Protein 3UVU (pdb70)

Secondary structure (DSSP, 8-state):
--TT--HHHHHHHHTSS-HHHHHHHHHHHHHHHT-SS---HHHHHHTT-HHHHHHHTT-TT-HHHHHHHHHHHHHHHTS-HHHHHHHHHTTHHHHHHHGGG-S-HHHHHHHHHHHHHHHTT-HHHHHHHHHTT-HHHHHHTT-SS-GGGS-HHHHHHHHHHHHHHT---TTPPPHHHHHHHHHHHHHHTT-S-HHHHHHHHHHHHHHTSS-HHHHHHHHTTT-HHHHHHHHT-S-HHHHHHHHHHHHHHTTS-HHHHHHHHHTTGGGGHHHHTT-SSHHHHHHHHHHHHHHHTS-HHHHHHHHHTTHHHHHHHHHHSS-HHHHHHHHHHHHHHHHHS-HHHHHHHHHTT-HHHHHHHTT-S-HHHHHHHHHHHHHHHHHHHTTT-HHHHHHHHHHTTHHHHHHTTTT-S-HHHHHHHHHHHHHH-/-----------S-S-----

InterPro domains:
  IPR000225 Armadillo [PF00514] (109-149)
  IPR000225 Armadillo [PF00514] (151-190)
  IPR000225 Armadillo [PF00514] (248-280)
  IPR000225 Armadillo [PF00514] (283-321)
  IPR000225 Armadillo [PF00514] (324-364)
  IPR000225 Armadillo [PF00514] (367-405)
  IPR000225 Armadillo [PF00514] (410-447)
  IPR000225 Armadillo [PS50176] (119-162)
  IPR000225 Armadillo [PS50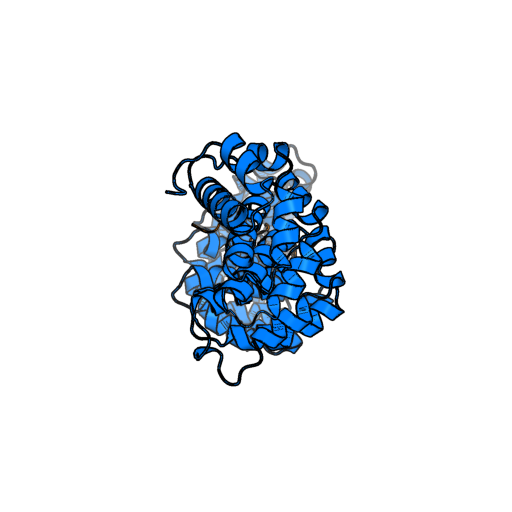176] (162-204)
  IPR000225 Armadillo [PS50176] (204-230)
  IPR000225 Armadillo [PS50176] (251-293)
  IPR000225 Armadillo [PS50176] (293-335)
  IPR000225 Armadillo [PS50176] (335-377)
  IPR000225 Armadillo [SM00185] (108-149)
  IPR000225 Armadillo [SM00185] (151-191)
  IPR000225 Armadillo [SM00185] (193-231)
  IPR000225 Armadillo [SM00185] (241-280)
  IPR000225 Armadillo [SM00185] (282-322)
  IPR000225 Armadillo [SM00185] (324-364)
  IPR000225 Armadillo [SM00185] (366-406)

Radius of gyration: 27.5 Å; Cα contacts (8 Å, |Δi|>4): 671; chains: 2; bounding box: 37×76×71 Å

Sequence (444 aa):
SAKRKEPEPKGSTKKKAKTGTVNWSVEDIVKGINSNNLESQLQATQAARKLLSREKQPPIDNIIRAGLIPKFVSFLGKTDCSPIQFESAWALTNIASGTSEQTKAVVDGGAIPAFISLLASPHAHISEQAVWALGNIAGDGSAFRDLVIKHGAIDPLLALLAVPDLSTLACGYLRNLTWTLSNLCRNKNPAPPLDAVEQILPTLVRLLHHNDPEVLADSCWAISYLTDGPNERIEMVVKKGVVPQLVKLLGATELPIVTPALRAIGNIVTGTDEQTQKVIDAGALAVFPSLLTNPKTNIQKEATWTMSNITAGRQDQIQQVVNHGLVPFLVGVLSKADFKTQKEAAWAITNYTSGGTVEQIVYLVHCGIIEPLMNLLSAKDTKIIQVILDAISNIFQAAEKLGETEKLSIMIEECGGLDKIEALQRHENESVYKASLNLIEKYF

Organism: Mus musculus (NCBI:txid10090)

GO terms:
  GO:0010494 cytoplasmic stress granule (C, IDA)
  GO:0005515 protein binding (F, IPI)
  GO:0061608 nuclear import signal receptor activity (F, IDA)
  GO:0006606 protein import into nucleus (P, IDA)
  GO:1903902 positive regulation of viral life cycle (P, IMP)
  GO:0075506 entry of viral genome into host nucleus through nuclear pore complex via importin (P, IMP)
  GO:0005654 nucleoplasm (C, TAS)
  GO:0005829 cytosol (C, TAS)
  GO:0140297 DNA-binding transcription factor binding (F, IPI)
  GO:0098978 glutamatergic synapse (C, IDA)
  GO:0098978 glutamatergic synapse (C, IMP)
  GO:0014069 postsynaptic density (C, IDA)
  GO:0099527 postsynapse to nucleus signaling pathway (P, IDA)
  GO:0099527 postsynapse to nucleus signaling pathway (P, IMP)
  GO:0014069 postsynaptic density (C, IEP)

CATH classification: 1.25.10.10

B-factor: mean 49.57, std 13.95, range [26.76, 94.65]

Nearest PDB structures (foldseek):
  6d7n-assembly1_B  TM=9.994E-01  e=1.444E-53  Panicum virgatum
  6p6e-assembly1_A  TM=1.001E+00  e=9.267E-53  Mus musculus
  5gxw-assembly1_A  TM=9.991E-01  e=7.232E-53  Mus musculus
  6d7m-assembly1_B  TM=9.993E-01  e=2.117E-52  Mus musculus
  3tpo-assembly1_A  TM=9.987E-01  e=1.416E-51  Mus musculus

Structure (mmCIF, N/CA/C/O backbone):
data_3UVU
#
_entry.id   3UVU
#
_cell.length_a   78.870
_cell.length_b   89.561
_cell.length_c   100.343
_cell.angle_alpha   90.00
_cell.angle_beta   90.00
_cell.angle_gamma   90.00
#
_symmetry.space_group_name_H-M   'P 21 21 21'
#
loop_
_entity.id
_entity.type
_entity.pdbx_description
1 polymer 'Flap endonuclease 1 (Fen1) peptide'
2 polymer 'Importin subunit alpha-2'
3 water water
#
loop_
_atom_site.group_PDB
_atom_site.id
_atom_site.type_symbol
_atom_site.label_atom_id
_atom_site.label_alt_id
_atom_site.label_comp_id
_atom_site.label_asym_id
_atom_site.label_entity_id
_atom_site.label_seq_id
_atom_site.pdbx_PDB_ins_code
_atom_site.Cartn_x
_atom_site.Cartn_y
_atom_site.Cartn_z
_atom_site.occupancy
_atom_site.B_iso_or_equiv
_atom_site.auth_seq_id
_atom_site.auth_comp_id
_atom_site.auth_asym_id
_atom_site.auth_atom_id
_atom_site.pdbx_PDB_model_num
ATOM 1 N N . SER A 1 1 ? 46.184 49.045 39.951 1.00 67.91 352 SER B N 1
ATOM 2 C CA . SER A 1 1 ? 45.273 49.814 40.790 1.00 67.02 352 SER B CA 1
ATOM 3 C C . SER A 1 1 ? 44.497 50.838 39.968 1.00 65.34 352 SER B C 1
ATOM 4 O O . SER A 1 1 ? 45.056 51.839 39.518 1.00 65.61 352 SER B O 1
ATOM 7 N N . ALA A 1 2 ? 43.208 50.581 39.776 1.00 62.04 353 ALA B N 1
ATOM 8 C CA . ALA A 1 2 ? 42.354 51.480 39.008 1.00 58.15 353 ALA B CA 1
ATOM 9 C C . ALA A 1 2 ? 41.896 52.662 39.855 1.00 56.89 353 ALA B C 1
ATOM 10 O O . ALA A 1 2 ? 41.155 53.525 39.385 1.00 55.88 353 ALA B O 1
ATOM 12 N N . LYS A 1 3 ? 42.344 52.696 41.106 1.00 54.32 354 LYS B N 1
ATOM 13 C CA . LYS A 1 3 ? 41.975 53.794 42.039 1.00 53.36 354 LYS B CA 1
ATOM 14 C C . LYS A 1 3 ? 42.454 55.133 41.516 1.00 51.83 354 LYS B C 1
ATOM 15 O O . LYS A 1 3 ? 43.587 55.250 41.075 1.00 52.58 354 LYS B O 1
ATOM 21 N N . ARG A 1 4 ? 41.582 56.127 41.511 1.00 49.60 355 ARG B N 1
ATOM 22 C CA . ARG A 1 4 ? 41.960 57.456 41.195 1.00 47.69 355 ARG B CA 1
ATOM 23 C C . ARG A 1 4 ? 41.878 58.381 42.457 1.00 48.85 355 ARG B C 1
ATOM 24 O O . ARG A 1 4 ? 40.819 58.558 43.101 1.00 47.33 355 ARG B O 1
ATOM 32 N N . LYS A 1 5 ? 43.045 58.942 42.774 1.00 49.35 356 LYS B N 1
ATOM 33 C CA . LYS A 1 5 ? 43.318 59.559 44.034 1.00 49.83 356 LYS B CA 1
ATOM 34 C C . LYS A 1 5 ? 43.420 61.044 43.945 1.00 51.40 356 LYS B C 1
ATOM 35 O O . LYS A 1 5 ? 43.941 61.638 44.895 1.00 53.52 356 LYS B O 1
ATOM 41 N N . GLU A 1 6 ? 43.057 61.765 42.910 1.00 51.37 357 GLU B N 1
ATOM 42 C CA . GLU A 1 6 ? 43.489 63.165 43.285 1.00 53.43 357 GLU B CA 1
ATOM 43 C C . GLU A 1 6 ? 42.413 64.203 43.237 1.00 51.58 357 GLU B C 1
ATOM 44 O O . GLU A 1 6 ? 42.373 64.962 42.288 1.00 51.13 357 GLU B O 1
ATOM 50 N N . PRO A 1 7 ? 41.499 64.209 44.214 1.00 50.30 358 PRO B N 1
ATOM 51 C CA . PRO A 1 7 ? 40.307 64.979 43.861 1.00 50.55 358 PRO B CA 1
ATOM 52 C C . PRO A 1 7 ? 40.557 66.511 43.828 1.00 51.48 358 PRO B C 1
ATOM 53 O O . PRO A 1 7 ? 41.530 66.992 44.425 1.00 51.20 358 PRO B O 1
ATOM 57 N N . GLU A 1 8 ? 39.705 67.233 43.107 1.00 53.74 359 GLU B N 1
ATOM 58 C CA . GLU A 1 8 ? 39.565 68.679 43.145 1.00 57.33 359 GLU B CA 1
ATOM 59 C C . GLU A 1 8 ? 39.606 69.148 44.595 1.00 56.12 359 GLU B C 1
ATOM 60 O O . GLU A 1 8 ? 38.803 68.680 45.427 1.00 55.21 359 GLU B O 1
ATOM 66 N N . PRO A 1 9 ? 40.614 69.995 44.934 1.00 55.53 360 PRO B N 1
ATOM 67 C CA . PRO A 1 9 ? 40.732 70.516 46.291 1.00 54.24 360 PRO B CA 1
ATOM 68 C C . PRO A 1 9 ? 39.443 71.236 46.769 1.00 52.73 360 PRO B C 1
ATOM 69 O O . PRO A 1 9 ? 38.786 71.948 45.996 1.00 51.77 360 PRO B O 1
ATOM 73 N N . LYS A 1 10 ? 39.096 70.993 48.037 1.00 50.50 361 LYS B N 1
ATOM 74 C CA . LYS A 1 10 ? 37.838 71.411 48.623 1.00 49.92 361 LYS B CA 1
ATOM 75 C C . LYS A 1 10 ? 38.037 71.465 50.129 1.00 48.86 361 LYS B C 1
ATOM 76 O O . LYS A 1 10 ? 38.676 70.576 50.698 1.00 48.67 361 LYS B O 1
ATOM 82 N N . GLY A 1 11 ? 37.496 72.485 50.779 1.00 46.95 362 GLY B N 1
ATOM 83 C CA . GLY A 1 11 ? 37.571 72.539 52.201 1.00 45.66 362 GLY B CA 1
ATOM 84 C C . GLY A 1 11 ? 36.608 73.487 52.850 1.00 44.58 362 GLY B C 1
ATOM 85 O O . GLY A 1 11 ? 35.762 74.079 52.219 1.00 45.67 362 GLY B O 1
ATOM 86 N N . SER A 1 12 ? 36.748 73.621 54.139 1.00 43.23 363 SER B N 1
ATOM 87 C CA . SER A 1 12 ? 36.169 74.713 54.848 1.00 44.00 363 SER B CA 1
ATOM 88 C C . SER A 1 12 ? 36.802 76.064 54.440 1.00 44.23 363 SER B C 1
ATOM 89 O O . SER A 1 12 ? 37.686 76.132 53.597 1.00 44.17 363 SER B O 1
ATOM 92 N N . THR A 1 13 ? 36.353 77.134 55.068 1.00 44.59 364 THR B N 1
ATOM 93 C CA . THR A 1 13 ? 36.971 78.446 54.988 1.00 45.46 364 THR B CA 1
ATOM 94 C C . THR A 1 13 ? 38.425 78.336 55.286 1.00 43.56 364 THR B C 1
ATOM 95 O O . THR A 1 13 ? 38.773 77.723 56.276 1.00 43.11 364 THR B O 1
ATOM 99 N N . LYS A 1 14 ? 39.272 78.889 54.434 1.00 42.55 365 LYS B N 1
ATOM 100 C CA . LYS A 1 14 ? 40.716 78.993 54.724 1.00 42.71 365 LYS B CA 1
ATOM 101 C C . LYS A 1 14 ? 41.021 80.056 55.817 1.00 41.28 365 LYS B C 1
ATOM 102 O O . LYS A 1 14 ? 41.707 79.768 56.780 1.00 39.85 365 LYS B O 1
ATOM 108 N N . LYS A 1 15 ? 40.467 81.259 55.651 1.00 39.46 366 LYS B N 1
ATOM 109 C CA . LYS A 1 15 ? 40.739 82.398 56.500 1.00 39.21 366 LYS B CA 1
ATOM 110 C C . LYS A 1 15 ? 39.443 83.120 56.752 1.00 38.95 366 LYS B C 1
ATOM 111 O O . LYS A 1 15 ? 38.502 83.066 55.974 1.00 38.02 366 LYS B O 1
ATOM 117 N N . LYS A 1 16 ? 39.380 83.859 57.837 1.00 40.58 367 LYS B N 1
ATOM 118 C CA . LYS A 1 16 ? 38.053 84.393 58.286 1.00 41.42 367 LYS B CA 1
ATOM 119 C C . LYS A 1 16 ? 38.302 85.665 59.057 1.00 40.81 367 LYS B C 1
ATOM 120 O O . LYS A 1 16 ? 39.074 85.661 60.032 1.00 39.95 367 LYS B O 1
ATOM 126 N N . ALA A 1 17 ? 37.687 86.760 58.632 1.00 41.55 368 ALA B N 1
ATOM 127 C CA . ALA A 1 17 ? 37.755 88.022 59.432 1.00 41.60 368 ALA B CA 1
ATOM 128 C C . 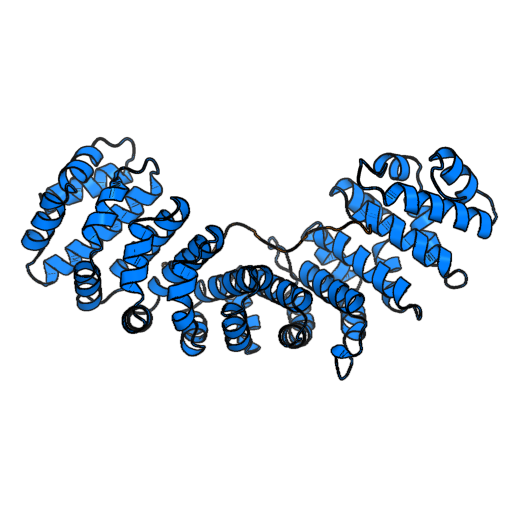ALA A 1 17 ? 36.682 87.975 60.546 1.00 41.48 368 ALA B C 1
ATOM 129 O O . ALA A 1 17 ? 35.651 87.335 60.380 1.00 40.35 368 ALA B O 1
ATOM 131 N N . LYS A 1 18 ? 36.954 88.630 61.672 1.00 42.69 369 LYS B N 1
ATOM 132 C CA . LYS A 1 18 ? 35.970 88.815 62.708 1.00 44.93 369 LYS B CA 1
ATOM 133 C C . LYS A 1 18 ? 35.196 90.135 62.501 1.00 48.28 369 LYS B C 1
ATOM 134 O O . LYS A 1 18 ? 35.758 91.245 62.456 1.00 48.40 369 LYS B O 1
ATOM 140 N N . THR A 1 19 ? 33.883 89.922 62.498 1.00 52.28 370 THR B N 1
ATOM 141 C CA . THR A 1 19 ? 32.765 90.701 61.899 1.00 56.23 370 THR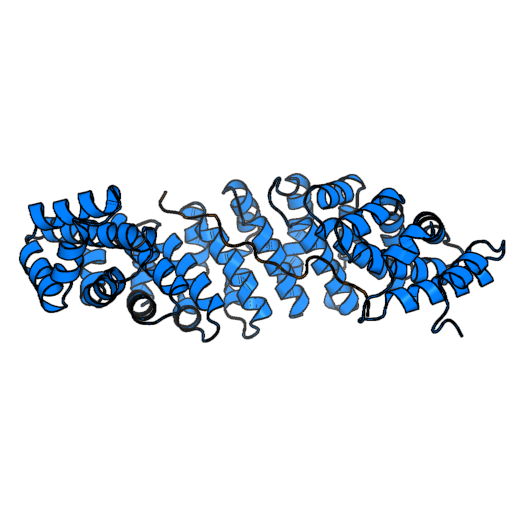 B CA 1
ATOM 142 C C . THR A 1 19 ? 33.108 91.599 60.769 1.00 55.70 370 THR B C 1
ATOM 143 O O . THR A 1 19 ? 32.755 91.209 59.680 1.00 56.33 370 THR B O 1
ATOM 147 N N . GLY B 2 53 ? 33.453 107.967 68.957 1.00 67.89 72 GLY A N 1
ATOM 148 C CA . GLY B 2 53 ? 34.279 107.469 70.127 1.00 68.22 72 GLY A CA 1
ATOM 149 C C . GLY B 2 53 ? 35.584 106.916 69.544 1.00 68.57 72 GLY A C 1
ATOM 150 O O . GLY B 2 53 ? 36.550 107.675 69.268 1.00 67.17 72 GLY A O 1
ATOM 151 N N . THR B 2 54 ? 35.595 105.588 69.328 1.00 68.64 73 THR A N 1
ATOM 152 C CA . THR B 2 54 ? 36.671 104.922 68.555 1.00 67.85 73 THR A CA 1
ATOM 153 C C . THR B 2 54 ? 36.206 104.547 67.115 1.00 68.45 73 THR A C 1
ATOM 154 O O . THR B 2 54 ? 36.925 103.864 66.363 1.00 68.24 73 THR A O 1
ATOM 158 N N . VAL B 2 55 ? 35.003 105.023 66.752 1.00 68.85 74 VAL A N 1
ATOM 159 C CA . VAL B 2 55 ? 34.409 104.815 65.407 1.00 68.55 74 VAL A CA 1
ATOM 160 C C . VAL B 2 55 ? 35.007 105.825 64.405 1.00 67.95 74 VAL A C 1
ATOM 161 O O . VAL B 2 55 ? 35.113 107.019 64.687 1.00 68.24 74 VAL A O 1
ATOM 165 N N . ASN B 2 56 ? 35.458 105.312 63.262 1.00 67.51 75 ASN A N 1
ATOM 166 C CA . ASN B 2 56 ? 35.877 106.138 62.118 1.00 65.68 75 ASN A CA 1
ATOM 167 C C . ASN B 2 56 ? 37.195 106.921 62.143 1.00 62.51 75 ASN A C 1
ATOM 168 O O . ASN B 2 56 ? 37.312 107.884 61.407 1.00 62.53 75 ASN A O 1
ATOM 173 N N . TRP B 2 57 ? 38.189 106.524 62.936 1.00 58.14 76 TRP A N 1
ATOM 174 C CA . TRP B 2 57 ? 39.444 107.286 62.973 1.00 54.03 76 TRP A CA 1
ATOM 175 C C . TRP B 2 57 ? 40.242 107.133 61.700 1.00 53.29 76 TRP A C 1
ATOM 176 O O . TRP B 2 57 ? 40.123 106.138 60.992 1.00 54.07 76 TRP A O 1
ATOM 187 N N . SER B 2 58 ? 41.100 108.105 61.438 1.00 52.69 77 SER A N 1
ATOM 188 C CA . SER B 2 58 ? 42.084 107.966 60.392 1.00 51.64 77 SER A CA 1
ATOM 189 C C . SER B 2 58 ? 43.234 107.089 60.929 1.00 51.25 77 SER A C 1
ATOM 190 O O . SER B 2 58 ? 43.359 106.873 62.147 1.00 50.47 77 SER A O 1
ATOM 193 N N . VAL B 2 59 ? 44.074 106.608 60.021 1.00 50.32 78 VAL A N 1
ATOM 194 C CA . VAL B 2 59 ? 45.203 105.818 60.411 1.00 50.70 78 VAL A CA 1
ATOM 195 C C . VAL B 2 59 ? 46.238 106.662 61.117 1.00 51.68 78 VAL A C 1
ATOM 196 O O . VAL B 2 59 ? 46.971 106.174 62.006 1.00 51.77 78 VAL A O 1
ATOM 200 N N . GLU B 2 60 ? 46.298 107.934 60.757 1.00 52.77 79 GLU A N 1
ATOM 201 C CA . GLU B 2 60 ? 47.311 108.771 61.396 1.00 54.69 79 GLU A CA 1
ATOM 202 C C . GLU B 2 60 ? 46.956 109.083 62.832 1.00 51.15 79 GLU A C 1
ATOM 203 O O . GLU B 2 60 ? 47.841 109.174 63.662 1.00 51.27 79 GLU A O 1
ATOM 209 N N . ASP B 2 61 ? 45.662 109.159 63.131 1.00 49.05 80 ASP A N 1
ATOM 210 C CA . ASP B 2 61 ? 45.209 109.278 64.516 1.00 48.00 80 ASP A CA 1
ATOM 211 C C . ASP B 2 61 ? 45.509 108.013 65.332 1.00 47.09 80 ASP A C 1
ATOM 212 O O . ASP B 2 61 ? 45.978 108.105 66.493 1.00 46.13 80 ASP A O 1
ATOM 217 N N . ILE B 2 62 ? 45.235 106.838 64.726 1.00 45.61 81 ILE A N 1
ATOM 218 C CA . ILE B 2 62 ? 45.537 105.560 65.331 1.00 43.08 81 ILE A CA 1
ATOM 219 C C . ILE B 2 62 ? 47.010 105.516 65.587 1.00 43.77 81 ILE A C 1
ATOM 220 O O . ILE B 2 62 ? 47.410 105.097 66.680 1.00 43.28 81 ILE A O 1
ATOM 225 N N . VAL B 2 63 ? 47.840 106.011 64.631 1.00 44.19 82 VAL A N 1
ATOM 226 C CA . VAL B 2 63 ? 49.307 106.045 64.853 1.00 43.90 82 VAL A CA 1
ATOM 227 C C . VAL B 2 63 ? 49.719 106.954 66.022 1.00 45.15 82 VAL A C 1
ATOM 228 O O . VAL B 2 63 ? 50.550 106.566 66.864 1.00 44.95 82 VAL A O 1
ATOM 232 N N . LYS B 2 64 ? 49.138 108.162 66.058 1.00 45.66 83 LYS A N 1
ATOM 233 C CA . LYS B 2 64 ? 49.367 109.157 67.124 1.00 46.13 83 LYS A CA 1
ATOM 234 C C . LYS B 2 64 ? 49.119 108.526 68.527 1.00 45.91 83 LYS A C 1
ATOM 235 O O . LYS B 2 64 ? 49.956 108.621 69.410 1.00 45.11 83 LYS A O 1
ATOM 241 N N . GLY B 2 65 ? 47.944 107.902 68.703 1.00 45.61 84 GLY A N 1
ATOM 242 C CA . GLY B 2 65 ? 47.566 107.216 69.913 1.00 46.27 84 GLY A CA 1
ATOM 243 C C . GLY B 2 65 ? 48.400 106.018 70.338 1.00 47.01 84 GLY A C 1
ATOM 244 O O . GLY B 2 65 ? 48.693 105.827 71.541 1.00 46.43 84 GLY A O 1
ATOM 245 N N . ILE B 2 66 ? 48.801 105.201 69.368 1.00 48.76 85 ILE A N 1
ATOM 246 C CA . ILE B 2 66 ? 49.642 104.042 69.685 1.00 49.39 85 ILE A CA 1
ATOM 247 C C . ILE B 2 66 ? 51.069 104.467 70.058 1.00 50.54 85 ILE A C 1
ATOM 248 O O . ILE B 2 66 ? 51.728 103.798 70.866 1.00 49.52 85 ILE A O 1
ATOM 253 N N . ASN B 2 67 ? 51.522 105.605 69.507 1.00 51.50 86 ASN A N 1
ATOM 254 C CA . ASN B 2 67 ? 52.798 106.175 69.933 1.00 53.15 86 ASN A CA 1
ATOM 255 C C . ASN B 2 67 ? 52.779 107.042 71.162 1.00 53.29 86 ASN A C 1
ATOM 256 O O . ASN B 2 67 ? 53.823 107.570 71.532 1.00 54.51 86 ASN A O 1
ATOM 261 N N . SER B 2 68 ? 51.625 107.277 71.760 1.00 53.35 87 SER A N 1
ATOM 262 C CA . SER B 2 68 ? 51.591 108.063 72.999 1.00 54.07 87 SER A CA 1
ATOM 263 C C . SER B 2 68 ? 52.268 107.239 74.077 1.00 54.98 87 SER A C 1
ATOM 264 O O . SER B 2 68 ? 52.404 106.006 73.998 1.00 55.55 87 SER A O 1
ATOM 267 N N . ASN B 2 69 ? 52.748 107.873 75.108 1.00 56.54 88 ASN A N 1
ATOM 268 C CA . ASN B 2 69 ? 53.355 106.990 76.092 1.00 57.82 88 ASN A CA 1
ATOM 269 C C . ASN B 2 69 ? 52.318 106.461 77.147 1.00 56.05 88 ASN A C 1
ATOM 270 O O . ASN B 2 69 ? 52.709 106.066 78.262 1.00 57.50 88 ASN A O 1
ATOM 275 N N . ASN B 2 70 ? 51.034 106.408 76.753 1.00 52.34 89 ASN A N 1
ATOM 276 C CA . ASN B 2 70 ? 49.887 106.240 77.626 1.00 48.83 89 ASN A CA 1
ATOM 277 C C . ASN B 2 70 ? 49.107 104.956 77.252 1.00 48.22 89 ASN A C 1
ATOM 278 O O . ASN B 2 70 ? 48.470 104.872 76.189 1.00 47.16 89 ASN A O 1
ATOM 283 N N . LEU B 2 71 ? 49.122 103.962 78.139 1.00 47.81 90 LEU A N 1
ATOM 284 C CA . LEU B 2 71 ? 48.440 102.707 77.866 1.00 47.63 90 LEU A CA 1
ATOM 285 C C . LEU B 2 71 ? 46.960 102.836 77.487 1.00 46.65 90 LEU A C 1
ATOM 286 O O . LEU B 2 71 ? 46.481 102.166 76.536 1.00 47.23 90 LEU A O 1
ATOM 291 N N . GLU B 2 72 ? 46.236 103.697 78.198 1.00 44.24 91 GLU A N 1
ATOM 292 C CA . GLU B 2 72 ? 44.846 103.986 77.857 1.00 42.19 91 GLU A CA 1
ATOM 293 C C . GLU B 2 72 ? 44.655 104.610 76.467 1.00 39.62 91 GLU A C 1
ATOM 294 O O . GLU B 2 72 ? 43.780 104.232 75.759 1.00 37.82 91 GLU A O 1
ATOM 300 N N . SER B 2 73 ? 45.482 105.587 76.090 1.00 39.08 92 SER A N 1
ATOM 301 C CA . SER B 2 73 ? 45.467 106.155 74.735 1.00 37.93 92 SER A CA 1
ATOM 302 C C . SER B 2 73 ? 45.750 105.072 73.681 1.00 37.66 92 SER A C 1
ATOM 303 O O . SER B 2 73 ? 45.149 105.042 72.619 1.00 36.67 92 SER A O 1
ATOM 306 N N . GLN B 2 74 ? 46.698 104.200 73.999 1.00 38.84 93 GLN A N 1
ATOM 307 C CA . GLN B 2 74 ? 47.074 103.063 73.146 1.00 39.38 93 GLN A CA 1
ATOM 308 C C . GLN B 2 74 ? 45.894 102.152 72.967 1.00 39.67 93 GLN A C 1
ATOM 309 O O . GLN B 2 74 ? 45.594 101.789 71.855 1.00 40.34 93 GLN A O 1
ATOM 315 N N . LEU B 2 75 ? 45.235 101.804 74.069 1.00 40.53 94 LEU A N 1
ATOM 316 C CA . LEU B 2 75 ? 44.010 101.022 74.056 1.00 40.78 94 LEU A CA 1
ATOM 317 C C . LEU B 2 75 ? 42.936 101.560 73.157 1.00 42.60 94 LEU A C 1
ATOM 318 O O . LEU B 2 75 ? 42.345 100.796 72.362 1.00 43.31 94 LEU A O 1
ATOM 323 N N . GLN B 2 76 ? 42.633 102.859 73.291 1.00 44.17 95 GLN A N 1
ATOM 324 C CA . GLN B 2 76 ? 41.625 103.511 72.444 1.00 44.47 95 GLN A CA 1
ATOM 325 C C . GLN B 2 76 ? 42.001 103.446 70.951 1.00 42.58 95 GLN A C 1
ATOM 326 O O . GLN B 2 76 ? 41.171 103.203 70.076 1.00 41.43 95 GLN A O 1
ATOM 332 N N . ALA B 2 77 ? 43.268 103.747 70.682 1.00 40.40 96 ALA A N 1
ATOM 333 C CA . ALA B 2 77 ? 43.776 103.727 69.344 1.00 40.18 96 ALA A CA 1
ATOM 334 C C . ALA B 2 77 ? 43.726 102.275 68.713 1.00 39.91 96 ALA A C 1
ATOM 335 O O . ALA B 2 77 ? 43.384 102.119 67.542 1.00 40.25 96 ALA A O 1
ATOM 337 N N . THR B 2 78 ? 44.062 101.251 69.494 1.00 39.23 97 THR A N 1
ATOM 338 C CA . THR B 2 78 ? 43.969 99.850 69.066 1.00 39.15 97 THR A CA 1
ATOM 339 C C . THR B 2 78 ? 42.509 99.445 68.775 1.00 40.19 97 THR A C 1
ATOM 340 O O . THR B 2 78 ? 42.203 98.792 67.779 1.00 39.22 97 THR A O 1
ATOM 344 N N . GLN B 2 79 ? 41.580 99.865 69.629 1.00 41.00 98 GLN A N 1
ATOM 345 C CA . GLN B 2 79 ? 40.222 99.568 69.342 1.00 41.38 98 GLN A CA 1
ATOM 346 C C . GLN B 2 79 ? 39.717 100.281 68.101 1.00 41.09 98 GLN A C 1
ATOM 347 O O . GLN B 2 79 ? 39.011 99.689 67.297 1.00 42.07 98 GLN A O 1
ATOM 353 N N . ALA B 2 80 ? 40.066 101.548 67.928 1.00 40.05 99 ALA A N 1
ATOM 354 C CA . ALA B 2 80 ? 39.814 102.230 66.699 1.00 39.21 99 ALA A CA 1
ATOM 355 C C . ALA B 2 80 ? 40.354 101.449 65.463 1.00 40.19 99 ALA A C 1
ATOM 356 O O . ALA B 2 80 ? 39.645 101.327 64.431 1.00 41.18 99 ALA A O 1
ATOM 358 N N . ALA B 2 81 ? 41.598 100.983 65.537 1.00 39.69 100 ALA A N 1
ATOM 359 C CA . ALA B 2 81 ? 42.201 100.139 64.478 1.00 40.59 100 ALA A CA 1
ATOM 360 C C . ALA B 2 81 ? 41.385 98.890 64.274 1.00 40.63 100 ALA A C 1
ATOM 361 O O . ALA B 2 81 ? 41.088 98.505 63.138 1.00 42.29 100 ALA A O 1
ATOM 363 N N . ARG B 2 82 ? 40.965 98.273 65.354 1.00 41.15 101 ARG A N 1
ATOM 364 C CA . ARG B 2 82 ? 40.112 97.103 65.228 1.00 41.77 101 ARG A CA 1
ATOM 365 C C . ARG B 2 82 ? 38.787 97.395 64.517 1.00 42.92 101 ARG A C 1
ATOM 366 O O . ARG B 2 82 ? 38.281 96.560 63.773 1.00 43.66 101 ARG A O 1
ATOM 374 N N . LYS B 2 83 ? 38.218 98.583 64.697 1.00 44.36 102 LYS A N 1
ATOM 375 C CA . LYS B 2 83 ? 36.902 98.812 64.120 1.00 44.08 102 LYS A CA 1
ATOM 376 C C . LYS B 2 83 ? 37.041 99.130 62.656 1.00 44.97 102 LYS A C 1
ATOM 377 O O . LYS B 2 83 ? 36.162 98.804 61.854 1.00 44.43 102 LYS A O 1
ATOM 383 N N . LEU B 2 84 ? 38.138 99.796 62.295 1.00 45.86 103 LEU A N 1
ATOM 384 C CA . LEU B 2 84 ? 38.482 99.928 60.880 1.00 46.68 103 LEU A CA 1
ATOM 385 C C . LEU B 2 84 ? 38.654 98.550 60.224 1.00 47.16 103 LEU A C 1
ATOM 386 O O . LEU B 2 84 ? 38.133 98.305 59.123 1.00 46.99 103 LEU A O 1
ATOM 391 N N . LEU B 2 85 ? 39.380 97.662 60.908 1.00 46.94 104 LEU A N 1
ATOM 392 C CA . LEU B 2 85 ? 39.729 96.381 60.316 1.00 47.71 104 LEU A CA 1
ATOM 393 C C . LEU B 2 85 ? 38.553 95.422 60.261 1.00 48.85 104 LEU A C 1
ATOM 394 O O . LEU B 2 85 ? 38.661 94.360 59.618 1.00 46.69 104 LEU A O 1
ATOM 399 N N . SER B 2 86 ? 37.452 95.796 60.940 1.00 51.25 105 SER A N 1
ATOM 400 C CA . SER B 2 86 ? 36.182 95.001 61.026 1.00 54.76 105 SER A CA 1
ATOM 401 C C . SER B 2 86 ? 35.097 95.326 60.049 1.00 57.76 105 SER A C 1
ATOM 402 O O . SER B 2 86 ? 34.021 94.769 60.111 1.00 58.45 105 SER A O 1
ATOM 405 N N . ARG B 2 87 ? 35.333 96.271 59.166 1.00 63.00 106 ARG A N 1
ATOM 406 C CA . ARG B 2 87 ? 34.312 96.551 58.168 1.00 67.42 106 ARG A CA 1
ATOM 407 C C . ARG B 2 87 ? 34.491 95.676 56.892 1.00 69.27 106 ARG A C 1
ATOM 408 O O . ARG B 2 87 ? 35.630 95.403 56.449 1.00 68.74 106 ARG A O 1
ATOM 416 N N . GLU B 2 88 ? 33.349 95.206 56.358 1.00 72.38 107 GLU A N 1
ATOM 417 C CA . GLU B 2 88 ? 33.288 94.393 55.110 1.00 74.58 107 GLU A CA 1
ATOM 418 C C . GLU B 2 88 ? 33.825 95.062 53.822 1.00 74.59 107 GLU A C 1
ATOM 419 O O . GLU B 2 88 ? 34.520 94.400 53.024 1.00 75.35 107 GLU A O 1
ATOM 425 N N . LYS B 2 89 ? 33.481 96.334 53.589 1.00 73.76 108 LYS A N 1
ATOM 426 C CA . LYS B 2 89 ? 33.956 96.999 52.379 1.00 73.02 108 LYS A CA 1
ATOM 427 C C . LYS B 2 89 ? 35.391 97.445 52.630 1.00 71.72 108 LYS A C 1
ATOM 428 O O . LYS B 2 89 ? 35.641 98.237 53.556 1.00 72.27 108 LYS A O 1
ATOM 430 N N . GLN B 2 90 ? 36.302 96.879 51.824 1.00 69.64 109 GLN A N 1
ATOM 431 C CA . GLN B 2 90 ? 37.750 97.132 51.844 1.00 67.20 109 GLN A CA 1
ATOM 432 C C . GLN B 2 90 ? 38.305 97.667 53.188 1.00 64.62 109 GLN A C 1
ATOM 433 O O . GLN B 2 90 ? 38.522 98.877 53.341 1.00 64.42 109 GLN A O 1
ATOM 435 N N . PRO B 2 91 ? 38.534 96.771 54.166 1.00 61.62 110 PRO A N 1
ATOM 436 C CA . PRO B 2 91 ? 39.215 97.284 55.367 1.00 58.86 110 PRO A CA 1
ATOM 437 C C . PRO B 2 91 ? 40.677 97.612 55.018 1.00 56.07 110 PRO A C 1
ATOM 438 O O . PRO B 2 91 ? 41.321 96.886 54.247 1.00 55.34 110 PRO A O 1
ATOM 442 N N . PRO B 2 92 ? 41.209 98.707 55.584 1.00 53.79 111 PRO A N 1
ATOM 443 C CA . PRO B 2 92 ? 42.516 99.186 55.148 1.00 50.93 111 PRO A CA 1
ATOM 444 C C . PRO B 2 92 ? 43.675 98.419 55.769 1.00 49.13 111 PRO A C 1
ATOM 445 O O . PRO B 2 92 ? 44.513 99.011 56.491 1.00 48.48 111 PRO A O 1
ATOM 449 N N . ILE B 2 93 ? 43.726 97.114 55.491 1.00 47.09 112 ILE A N 1
ATOM 450 C CA . ILE B 2 93 ? 44.789 96.256 55.982 1.00 44.91 112 ILE A CA 1
ATOM 451 C C . ILE B 2 93 ? 46.196 96.757 55.601 1.00 45.66 112 ILE A C 1
ATOM 452 O O . ILE B 2 93 ? 47.119 96.798 56.468 1.00 45.22 112 ILE A O 1
ATOM 457 N N . ASP B 2 94 ? 46.360 97.193 54.348 1.00 45.94 113 ASP A N 1
ATOM 458 C CA . ASP B 2 94 ? 47.686 97.583 53.859 1.00 47.59 113 ASP A CA 1
ATOM 459 C C . ASP B 2 94 ? 48.124 98.881 54.446 1.00 47.84 113 ASP A C 1
ATOM 460 O O . ASP B 2 94 ? 49.312 99.026 54.784 1.00 47.59 113 ASP A O 1
ATOM 465 N N . ASN B 2 95 ? 47.167 99.811 54.588 1.00 47.94 114 ASN A N 1
ATOM 466 C CA . ASN B 2 95 ? 47.392 101.060 55.336 1.00 49.37 114 ASN A CA 1
ATOM 467 C C . ASN B 2 95 ? 47.901 100.846 56.775 1.00 48.03 114 ASN A C 1
ATOM 468 O O . ASN B 2 95 ? 48.910 101.449 57.163 1.00 48.06 114 ASN A O 1
ATOM 473 N N . ILE B 2 96 ? 47.219 99.977 57.535 1.00 45.95 115 ILE A N 1
ATOM 474 C CA . ILE B 2 96 ? 47.679 99.566 58.845 1.00 45.21 115 ILE A CA 1
ATOM 475 C C . ILE B 2 96 ? 49.065 98.909 58.771 1.00 45.00 115 ILE A C 1
ATOM 476 O O . ILE B 2 96 ? 49.934 99.151 59.626 1.00 44.44 115 ILE A O 1
ATOM 481 N N . ILE B 2 97 ? 49.292 98.054 57.766 1.00 45.50 116 ILE A N 1
ATOM 482 C CA . ILE B 2 97 ? 50.611 97.385 57.710 1.00 44.46 116 ILE A CA 1
ATOM 483 C C . ILE B 2 97 ? 51.711 98.423 57.425 1.00 45.48 116 ILE A C 1
ATOM 484 O O . ILE B 2 97 ? 52.740 98.464 58.135 1.00 42.90 116 ILE A O 1
ATOM 489 N N . ARG B 2 98 ? 51.448 99.239 56.392 1.00 47.62 117 ARG A N 1
ATOM 490 C CA . ARG B 2 98 ? 52.336 100.335 55.972 1.00 52.05 117 ARG A CA 1
ATOM 491 C C . ARG B 2 98 ? 52.658 101.312 57.085 1.00 50.23 117 ARG A C 1
ATOM 492 O O . ARG B 2 98 ? 53.818 101.661 57.263 1.00 50.80 117 ARG A O 1
ATOM 500 N N . ALA B 2 99 ? 51.670 101.660 57.896 1.00 48.46 118 ALA A N 1
ATOM 501 C CA . ALA B 2 99 ? 51.927 102.467 59.094 1.00 46.71 118 ALA A CA 1
ATOM 502 C C . ALA B 2 99 ? 52.861 101.855 60.137 1.00 46.03 118 ALA A C 1
ATOM 503 O O . ALA B 2 99 ? 53.170 102.522 61.097 1.00 46.46 118 ALA A O 1
ATOM 505 N N . GLY B 2 100 ? 53.277 100.595 60.018 1.00 45.04 119 GLY A N 1
ATOM 506 C CA . GLY B 2 100 ? 54.165 99.998 61.074 1.00 44.11 119 GLY A CA 1
ATOM 507 C C . GLY B 2 100 ? 53.460 99.516 62.353 1.00 43.69 119 GLY A C 1
ATOM 508 O O . GLY B 2 100 ? 54.079 99.322 63.396 1.00 43.51 119 GLY A O 1
ATOM 509 N N . LEU B 2 101 ? 52.152 99.306 62.286 1.00 43.65 120 LEU A N 1
ATOM 510 C CA . LEU B 2 101 ? 51.397 98.978 63.498 1.00 42.81 120 LEU A CA 1
ATOM 511 C C . LEU B 2 101 ? 51.491 97.518 64.014 1.00 42.88 120 LEU A C 1
ATOM 512 O O . LEU B 2 101 ? 51.214 97.273 65.187 1.00 43.75 120 LEU A O 1
ATOM 517 N N . ILE B 2 102 ? 51.860 96.551 63.163 1.00 41.90 121 ILE A N 1
ATOM 518 C CA . ILE B 2 102 ? 51.847 95.143 63.570 1.00 41.49 121 ILE A CA 1
ATOM 519 C C . ILE B 2 102 ? 52.694 94.815 64.804 1.00 41.45 121 ILE A C 1
ATOM 520 O O . ILE B 2 102 ? 52.216 94.150 65.720 1.00 41.30 121 ILE A O 1
ATOM 525 N N . PRO B 2 103 ? 53.981 95.253 64.813 1.00 42.52 122 PRO A N 1
ATOM 526 C CA . PRO B 2 103 ? 54.884 94.950 65.963 1.00 42.35 122 PRO A CA 1
ATOM 527 C C . PRO B 2 103 ? 54.323 95.537 67.304 1.00 43.28 122 PRO A C 1
ATOM 528 O O . PRO B 2 103 ? 54.502 94.966 68.393 1.00 43.79 122 PRO A O 1
ATOM 532 N N . LYS B 2 104 ? 53.648 96.670 67.208 1.00 43.58 123 LYS A N 1
ATOM 533 C CA . LYS B 2 104 ? 53.031 97.315 68.369 1.00 43.63 123 LYS A CA 1
ATOM 534 C C . LYS B 2 104 ? 51.879 96.480 68.841 1.00 41.80 123 LYS A C 1
ATOM 535 O O . LYS B 2 104 ? 51.800 96.207 70.054 1.00 42.09 123 LYS A O 1
ATOM 541 N N . PHE B 2 105 ? 51.016 96.051 67.905 1.00 39.55 124 PHE A N 1
ATOM 542 C CA . PHE B 2 105 ? 49.918 95.145 68.245 1.00 39.38 124 PHE A CA 1
ATOM 543 C C . PHE B 2 105 ? 50.444 93.874 68.858 1.00 38.51 124 PHE A C 1
ATOM 544 O O . PHE B 2 105 ? 49.888 93.366 69.810 1.00 37.54 124 PHE A O 1
ATOM 552 N N . VAL B 2 106 ? 51.534 93.360 68.309 1.00 39.32 125 VAL A N 1
ATOM 553 C CA . VAL B 2 106 ? 52.031 92.052 68.782 1.00 38.81 125 VAL A CA 1
ATOM 554 C C . VAL B 2 106 ? 52.519 92.247 70.204 1.00 40.32 125 VAL A C 1
ATOM 555 O O . VAL B 2 106 ? 52.353 91.335 71.043 1.00 40.63 125 VAL A O 1
ATOM 559 N N . SER B 2 107 ? 53.120 93.410 70.506 1.00 40.82 126 SER A N 1
ATOM 560 C CA . SER B 2 107 ? 53.610 93.605 71.881 1.00 42.63 126 SER A CA 1
ATOM 561 C C . SER B 2 107 ? 52.443 93.808 72.874 1.00 41.95 126 SER A C 1
ATOM 562 O O . SER B 2 107 ? 52.554 93.480 74.065 1.00 43.87 126 SER A O 1
ATOM 565 N N . PHE B 2 108 ? 51.292 94.252 72.378 1.00 41.06 127 PHE A N 1
ATOM 566 C CA . PHE B 2 108 ? 50.087 94.453 73.201 1.00 38.48 127 PHE A CA 1
ATOM 567 C C . PHE B 2 108 ? 49.503 93.131 73.593 1.00 39.71 127 PHE A C 1
ATOM 568 O O . PHE B 2 108 ? 48.802 93.028 74.597 1.00 39.44 127 PHE A O 1
ATOM 576 N N . LEU B 2 109 ? 49.789 92.112 72.798 1.00 41.17 128 LEU A N 1
ATOM 577 C CA . LEU B 2 109 ? 49.367 90.703 73.092 1.00 42.79 128 LEU A CA 1
ATOM 578 C C . LEU B 2 109 ? 49.899 90.253 74.428 1.00 44.34 128 LEU A C 1
ATOM 579 O O . LEU B 2 109 ? 49.227 89.464 75.090 1.00 43.58 128 LEU A O 1
ATOM 584 N N . GLY B 2 110 ? 51.104 90.756 74.799 1.00 46.72 129 GLY A N 1
ATOM 585 C CA . GLY B 2 110 ? 51.782 90.389 76.037 1.00 48.74 129 GLY A CA 1
ATOM 586 C C . GLY B 2 110 ? 51.340 91.222 77.247 1.00 51.52 129 GLY A C 1
ATOM 587 O O . GLY B 2 110 ? 51.802 90.997 78.352 1.00 52.33 129 GLY A O 1
ATOM 588 N N . LYS B 2 111 ? 50.444 92.196 77.080 1.00 52.50 130 LYS A N 1
ATOM 589 C CA . LYS B 2 111 ? 50.059 93.002 78.242 1.00 52.74 130 LYS A CA 1
ATOM 590 C C . LYS B 2 111 ? 49.006 92.366 79.104 1.00 53.17 130 LYS A C 1
ATOM 591 O O . LYS B 2 111 ? 47.857 92.749 79.050 1.00 51.97 130 LYS A O 1
ATOM 597 N N . THR B 2 112 ? 49.437 91.377 79.896 1.00 55.44 131 THR A N 1
ATOM 598 C CA . THR B 2 112 ? 48.592 90.621 80.854 1.00 57.22 131 THR A CA 1
ATOM 599 C C . THR B 2 112 ? 47.830 91.529 81.802 1.00 57.29 131 THR A C 1
ATOM 600 O O . THR B 2 112 ? 46.698 91.264 82.152 1.00 57.15 131 THR A O 1
ATOM 604 N N . ASP B 2 113 ? 48.489 92.598 82.221 1.00 58.00 132 ASP A N 1
ATOM 605 C CA . ASP B 2 113 ? 47.895 93.654 83.057 1.00 58.53 132 ASP A CA 1
ATOM 606 C C . ASP B 2 113 ? 46.750 94.358 82.332 1.00 55.94 132 ASP A C 1
ATOM 607 O O . ASP B 2 113 ? 45.825 94.806 82.953 1.00 56.56 132 ASP A O 1
ATOM 612 N N . CYS B 2 114 ? 46.827 94.409 81.006 1.00 53.19 133 CYS A N 1
ATOM 613 C CA . CYS B 2 114 ? 45.763 94.999 80.200 1.00 51.23 133 CYS A CA 1
ATOM 614 C C . CYS B 2 114 ? 45.069 93.940 79.346 1.00 50.66 133 CYS A C 1
ATOM 615 O O . CYS B 2 114 ? 45.522 93.623 78.247 1.00 49.35 133 CYS A O 1
ATOM 618 N N . SER B 2 115 ? 43.968 93.396 79.858 1.00 49.65 134 SER A N 1
ATOM 619 C CA . SER B 2 115 ? 43.222 92.373 79.147 1.00 48.05 134 SER A CA 1
ATOM 620 C C . SER B 2 115 ? 42.508 92.978 77.912 1.00 46.94 134 SER A C 1
ATOM 621 O O . SER B 2 115 ? 42.588 92.399 76.797 1.00 46.88 134 SER A O 1
ATOM 624 N N . PRO B 2 116 ? 41.873 94.181 78.055 1.00 46.40 135 PRO A N 1
ATOM 625 C CA . PRO B 2 116 ? 41.206 94.775 76.870 1.00 44.24 135 PRO A CA 1
ATOM 626 C C . PRO B 2 116 ? 42.156 95.051 75.689 1.00 42.60 135 PRO A C 1
ATOM 627 O O . PRO B 2 116 ? 41.784 94.838 74.562 1.00 43.57 135 PRO A O 1
ATOM 631 N N . ILE B 2 117 ? 43.377 95.513 75.934 1.00 41.00 136 ILE A N 1
ATOM 632 C CA . ILE B 2 117 ? 44.313 95.743 74.833 1.00 38.77 136 ILE A CA 1
ATOM 633 C C . ILE B 2 117 ? 44.831 94.456 74.149 1.00 38.74 136 ILE A C 1
ATOM 634 O O . ILE B 2 117 ? 45.080 94.432 72.946 1.00 39.00 136 ILE A O 1
ATOM 639 N N . GLN B 2 118 ? 44.956 93.404 74.938 1.00 38.30 137 GLN A N 1
ATOM 640 C CA . GLN B 2 118 ? 45.245 92.053 74.476 1.00 38.55 137 GLN A CA 1
ATOM 641 C C . GLN B 2 118 ? 44.181 91.597 73.504 1.00 38.45 137 GLN A C 1
ATOM 642 O O . GLN B 2 118 ? 44.506 91.014 72.502 1.00 39.45 137 GLN A O 1
ATOM 648 N N . PHE B 2 119 ? 42.909 91.897 73.802 1.00 39.42 138 PHE A N 1
ATOM 649 C CA . PHE B 2 119 ? 41.795 91.487 73.001 1.00 38.42 138 PHE A CA 1
ATOM 650 C C . PHE B 2 119 ? 41.646 92.304 71.730 1.00 39.99 138 PHE A C 1
ATOM 651 O O . PHE B 2 119 ? 41.394 91.748 70.639 1.00 40.66 138 PHE A O 1
ATOM 659 N N . GLU B 2 120 ? 41.786 93.626 71.830 1.00 40.54 139 GLU A N 1
ATOM 660 C CA . GLU B 2 120 ? 41.646 94.460 70.623 1.00 39.75 139 GLU A CA 1
ATOM 661 C C . GLU B 2 120 ? 42.800 94.194 69.607 1.00 39.82 139 GLU A C 1
ATOM 662 O O . GLU B 2 120 ? 42.545 94.145 68.366 1.00 38.38 139 GLU A O 1
ATOM 668 N N . SER B 2 121 ? 44.039 94.037 70.126 1.00 39.40 140 SER A N 1
ATOM 669 C CA . SER B 2 121 ? 45.196 93.640 69.281 1.00 40.72 140 SER A CA 1
ATOM 670 C C . SER B 2 121 ? 44.990 92.313 68.625 1.00 39.47 140 SER A C 1
ATOM 671 O O . SER B 2 121 ? 45.329 92.184 67.451 1.00 39.85 140 SER A O 1
ATOM 674 N N . ALA B 2 122 ? 44.514 91.329 69.411 1.00 38.33 141 ALA A N 1
ATOM 675 C CA . ALA B 2 122 ? 44.204 89.966 68.922 1.00 37.24 141 ALA A CA 1
ATOM 676 C C . ALA B 2 122 ? 43.243 90.025 67.757 1.00 36.69 141 ALA A C 1
ATOM 677 O O . ALA B 2 122 ? 43.405 89.355 66.722 1.00 37.06 141 ALA A O 1
ATOM 679 N N . TRP B 2 123 ? 42.237 90.849 67.934 1.00 35.98 142 TRP A N 1
ATOM 680 C CA . TRP B 2 123 ? 41.203 90.954 66.984 1.00 36.68 142 TRP A CA 1
ATOM 681 C C . TRP B 2 123 ? 41.744 91.676 65.735 1.00 36.69 142 TRP A C 1
ATOM 682 O O . TRP B 2 123 ? 41.490 91.262 64.596 1.00 37.14 142 TRP A O 1
ATOM 693 N N . ALA B 2 124 ? 42.524 92.740 65.941 1.00 37.57 143 ALA A N 1
ATOM 694 C CA . ALA B 2 124 ? 43.086 93.506 64.801 1.00 37.20 143 ALA A CA 1
ATOM 695 C C . ALA B 2 124 ? 44.040 92.614 64.008 1.00 36.44 143 ALA A C 1
ATOM 696 O O . ALA B 2 124 ? 43.956 92.553 62.775 1.00 36.65 143 ALA A O 1
ATOM 698 N N . LEU B 2 125 ? 44.929 91.913 64.721 1.00 35.73 144 LEU A N 1
ATOM 699 C CA . LEU B 2 125 ? 45.872 90.982 64.075 1.00 36.18 144 LEU A CA 1
ATOM 700 C C . LEU B 2 125 ? 45.097 89.845 63.382 1.00 35.97 144 LEU A C 1
ATOM 701 O O . LEU B 2 125 ? 45.467 89.469 62.277 1.00 34.82 144 LEU A O 1
ATOM 706 N N . THR B 2 126 ? 43.996 89.366 64.008 1.00 34.92 145 THR A N 1
ATOM 707 C CA . THR B 2 126 ? 43.166 88.327 63.403 1.00 35.05 145 THR A CA 1
ATOM 708 C C . THR B 2 126 ? 42.730 88.716 62.016 1.00 36.23 145 THR A C 1
ATOM 709 O O . THR B 2 126 ? 42.778 87.908 61.086 1.00 36.83 145 THR A O 1
ATOM 713 N N . ASN B 2 127 ? 42.329 89.977 61.869 1.00 37.60 146 ASN A N 1
ATOM 714 C CA . ASN B 2 127 ? 41.699 90.456 60.649 1.00 36.75 146 ASN A CA 1
ATOM 715 C C . ASN B 2 127 ? 42.709 90.707 59.574 1.00 37.06 146 ASN A C 1
ATOM 716 O O . ASN B 2 127 ? 42.444 90.390 58.410 1.00 38.07 146 ASN A O 1
ATOM 721 N N . ILE B 2 128 ? 43.848 91.272 59.955 1.00 36.97 147 ILE A N 1
ATOM 722 C CA . ILE B 2 128 ? 45.021 91.321 59.081 1.00 37.55 147 ILE A CA 1
ATOM 723 C C . ILE B 2 128 ? 45.432 89.954 58.552 1.00 36.89 147 ILE A C 1
ATOM 724 O O . ILE B 2 128 ? 45.565 89.770 57.341 1.00 37.00 147 ILE A O 1
ATOM 729 N N . ALA B 2 129 ? 45.681 89.009 59.458 1.00 37.76 148 ALA A N 1
ATOM 730 C CA . ALA B 2 129 ? 46.054 87.607 59.078 1.00 38.47 148 ALA A CA 1
ATOM 731 C C . ALA B 2 129 ? 44.966 86.953 58.195 1.00 38.78 148 ALA A C 1
ATOM 732 O O . ALA B 2 129 ? 45.235 86.014 57.461 1.00 39.76 148 ALA A O 1
ATOM 734 N N . SER B 2 130 ? 43.745 87.462 58.249 1.00 38.53 149 SER A N 1
ATOM 735 C CA . SER B 2 130 ? 42.703 86.935 57.438 1.00 39.88 149 SER A CA 1
ATOM 736 C C . SER B 2 130 ? 42.826 87.339 55.962 1.00 41.73 149 SER A C 1
ATOM 737 O O . SER B 2 130 ? 41.993 86.928 55.155 1.00 43.43 149 SER A O 1
ATOM 740 N N . GLY B 2 131 ? 43.830 88.144 55.584 1.00 42.18 150 GLY A N 1
ATOM 741 C CA . GLY B 2 131 ? 43.874 88.686 54.234 1.00 41.72 150 GLY A CA 1
ATOM 742 C C . GLY B 2 131 ? 44.634 87.790 53.269 1.00 42.63 150 GLY A C 1
ATOM 743 O O . GLY B 2 131 ? 44.522 86.538 53.334 1.00 43.69 150 GLY A O 1
ATOM 744 N N . THR B 2 132 ? 45.421 88.427 52.384 1.00 41.15 151 THR A N 1
ATOM 745 C CA . THR B 2 132 ? 46.259 87.718 51.440 1.00 41.01 151 THR A CA 1
ATOM 746 C C . THR B 2 132 ? 47.436 87.039 52.154 1.00 40.53 151 THR A C 1
ATOM 747 O O . THR B 2 132 ? 47.735 87.346 53.318 1.00 40.73 151 THR A O 1
ATOM 751 N N . SER B 2 133 ? 48.101 86.109 51.474 1.00 39.84 152 SER A N 1
ATOM 752 C CA . SER B 2 133 ? 49.402 85.611 51.975 1.00 41.10 152 SER A CA 1
ATOM 753 C C . SER B 2 133 ? 50.353 86.681 52.464 1.00 40.56 152 SER A C 1
ATOM 754 O O . SER B 2 133 ? 50.992 86.504 53.498 1.00 41.88 152 SER A O 1
ATOM 757 N N . GLU B 2 134 ? 50.492 87.755 51.706 1.00 40.83 153 GLU A N 1
ATOM 758 C CA . GLU B 2 134 ? 51.375 88.841 52.083 1.00 42.97 153 GLU A CA 1
ATOM 759 C C . GLU B 2 134 ? 50.950 89.501 53.448 1.00 40.90 153 GLU A C 1
ATOM 760 O O . GLU B 2 134 ? 51.791 89.788 54.285 1.00 40.76 153 GLU A O 1
ATOM 766 N N . GLN B 2 135 ? 49.641 89.640 53.669 1.00 39.49 154 GLN A N 1
ATOM 767 C CA . GLN B 2 135 ? 49.079 90.234 54.876 1.00 37.77 154 GLN A CA 1
ATOM 768 C C . GLN B 2 135 ? 49.287 89.304 56.115 1.00 37.96 154 GLN A C 1
ATOM 769 O O . GLN B 2 135 ? 49.811 89.743 57.161 1.00 36.23 154 GLN A O 1
ATOM 775 N N . THR B 2 136 ? 48.961 88.010 55.944 1.00 37.29 155 THR A N 1
ATOM 776 C CA . THR B 2 136 ? 49.280 86.960 56.926 1.00 36.45 155 THR A CA 1
ATOM 777 C C . THR B 2 136 ? 50.756 86.880 57.188 1.00 37.22 155 THR A C 1
ATOM 778 O O . THR B 2 136 ? 51.152 86.695 58.320 1.00 38.86 155 THR A O 1
ATOM 782 N N . LYS B 2 137 ? 51.594 87.022 56.160 1.00 37.92 156 LYS A N 1
ATOM 783 C CA . LYS B 2 137 ? 53.023 86.910 56.364 1.00 37.78 156 LYS A CA 1
ATOM 784 C C . LYS B 2 1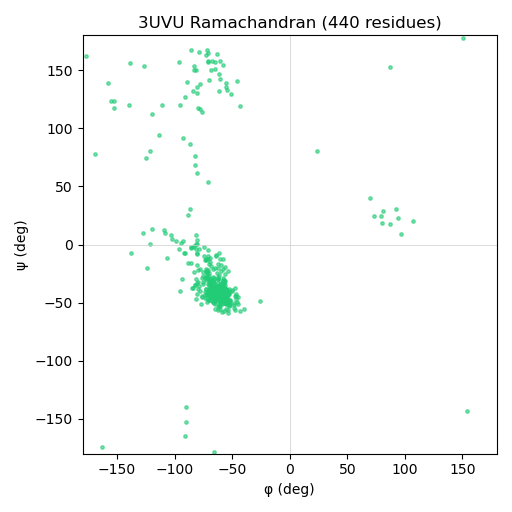37 ? 53.472 88.078 57.245 1.00 37.58 156 LYS A C 1
ATOM 785 O O . LYS B 2 137 ? 54.343 87.918 58.147 1.00 36.73 156 LYS A O 1
ATOM 791 N N . ALA B 2 138 ? 52.878 89.265 57.014 1.00 36.78 157 ALA A N 1
ATOM 792 C CA . ALA B 2 138 ? 53.267 90.421 57.865 1.00 37.62 157 ALA A CA 1
ATOM 793 C C . ALA B 2 138 ? 53.004 90.156 59.382 1.00 38.09 157 ALA A C 1
ATOM 794 O O . ALA B 2 138 ? 53.803 90.539 60.263 1.00 38.87 157 ALA A O 1
ATOM 796 N N . VAL B 2 139 ? 51.903 89.458 59.676 1.00 37.05 158 VAL A N 1
ATOM 797 C CA . VAL B 2 139 ? 51.562 89.135 61.044 1.00 37.21 158 VAL A CA 1
ATOM 798 C C . VAL B 2 139 ? 52.576 88.178 61.642 1.00 37.72 158 VAL A C 1
ATOM 799 O O . VAL B 2 139 ? 53.123 88.392 62.722 1.00 36.97 158 VAL A O 1
ATOM 803 N N . VAL B 2 140 ? 52.846 87.118 60.898 1.00 38.20 159 VAL A N 1
ATOM 804 C CA . VAL B 2 140 ? 53.864 86.175 61.290 1.00 38.65 159 VAL A CA 1
ATOM 805 C C . VAL B 2 140 ? 55.260 86.846 61.463 1.00 39.69 159 VAL A C 1
ATOM 806 O O . VAL B 2 140 ? 55.966 86.571 62.445 1.00 39.45 159 VAL A O 1
ATOM 810 N N . ASP B 2 141 ? 55.658 87.681 60.506 1.00 39.75 160 ASP A N 1
ATOM 811 C CA . ASP B 2 141 ? 56.935 88.403 60.639 1.00 41.72 160 ASP A CA 1
ATOM 812 C C . ASP B 2 141 ? 56.985 89.311 61.841 1.00 41.84 160 ASP A C 1
ATOM 813 O O . ASP B 2 141 ? 58.081 89.606 62.297 1.00 42.96 160 ASP A O 1
ATOM 818 N N . GLY B 2 142 ? 55.819 89.782 62.307 1.00 41.60 161 GLY A N 1
ATOM 819 C CA . GLY B 2 142 ? 55.717 90.561 63.552 1.00 40.87 161 GLY A CA 1
ATOM 820 C C . GLY B 2 142 ? 55.953 89.754 64.820 1.00 40.87 161 GLY A C 1
ATOM 821 O O . GLY B 2 142 ? 55.950 90.320 65.896 1.00 42.46 161 GLY A O 1
ATOM 822 N N . GLY B 2 143 ? 56.130 88.426 64.725 1.00 39.55 162 GLY A N 1
ATOM 823 C CA . GLY B 2 143 ? 56.368 87.600 65.900 1.00 36.53 162 GLY A CA 1
ATOM 824 C C . GLY B 2 143 ? 55.076 87.134 66.554 1.00 36.29 162 GLY A C 1
ATOM 825 O O . GLY B 2 143 ? 55.078 86.771 67.707 1.00 37.08 162 GLY A O 1
ATOM 826 N N . ALA B 2 144 ? 53.959 87.191 65.842 1.00 35.73 163 ALA A N 1
ATOM 827 C CA . ALA B 2 144 ? 52.655 86.969 66.432 1.00 35.67 163 ALA A CA 1
ATOM 828 C C . ALA B 2 144 ? 52.417 85.520 66.798 1.00 37.18 163 ALA A C 1
ATOM 829 O O . ALA B 2 144 ? 51.574 85.243 67.670 1.00 38.89 163 ALA A O 1
ATOM 831 N N . ILE B 2 145 ? 53.125 84.564 66.186 1.00 37.02 164 ILE A N 1
ATOM 832 C CA . ILE B 2 145 ? 52.797 83.152 66.513 1.00 36.68 164 ILE A CA 1
ATOM 833 C C . ILE B 2 145 ? 53.013 82.767 68.002 1.00 36.42 164 ILE A C 1
ATOM 834 O O . ILE B 2 145 ? 52.033 82.301 68.671 1.00 37.70 164 ILE A O 1
ATOM 839 N N . PRO B 2 146 ? 54.255 82.969 68.541 1.00 36.81 165 PRO A N 1
ATOM 840 C CA . PRO B 2 146 ? 54.422 82.596 69.944 1.00 36.58 165 PRO A CA 1
ATOM 841 C C . PRO B 2 146 ? 53.489 83.344 70.860 1.00 36.45 165 PRO A C 1
ATOM 842 O O . PRO B 2 146 ? 52.988 82.774 71.826 1.00 37.82 165 PRO A O 1
ATOM 846 N N . ALA B 2 147 ? 53.255 84.604 70.550 1.00 37.14 166 ALA A N 1
ATOM 847 C CA . ALA B 2 147 ? 52.439 85.528 71.364 1.00 36.52 166 ALA A CA 1
ATOM 848 C C . ALA B 2 147 ? 50.993 85.056 71.406 1.00 37.15 166 ALA A C 1
ATOM 849 O O . ALA B 2 147 ? 50.403 84.953 72.467 1.00 38.37 166 ALA A O 1
ATOM 851 N N . PHE B 2 148 ? 50.442 84.664 70.268 1.00 38.16 167 PHE A N 1
ATOM 852 C CA . PHE B 2 148 ? 49.118 84.024 70.236 1.00 38.33 167 PHE A CA 1
ATOM 853 C C . PHE B 2 148 ? 49.080 82.684 70.899 1.00 38.90 167 PHE A C 1
ATOM 854 O O . PHE B 2 148 ? 48.030 82.316 71.439 1.00 38.88 167 PHE A O 1
ATOM 862 N N . ILE B 2 149 ? 50.195 81.941 70.843 1.00 39.05 168 ILE A N 1
ATOM 863 C CA . ILE B 2 149 ? 50.238 80.650 71.538 1.00 40.02 168 ILE A CA 1
ATOM 864 C C . ILE B 2 149 ? 50.186 80.850 73.045 1.00 40.84 168 ILE A C 1
ATOM 865 O O . ILE B 2 149 ? 49.520 80.085 73.760 1.00 42.20 168 ILE A O 1
ATOM 870 N N . SER B 2 150 ? 50.824 81.911 73.520 1.00 41.90 169 SER A N 1
ATOM 871 C CA . SER B 2 150 ? 50.840 82.241 74.952 1.00 41.89 169 SER A CA 1
ATOM 872 C C . SER B 2 150 ? 49.447 82.642 75.416 1.00 42.05 169 SER A C 1
ATOM 873 O O . SER B 2 150 ? 49.067 82.370 76.548 1.00 43.17 169 SER A O 1
ATOM 876 N N . LEU B 2 151 ? 48.702 83.319 74.555 1.00 41.50 170 LEU A N 1
ATOM 877 C CA . LEU B 2 151 ? 47.356 83.759 74.895 1.00 41.77 170 LEU A CA 1
ATOM 878 C C . LEU B 2 151 ? 46.341 82.653 74.916 1.00 42.08 170 LEU A C 1
ATOM 879 O O . LEU B 2 151 ? 45.240 82.867 75.350 1.00 42.58 170 LEU A O 1
ATOM 884 N N . LEU B 2 152 ? 46.671 81.490 74.380 1.00 42.90 171 LEU A N 1
ATOM 885 C CA . LEU B 2 152 ? 45.783 80.357 74.496 1.00 45.30 171 LEU A CA 1
ATOM 886 C C . LEU B 2 152 ? 45.511 80.033 75.966 1.00 48.28 171 LEU A C 1
ATOM 887 O O . LEU B 2 152 ? 44.416 79.538 76.287 1.00 49.36 171 LEU A O 1
ATOM 892 N N . ALA B 2 153 ? 46.515 80.302 76.831 1.00 50.11 172 ALA A N 1
ATOM 893 C CA . ALA B 2 153 ? 46.421 80.086 78.276 1.00 51.93 172 ALA A CA 1
ATOM 894 C C . ALA B 2 153 ? 45.678 81.209 79.046 1.00 52.16 172 ALA A C 1
ATOM 895 O O . ALA B 2 153 ? 45.443 81.071 80.223 1.00 53.64 172 ALA A O 1
ATOM 897 N N . SER B 2 154 ? 45.334 82.313 78.399 1.00 51.80 173 SER A N 1
ATOM 898 C CA . SER B 2 154 ? 44.595 83.381 79.062 1.00 50.67 173 SER A CA 1
ATOM 899 C C . SER B 2 154 ? 43.408 82.865 79.905 1.00 50.92 173 SER A C 1
ATOM 900 O O . SER B 2 154 ? 42.697 81.918 79.504 1.00 50.07 173 SER A O 1
ATOM 903 N N . PRO B 2 155 ? 43.205 83.480 81.091 1.00 50.93 174 PRO A N 1
ATOM 904 C CA . PRO B 2 155 ? 42.017 83.169 81.899 1.00 49.88 174 PRO A CA 1
ATOM 905 C C . PRO B 2 155 ? 40.743 83.748 81.310 1.00 49.69 174 PRO A C 1
ATOM 906 O O . PRO B 2 155 ? 39.662 83.425 81.789 1.00 49.63 174 PRO A O 1
ATOM 910 N N . HIS B 2 156 ? 40.859 84.640 80.324 1.00 49.28 175 HIS A N 1
ATOM 911 C CA . HIS B 2 156 ? 39.722 85.255 79.675 1.00 48.85 175 HIS A CA 1
ATOM 912 C C . HIS B 2 156 ? 39.392 84.455 78.408 1.00 48.75 175 HIS A C 1
ATOM 913 O O . HIS B 2 156 ? 40.236 84.311 77.504 1.00 48.55 175 HIS A O 1
ATOM 920 N N . ALA B 2 157 ? 38.179 83.909 78.349 1.00 48.36 176 ALA A N 1
ATOM 921 C CA . ALA B 2 157 ? 37.830 82.939 77.306 1.00 47.19 176 ALA A CA 1
ATOM 922 C C . ALA B 2 157 ? 37.728 83.642 75.955 1.00 46.84 176 ALA A C 1
ATOM 923 O O . ALA B 2 157 ? 38.057 83.042 74.917 1.00 46.41 176 ALA A O 1
ATOM 925 N N . HIS B 2 158 ? 37.266 84.894 75.979 1.00 45.54 177 HIS A N 1
ATOM 926 C CA . HIS B 2 158 ? 37.140 85.681 74.783 1.00 44.85 177 HIS A CA 1
ATOM 927 C C . HIS B 2 158 ? 38.526 85.991 74.208 1.00 43.88 177 HIS A C 1
ATOM 928 O O . HIS B 2 158 ? 38.662 86.135 73.001 1.00 42.09 177 HIS A O 1
ATOM 935 N N . ILE B 2 159 ? 39.555 86.058 75.057 1.00 43.43 178 ILE A N 1
ATOM 936 C CA . ILE B 2 159 ? 40.910 86.372 74.571 1.00 43.58 178 ILE A CA 1
ATOM 937 C C . ILE B 2 159 ? 41.577 85.126 73.991 1.00 43.65 178 ILE A C 1
ATOM 938 O O . ILE B 2 159 ? 42.101 85.152 72.867 1.00 43.11 178 ILE A O 1
ATOM 943 N N . SER B 2 160 ? 41.478 84.040 74.755 1.00 42.87 179 SER A N 1
ATOM 944 C CA . SER B 2 160 ? 41.895 82.721 74.377 1.00 43.39 179 SER A CA 1
ATOM 945 C C . SER B 2 160 ? 41.258 82.289 73.036 1.00 43.01 179 SER A C 1
ATOM 946 O O . SER B 2 160 ? 41.931 81.725 72.181 1.00 42.91 179 SER A O 1
ATOM 949 N N . GLU B 2 161 ? 39.970 82.590 72.850 1.00 41.57 180 GLU A N 1
ATOM 950 C CA . GLU B 2 161 ? 39.299 82.256 71.619 1.00 40.60 180 GLU A CA 1
ATOM 951 C C . GLU B 2 161 ? 39.784 83.099 70.417 1.00 40.22 180 GLU A C 1
ATOM 952 O O . GLU B 2 161 ? 39.799 82.644 69.274 1.00 40.12 180 GLU A O 1
ATOM 958 N N . GLN B 2 162 ? 40.109 84.355 70.676 1.00 38.69 181 GLN A N 1
ATOM 959 C CA . GLN B 2 162 ? 40.619 85.217 69.657 1.00 37.68 181 GLN A CA 1
ATOM 960 C C . GLN B 2 162 ? 42.007 84.711 69.142 1.00 36.38 181 GLN A C 1
ATOM 961 O O . GLN B 2 162 ? 42.266 84.770 67.978 1.00 38.13 181 GLN A O 1
ATOM 967 N N . ALA B 2 163 ? 42.866 84.263 70.041 1.00 33.82 182 ALA A N 1
ATOM 968 C CA . ALA B 2 163 ? 44.155 83.617 69.789 1.00 33.11 182 ALA A CA 1
ATOM 969 C C . ALA B 2 163 ? 43.984 82.343 68.951 1.00 33.06 182 ALA A C 1
ATOM 970 O O . ALA B 2 163 ? 44.679 82.152 67.943 1.00 34.07 182 ALA A O 1
ATOM 972 N N . VAL B 2 164 ? 43.020 81.513 69.322 1.00 32.85 183 VAL A N 1
ATOM 973 C CA . VAL B 2 164 ? 42.634 80.359 68.508 1.00 34.00 183 VAL A CA 1
ATOM 974 C C . VAL B 2 164 ? 42.271 80.745 67.066 1.00 35.16 183 VAL A C 1
ATOM 975 O O . VAL B 2 164 ? 42.774 80.134 66.070 1.00 34.84 183 VAL A O 1
ATOM 979 N N . TRP B 2 165 ? 41.402 81.763 66.966 1.00 34.51 184 TRP A N 1
ATOM 980 C CA . TRP B 2 165 ? 40.933 82.292 65.668 1.00 34.45 184 TRP A CA 1
ATOM 981 C C . TRP B 2 165 ? 42.125 82.786 64.796 1.00 34.82 184 TRP A C 1
ATOM 982 O O . TRP B 2 165 ? 42.245 82.407 63.633 1.00 33.31 184 TRP A O 1
ATOM 993 N N . ALA B 2 166 ? 43.017 83.576 65.403 1.00 34.32 185 ALA A N 1
ATOM 994 C CA . ALA B 2 166 ? 44.191 84.097 64.694 1.00 34.74 185 ALA A CA 1
ATOM 995 C C . ALA B 2 166 ? 45.115 82.963 64.160 1.00 34.62 185 ALA A C 1
ATOM 996 O O . ALA B 2 166 ? 45.553 82.984 63.005 1.00 35.46 185 ALA A O 1
ATOM 998 N N . LEU B 2 167 ? 45.394 81.988 65.011 1.00 35.01 186 LEU A N 1
ATOM 999 C CA . LEU B 2 167 ? 46.193 80.826 64.645 1.00 34.69 186 LEU A CA 1
ATOM 1000 C C . LEU B 2 167 ? 45.571 79.999 63.475 1.00 36.38 186 LEU A C 1
ATOM 1001 O O . LEU B 2 167 ? 46.312 79.519 62.602 1.00 35.45 186 LEU A O 1
ATOM 1006 N N . GLY B 2 168 ? 44.218 79.857 63.476 1.00 36.92 187 GLY A N 1
ATOM 1007 C CA . GLY B 2 168 ? 43.439 79.317 62.377 1.00 35.50 187 GLY A CA 1
ATOM 1008 C C . GLY B 2 168 ? 43.737 80.024 61.083 1.00 36.75 187 GLY A C 1
ATOM 1009 O O . GLY B 2 168 ? 43.961 79.393 60.053 1.00 38.15 187 GLY A O 1
ATOM 1010 N N . ASN B 2 169 ? 43.735 81.345 61.100 1.00 36.43 188 ASN A N 1
ATOM 1011 C CA . ASN B 2 169 ? 43.992 82.140 59.896 1.00 35.00 188 ASN A CA 1
ATOM 1012 C C . ASN B 2 169 ? 45.420 82.002 59.388 1.00 35.12 188 ASN A C 1
ATOM 1013 O O . ASN B 2 169 ? 45.657 81.989 58.180 1.00 32.97 188 ASN A O 1
ATOM 1018 N N . ILE B 2 170 ? 46.372 81.941 60.331 1.00 36.11 189 ILE A N 1
ATOM 1019 C CA . ILE B 2 170 ? 47.780 81.715 60.007 1.00 36.19 189 ILE A CA 1
ATOM 1020 C C . ILE B 2 170 ? 48.029 80.304 59.417 1.00 37.81 189 ILE A C 1
ATOM 1021 O O . ILE B 2 170 ? 48.737 80.144 58.392 1.00 39.56 189 ILE A O 1
ATOM 1026 N N . ALA B 2 171 ? 47.444 79.283 60.025 1.00 37.44 190 ALA A N 1
ATOM 1027 C CA . ALA B 2 171 ? 47.630 77.934 59.521 1.00 37.37 190 ALA A CA 1
ATOM 1028 C C . ALA B 2 171 ? 46.872 77.795 58.173 1.00 38.57 190 ALA A C 1
ATOM 1029 O O . ALA B 2 171 ? 47.310 77.068 57.257 1.00 37.91 190 ALA A O 1
ATOM 1031 N N . GLY B 2 172 ? 45.740 78.501 58.050 1.00 37.80 191 GLY A N 1
ATOM 1032 C CA . GLY B 2 172 ? 44.961 78.466 56.826 1.00 38.43 191 GLY A CA 1
ATOM 1033 C C . GLY B 2 172 ? 45.674 79.041 55.608 1.00 39.77 191 GLY A C 1
ATOM 1034 O O . GLY B 2 172 ? 45.205 78.913 54.456 1.00 39.33 191 GLY A O 1
ATOM 1035 N N . ASP B 2 173 ? 46.826 79.668 55.834 1.00 40.58 192 ASP A N 1
ATOM 1036 C CA . ASP B 2 173 ? 47.547 80.217 54.719 1.00 40.66 192 ASP A CA 1
ATOM 1037 C C . ASP B 2 173 ? 48.208 79.079 53.906 1.00 40.86 192 ASP A C 1
ATOM 1038 O O . ASP B 2 173 ? 48.350 79.181 52.693 1.00 41.63 192 ASP A O 1
ATOM 1043 N N . GLY B 2 174 ? 48.554 77.962 54.517 1.00 39.86 193 GLY A N 1
ATOM 1044 C CA . GLY B 2 174 ? 49.207 76.957 53.720 1.00 38.91 193 GLY A CA 1
ATOM 1045 C C . GLY B 2 174 ? 50.124 76.162 54.619 1.00 40.03 193 GLY A C 1
ATOM 1046 O O . GLY B 2 174 ? 50.271 76.464 55.823 1.00 39.84 193 GLY A O 1
ATOM 1047 N N . SER B 2 175 ? 50.744 75.163 53.993 1.00 39.48 194 SER A N 1
ATOM 1048 C CA . SER B 2 175 ? 51.726 74.254 54.520 1.00 40.23 194 SER A CA 1
ATOM 1049 C C . SER B 2 175 ? 52.772 74.816 55.450 1.00 38.68 194 SER A C 1
ATOM 1050 O O . SER B 2 175 ? 52.956 74.291 56.520 1.00 39.34 194 SER A O 1
ATOM 1053 N N . ALA B 2 176 ? 53.503 75.834 54.993 1.00 38.13 195 ALA A N 1
ATOM 1054 C CA . ALA B 2 176 ? 54.647 76.390 55.714 1.00 37.68 195 ALA A CA 1
ATOM 1055 C C . ALA B 2 176 ? 54.205 77.025 57.028 1.00 36.81 195 ALA A C 1
ATOM 1056 O O . ALA B 2 176 ? 54.770 76.700 58.115 1.00 36.22 195 ALA A O 1
ATOM 1058 N N . PHE B 2 177 ? 53.190 77.900 56.953 1.00 36.66 196 PHE A N 1
ATOM 1059 C CA . PHE B 2 177 ? 52.650 78.470 58.222 1.00 37.15 196 PHE A CA 1
ATOM 1060 C C . PHE B 2 177 ? 51.961 77.448 59.117 1.00 36.93 196 PHE A C 1
ATOM 1061 O O . PHE B 2 177 ? 52.076 77.557 60.323 1.00 38.41 196 PHE A O 1
ATOM 1069 N N . ARG B 2 178 ? 51.214 76.481 58.543 1.00 36.01 197 ARG A N 1
ATOM 1070 C CA . ARG B 2 178 ? 50.642 75.424 59.339 1.00 34.15 197 ARG A CA 1
ATOM 1071 C C . ARG B 2 178 ? 51.777 74.815 60.125 1.00 33.92 197 ARG A C 1
ATOM 1072 O O . ARG B 2 178 ? 51.721 74.683 61.346 1.00 32.75 197 ARG A O 1
ATOM 1080 N N . ASP B 2 179 ? 52.835 74.434 59.409 1.00 35.17 198 ASP A N 1
ATOM 1081 C CA . ASP B 2 179 ? 53.967 73.715 60.034 1.00 36.34 198 ASP A CA 1
ATOM 1082 C C . ASP B 2 179 ? 54.705 74.600 61.018 1.00 34.61 198 ASP A C 1
ATOM 1083 O O . ASP B 2 179 ? 55.198 74.121 62.014 1.00 34.43 198 ASP A O 1
ATOM 1088 N N . LEU B 2 180 ? 54.728 75.904 60.744 1.00 34.47 199 LEU A N 1
ATOM 1089 C CA . LEU B 2 180 ? 55.375 76.871 61.635 1.00 33.52 199 LEU A CA 1
ATOM 1090 C C . LEU B 2 180 ? 54.616 77.037 62.950 1.00 34.02 199 LEU A C 1
ATOM 1091 O O . LEU B 2 180 ? 55.219 77.122 64.024 1.00 35.81 199 LEU A O 1
ATOM 1096 N N . VAL B 2 181 ? 53.288 77.080 62.863 1.00 34.35 200 VAL A N 1
ATOM 1097 C CA . VAL B 2 181 ? 52.422 77.049 64.032 1.00 34.66 200 VAL A CA 1
ATOM 1098 C C . VAL B 2 181 ? 52.659 75.808 64.886 1.00 34.69 200 VAL A C 1
ATOM 1099 O O . VAL B 2 181 ? 52.760 75.914 66.075 1.00 33.09 200 VAL A O 1
ATOM 1103 N N . ILE B 2 182 ? 52.707 74.627 64.255 1.00 35.14 201 ILE A N 1
ATOM 1104 C CA . ILE B 2 182 ? 52.948 73.384 64.959 1.00 34.11 201 ILE A CA 1
ATOM 1105 C C . ILE B 2 182 ? 54.354 73.386 65.647 1.00 35.90 201 ILE A C 1
ATOM 1106 O O . ILE B 2 182 ? 54.495 72.896 66.763 1.00 36.93 201 ILE A O 1
ATOM 1111 N N . LYS B 2 183 ? 55.385 73.940 65.015 1.00 36.83 202 LYS A N 1
ATOM 1112 C CA . LYS B 2 183 ? 56.733 73.942 65.638 1.00 38.14 202 LYS A CA 1
ATOM 1113 C C . LYS B 2 183 ? 56.777 74.848 66.864 1.00 40.18 202 LYS A C 1
ATOM 1114 O O . LYS B 2 183 ? 57.417 74.524 67.865 1.00 41.06 202 LYS A O 1
ATOM 1120 N N . HIS B 2 184 ? 56.037 75.948 66.798 1.00 40.94 203 HIS A N 1
ATOM 1121 C CA . HIS B 2 184 ? 55.899 76.843 67.935 1.00 40.28 203 HIS A CA 1
ATOM 1122 C C . HIS B 2 184 ? 55.240 76.143 69.123 1.00 40.44 203 HIS A C 1
ATOM 1123 O O . HIS B 2 184 ? 55.313 76.633 70.250 1.00 41.34 203 HIS A O 1
ATOM 1130 N N . GLY B 2 185 ? 54.596 75.002 68.880 1.00 41.09 204 GLY A N 1
ATOM 1131 C CA . GLY B 2 185 ? 53.940 74.282 69.969 1.00 39.63 204 GLY A CA 1
ATOM 1132 C C . GLY B 2 185 ? 52.471 74.641 70.166 1.00 40.64 204 GLY A C 1
ATOM 1133 O O . GLY B 2 185 ? 52.012 74.576 71.294 1.00 40.56 204 GLY A O 1
ATOM 1134 N N . ALA B 2 186 ? 51.729 75.016 69.114 1.00 39.09 205 ALA A N 1
ATOM 1135 C CA . ALA B 2 186 ? 50.264 75.294 69.269 1.00 39.86 205 ALA A CA 1
ATOM 1136 C C . ALA B 2 186 ? 49.400 74.117 69.692 1.00 40.57 205 ALA A C 1
ATOM 1137 O O . ALA B 2 186 ? 48.403 74.307 70.385 1.00 40.99 205 ALA A O 1
ATOM 1139 N N . ILE B 2 187 ? 49.735 72.920 69.227 1.00 41.64 206 ILE A N 1
ATOM 1140 C CA . ILE B 2 187 ? 48.811 71.790 69.309 1.00 42.02 206 ILE A CA 1
ATOM 1141 C C . ILE B 2 187 ? 48.429 71.442 70.755 1.00 42.51 206 ILE A C 1
ATOM 1142 O O . ILE B 2 187 ? 47.238 71.335 71.082 1.00 42.12 206 ILE A O 1
ATOM 1147 N N . ASP B 2 188 ? 49.421 71.319 71.625 1.00 42.57 207 ASP A N 1
ATOM 1148 C CA . ASP B 2 188 ? 49.181 70.934 73.023 1.00 44.17 207 ASP A CA 1
ATOM 1149 C C . ASP B 2 188 ? 48.209 71.822 73.722 1.00 42.00 207 ASP A C 1
ATOM 1150 O O . ASP B 2 188 ? 47.248 71.320 74.265 1.00 42.20 207 ASP A O 1
ATOM 1155 N N . PRO B 2 189 ? 48.472 73.159 73.749 1.00 41.22 208 PRO A N 1
ATOM 1156 C CA . PRO B 2 189 ? 47.463 74.076 74.354 1.00 39.76 208 PRO A CA 1
ATOM 1157 C C . PRO B 2 189 ? 46.133 74.178 73.610 1.00 39.80 208 PRO A C 1
ATOM 1158 O O . PRO B 2 189 ? 45.088 74.399 74.226 1.00 40.91 208 PRO A O 1
ATOM 1162 N N . LEU B 2 190 ? 46.135 74.004 72.302 1.00 39.27 209 LEU A N 1
ATOM 1163 C CA . LEU B 2 190 ? 44.861 73.881 71.633 1.00 39.67 209 LEU A CA 1
ATOM 1164 C C . LEU B 2 190 ? 44.087 72.693 72.188 1.00 40.06 209 LEU A C 1
ATOM 1165 O O . LEU B 2 190 ? 42.919 72.860 72.552 1.00 40.57 209 LEU A O 1
ATOM 1170 N N . LEU B 2 191 ? 44.727 71.528 72.286 1.00 40.11 210 LEU A N 1
ATOM 1171 C CA . LEU B 2 191 ? 44.023 70.312 72.716 1.00 41.24 210 LEU A CA 1
ATOM 1172 C C . LEU B 2 191 ? 43.651 70.368 74.181 1.00 40.82 210 LEU A C 1
ATOM 1173 O O . LEU B 2 191 ? 42.733 69.726 74.592 1.00 41.45 210 LEU A O 1
ATOM 1178 N N . ALA B 2 192 ? 44.369 71.155 74.965 1.00 41.59 211 ALA A N 1
ATOM 1179 C CA . ALA B 2 192 ? 44.169 71.163 76.395 1.00 41.24 211 ALA A CA 1
ATOM 1180 C C . ALA B 2 192 ? 42.882 71.932 76.579 1.00 42.26 211 ALA A C 1
ATOM 1181 O O . ALA B 2 192 ? 42.095 71.560 77.453 1.00 42.84 211 ALA A O 1
ATOM 1183 N N . LEU B 2 193 ? 42.604 72.917 75.706 1.00 42.60 212 LEU A N 1
ATOM 1184 C CA . LEU B 2 193 ? 41.282 73.610 75.720 1.00 43.43 212 LEU A CA 1
ATOM 1185 C C . LEU B 2 193 ? 40.062 72.706 75.497 1.00 44.26 212 LEU A C 1
ATOM 1186 O O . LEU B 2 193 ? 38.944 73.064 75.905 1.00 42.29 212 LEU A O 1
ATOM 1191 N N . LEU B 2 194 ? 40.278 71.544 74.867 1.00 44.82 213 LEU A N 1
ATOM 1192 C CA . LEU B 2 194 ? 39.170 70.634 74.611 1.00 46.98 213 LEU A CA 1
ATOM 1193 C C . LEU B 2 194 ? 39.143 69.461 75.598 1.00 48.52 213 LEU A C 1
ATOM 1194 O O . LEU B 2 194 ? 38.297 68.595 75.467 1.00 48.63 213 LEU A O 1
ATOM 1199 N N . ALA B 2 195 ? 40.038 69.465 76.593 1.00 50.03 214 ALA A N 1
ATOM 1200 C CA . ALA B 2 195 ? 40.174 68.378 77.567 1.00 51.22 214 ALA A CA 1
ATOM 1201 C C . ALA B 2 195 ? 39.133 68.563 78.660 1.00 51.87 214 ALA A C 1
ATOM 1202 O O . ALA B 2 195 ? 39.467 68.904 79.789 1.00 53.70 214 ALA A O 1
ATOM 1204 N N . VAL B 2 196 ? 37.864 68.384 78.312 1.00 51.25 215 VAL A N 1
ATOM 1205 C CA . VAL B 2 196 ? 36.788 68.552 79.272 1.00 49.25 215 VAL A CA 1
ATOM 1206 C C . VAL B 2 196 ? 35.976 67.275 79.225 1.00 47.44 215 VAL A C 1
ATOM 1207 O O . VAL B 2 196 ? 35.959 66.619 78.168 1.00 47.05 215 VAL A O 1
ATOM 1211 N N . PRO B 2 197 ? 35.288 66.927 80.345 1.00 45.30 216 PRO A N 1
ATOM 1212 C CA . PRO B 2 197 ? 34.468 65.689 80.345 1.00 44.34 216 PRO A CA 1
ATOM 1213 C C . PRO B 2 197 ? 33.369 65.729 79.288 1.00 43.43 216 PRO A C 1
ATOM 1214 O O . PRO B 2 197 ? 33.087 64.709 78.657 1.00 43.50 216 PRO A O 1
ATOM 1218 N N . ASP B 2 198 ? 32.781 66.906 79.070 1.00 43.27 217 ASP A N 1
ATOM 1219 C CA . ASP B 2 198 ? 31.670 67.037 78.130 1.00 44.04 217 ASP A CA 1
ATOM 1220 C C . ASP B 2 198 ? 31.813 68.331 77.318 1.00 44.31 217 ASP A C 1
ATOM 1221 O O . ASP B 2 198 ? 31.849 69.422 77.870 1.00 45.09 217 ASP A O 1
ATOM 1226 N N . LEU B 2 199 ? 31.914 68.168 76.000 1.00 44.70 218 LEU A N 1
ATOM 1227 C CA . LEU B 2 199 ? 32.157 69.265 75.072 1.00 44.61 218 LEU A CA 1
ATOM 1228 C C . LEU B 2 199 ? 31.025 70.243 75.142 1.00 44.95 218 LEU A C 1
ATOM 1229 O O . LEU B 2 199 ? 31.232 71.437 74.922 1.00 45.26 218 LEU A O 1
ATOM 1234 N N . SER B 2 200 ? 29.835 69.744 75.470 1.00 45.39 219 SER A N 1
ATOM 1235 C CA . SER B 2 200 ? 28.647 70.572 75.573 1.00 46.86 219 SER A CA 1
ATOM 1236 C C . SER B 2 200 ? 28.695 71.696 76.604 1.00 47.03 219 SER A C 1
ATOM 1237 O O . SER B 2 200 ? 27.844 72.559 76.542 1.00 47.56 219 SER A O 1
ATOM 1240 N N . THR B 2 201 ? 29.675 71.710 77.509 1.00 46.36 220 THR A N 1
ATOM 1241 C CA . THR B 2 201 ? 29.724 72.739 78.493 1.00 47.41 220 THR A CA 1
ATOM 1242 C C . THR B 2 201 ? 30.579 73.921 77.998 1.00 48.26 220 THR A C 1
ATOM 1243 O O . THR B 2 201 ? 30.653 74.963 78.666 1.00 48.51 220 THR A O 1
ATOM 1247 N N . LEU B 2 202 ? 31.242 73.768 76.846 1.00 48.27 221 LEU A N 1
ATOM 1248 C CA . LEU B 2 202 ? 32.015 74.871 76.252 1.00 47.20 221 LEU A CA 1
ATOM 1249 C C . LEU B 2 202 ? 31.047 75.765 75.506 1.00 46.68 221 LEU A C 1
ATOM 1250 O O . LEU B 2 202 ? 30.036 75.271 74.978 1.00 45.87 221 LEU A O 1
ATOM 1255 N N . ALA B 2 203 ? 31.357 77.063 75.431 1.00 45.48 222 ALA A N 1
ATOM 1256 C CA . ALA B 2 203 ? 30.531 77.956 74.622 1.00 45.45 222 ALA A CA 1
ATOM 1257 C C . ALA B 2 203 ? 30.595 77.460 73.203 1.00 46.83 222 ALA A C 1
ATOM 1258 O O . ALA B 2 203 ? 31.627 77.027 72.726 1.00 46.68 222 ALA A O 1
ATOM 1260 N N . CYS B 2 204 ? 29.486 77.552 72.510 1.00 48.82 223 CYS A N 1
ATOM 1261 C CA . CYS B 2 204 ? 29.408 76.930 71.243 1.00 48.41 223 CYS A CA 1
ATOM 1262 C C . CYS B 2 204 ? 30.311 77.617 70.161 1.00 46.46 223 CYS A C 1
ATOM 1263 O O . CYS B 2 204 ? 30.938 76.941 69.350 1.00 44.44 223 CYS A O 1
ATOM 1266 N N . GLY B 2 205 ? 30.411 78.946 70.184 1.00 44.89 224 GLY A N 1
ATOM 1267 C CA . GLY B 2 205 ? 31.176 79.669 69.170 1.00 42.58 224 GLY A CA 1
ATOM 1268 C C . GLY B 2 205 ? 32.641 79.373 69.351 1.00 42.19 224 GLY A C 1
ATOM 1269 O O . GLY B 2 205 ? 33.425 79.278 68.381 1.00 41.81 224 GLY A O 1
ATOM 1270 N N . TYR B 2 206 ? 32.996 79.220 70.616 1.00 42.24 225 TYR A N 1
ATOM 1271 C CA . TYR B 2 206 ? 34.328 78.867 71.067 1.00 42.50 225 TYR A CA 1
ATOM 1272 C C . TYR B 2 206 ? 34.727 77.465 70.594 1.00 41.07 225 TYR A C 1
ATOM 1273 O O . TYR B 2 206 ? 35.844 77.266 70.080 1.00 41.10 225 TYR A O 1
ATOM 1282 N N . LEU B 2 207 ? 33.837 76.489 70.806 1.00 39.02 226 LEU A N 1
ATOM 1283 C CA . LEU B 2 207 ? 34.058 75.132 70.333 1.00 38.31 226 LEU A CA 1
ATOM 1284 C C . LEU B 2 207 ? 34.208 75.071 68.813 1.00 37.27 226 LEU A C 1
ATOM 1285 O O . LEU B 2 207 ? 35.101 74.421 68.301 1.00 37.69 226 LEU A O 1
ATOM 1290 N N . ARG B 2 208 ? 33.367 75.792 68.114 1.00 36.72 227 ARG A N 1
ATOM 1291 C CA . ARG B 2 208 ? 33.471 75.929 66.672 1.00 36.72 227 ARG A CA 1
ATOM 1292 C C . ARG B 2 208 ? 34.804 76.513 66.144 1.00 36.73 227 ARG A C 1
ATOM 1293 O O . ARG B 2 208 ? 35.300 76.069 65.103 1.00 37.02 227 ARG A O 1
ATOM 1301 N N . ASN B 2 209 ? 35.342 77.514 66.836 1.00 36.74 228 ASN A N 1
ATOM 1302 C CA . ASN B 2 209 ? 36.582 78.090 66.468 1.00 38.01 228 ASN A CA 1
ATOM 1303 C C . ASN B 2 209 ? 37.736 77.114 66.711 1.00 37.84 228 ASN A C 1
ATOM 1304 O O . ASN B 2 209 ? 38.629 77.005 65.906 1.00 37.76 228 ASN A O 1
ATOM 1309 N N . LEU B 2 210 ? 37.722 76.425 67.834 1.00 39.30 229 LEU A N 1
ATOM 1310 C CA . LEU B 2 210 ? 38.705 75.357 68.132 1.00 38.97 229 LEU A CA 1
ATOM 1311 C C . LEU B 2 210 ? 38.712 74.311 67.070 1.00 38.04 229 LEU A C 1
ATOM 1312 O O . LEU B 2 210 ? 39.794 73.890 66.582 1.00 37.79 229 LEU A O 1
ATOM 1317 N N . THR B 2 211 ? 37.508 73.892 66.693 1.00 37.64 230 THR A N 1
ATOM 1318 C CA . THR B 2 211 ? 37.363 72.780 65.728 1.00 36.75 230 THR A CA 1
ATOM 1319 C C . THR B 2 211 ? 37.932 73.235 64.350 1.00 36.78 230 THR A C 1
ATOM 1320 O O . THR B 2 211 ? 38.718 72.535 63.739 1.00 37.14 230 THR A O 1
ATOM 1324 N N . TRP B 2 212 ? 37.518 74.415 63.899 1.00 35.79 231 TRP A N 1
ATOM 1325 C CA . TRP B 2 212 ? 37.941 74.966 62.643 1.00 35.09 231 TRP A CA 1
ATOM 1326 C C . TRP B 2 212 ? 39.469 75.157 62.613 1.00 35.13 231 TRP A C 1
ATOM 1327 O O . TRP B 2 212 ? 40.147 74.796 61.634 1.00 35.42 231 TRP A O 1
ATOM 1338 N N . THR B 2 213 ? 40.030 75.718 63.675 1.00 34.67 232 THR A N 1
ATOM 1339 C CA . THR B 2 213 ? 41.478 75.912 63.720 1.00 35.12 232 THR A CA 1
ATOM 1340 C C . THR B 2 213 ? 42.204 74.533 63.637 1.00 35.08 232 THR A C 1
ATOM 1341 O O . THR B 2 213 ? 43.145 74.379 62.909 1.00 34.51 232 THR A O 1
ATOM 1345 N N . LEU B 2 214 ? 41.715 73.532 64.363 1.00 36.42 233 LEU A N 1
ATOM 1346 C CA . LEU B 2 214 ? 42.389 72.235 64.396 1.00 38.04 233 LEU A CA 1
ATOM 1347 C C . LEU B 2 214 ? 42.302 71.648 63.065 1.00 37.07 233 LEU A C 1
ATOM 1348 O O . LEU B 2 214 ? 43.250 71.005 62.627 1.00 37.49 233 LEU A O 1
ATOM 1353 N N . SER B 2 215 ? 41.194 71.935 62.385 1.00 36.70 234 SER A N 1
ATOM 1354 C CA . SER B 2 215 ? 41.032 71.493 61.001 1.00 35.96 234 SER A CA 1
ATOM 1355 C C . SER B 2 215 ? 42.006 72.156 60.039 1.00 36.26 234 SER A C 1
ATOM 1356 O O . SER B 2 215 ? 42.412 71.538 59.054 1.00 36.93 234 SER A O 1
ATOM 1359 N N . ASN B 2 216 ? 42.366 73.420 60.269 1.00 35.59 235 ASN A N 1
ATOM 1360 C CA . ASN B 2 216 ? 43.366 74.005 59.394 1.00 35.66 235 ASN A CA 1
ATOM 1361 C C . ASN B 2 216 ? 44.780 73.447 59.662 1.00 36.13 235 ASN A C 1
ATOM 1362 O O . ASN B 2 216 ? 45.633 73.407 58.760 1.00 36.53 235 ASN A O 1
ATOM 1367 N N . LEU B 2 217 ? 45.019 73.025 60.893 1.00 35.92 236 LEU A N 1
ATOM 1368 C CA . LEU B 2 217 ? 46.249 72.336 61.229 1.00 36.06 236 LEU A CA 1
ATOM 1369 C C . LEU B 2 217 ? 46.300 70.954 60.598 1.00 36.66 236 LEU A C 1
ATOM 1370 O O . LEU B 2 217 ? 47.371 70.389 60.515 1.00 38.43 236 LEU A O 1
ATOM 1375 N N . CYS B 2 218 ? 45.181 70.428 60.113 1.00 35.92 237 CYS A N 1
ATOM 1376 C CA . CYS B 2 218 ? 45.181 69.118 59.365 1.00 36.44 237 CYS A CA 1
ATOM 1377 C C . CYS B 2 218 ? 45.227 69.201 57.844 1.00 36.14 237 CYS A C 1
ATOM 1378 O O . CYS B 2 218 ? 45.326 68.149 57.131 1.00 36.85 237 CYS A O 1
ATOM 1381 N N . ARG B 2 219 ? 45.180 70.429 57.362 1.00 35.64 238 ARG A N 1
ATOM 1382 C CA . ARG B 2 219 ? 44.897 70.725 55.992 1.00 35.77 238 ARG A CA 1
ATOM 1383 C C . ARG B 2 219 ? 46.187 70.911 55.216 1.00 37.31 238 ARG A C 1
ATOM 1384 O O . ARG B 2 219 ? 47.222 71.219 55.813 1.00 35.99 238 ARG A O 1
ATOM 1392 N N . ASN B 2 220 ? 46.078 70.709 53.917 1.00 39.70 239 ASN A N 1
ATOM 1393 C CA . ASN B 2 220 ? 47.086 70.964 52.933 1.00 40.41 239 ASN A CA 1
ATOM 1394 C C . ASN B 2 220 ? 48.017 69.795 52.757 1.00 42.18 239 ASN A C 1
ATOM 1395 O O . ASN B 2 220 ? 48.124 68.943 53.583 1.00 39.80 239 ASN A O 1
ATOM 1400 N N . LYS B 2 221 ? 48.582 69.700 51.565 1.00 46.63 240 LYS A N 1
ATOM 1401 C CA . LYS B 2 221 ? 49.118 68.432 51.127 1.00 49.64 240 LYS A CA 1
ATOM 1402 C C . LYS B 2 221 ? 50.569 68.423 50.713 1.00 50.70 240 LYS A C 1
ATOM 1403 O O . LYS B 2 221 ? 51.179 67.354 50.668 1.00 54.12 240 LYS A O 1
ATOM 1409 N N . ASN B 2 222 ? 51.147 69.572 50.384 1.00 49.30 241 ASN A N 1
ATOM 1410 C CA . ASN B 2 222 ? 52.566 69.439 49.863 1.00 48.97 241 ASN A CA 1
ATOM 1411 C C . ASN B 2 222 ? 53.610 70.227 50.701 1.00 46.28 241 ASN A C 1
ATOM 1412 O O . ASN B 2 222 ? 53.999 71.354 50.348 1.00 46.54 241 ASN A O 1
ATOM 1417 N N . PRO B 2 223 ? 54.051 69.667 51.829 1.00 43.01 242 PRO A N 1
ATOM 1418 C CA . PRO B 2 223 ? 53.809 68.328 52.386 1.00 41.43 242 PRO A CA 1
ATOM 1419 C C . PRO B 2 223 ? 52.509 68.282 53.226 1.00 40.60 242 PRO A C 1
ATOM 1420 O O . PRO B 2 223 ? 51.938 69.320 53.563 1.00 40.26 242 PRO A O 1
ATOM 1424 N N . ALA B 2 224 ? 52.076 67.077 53.554 1.00 39.45 243 ALA A N 1
ATOM 1425 C CA . ALA B 2 224 ? 50.974 66.831 54.455 1.00 38.99 243 ALA A CA 1
ATOM 1426 C C . ALA B 2 224 ? 51.466 67.170 55.899 1.00 39.56 243 ALA A C 1
ATOM 1427 O O . ALA B 2 224 ? 52.667 67.253 56.130 1.00 40.06 243 ALA A O 1
ATOM 1429 N N . PRO B 2 225 ? 50.554 67.359 56.887 1.00 40.13 244 PRO A N 1
ATOM 1430 C CA . PRO B 2 225 ? 51.149 67.739 58.196 1.00 39.52 244 PRO A CA 1
ATOM 1431 C C . PRO B 2 225 ? 52.025 66.671 58.757 1.00 40.82 244 PRO A C 1
ATOM 1432 O O . PRO B 2 225 ? 51.946 65.540 58.323 1.00 41.48 244 PRO A O 1
ATOM 1436 N N . PRO B 2 226 ? 52.873 67.012 59.743 1.00 42.79 245 PRO A N 1
ATOM 1437 C CA . PRO B 2 226 ? 53.748 65.980 60.345 1.00 42.58 245 PRO A CA 1
ATOM 1438 C C . PRO B 2 226 ? 52.967 64.806 60.874 1.00 42.91 245 PRO A C 1
ATOM 1439 O O . PRO B 2 226 ? 51.964 64.998 61.557 1.00 42.25 245 PRO A O 1
ATOM 1443 N N . LEU B 2 227 ? 53.441 63.594 60.587 1.00 44.47 246 LEU A N 1
ATOM 1444 C CA . LEU B 2 227 ? 52.817 62.373 61.110 1.00 46.05 246 LEU A CA 1
ATOM 1445 C C . LEU B 2 227 ? 52.524 62.427 62.587 1.00 46.27 246 LEU A C 1
ATOM 1446 O O . LEU B 2 227 ? 51.435 62.006 63.030 1.00 47.82 246 LEU A O 1
ATOM 1451 N N . ASP B 2 228 ? 53.463 62.918 63.377 1.00 46.41 247 ASP A N 1
ATOM 1452 C CA . ASP B 2 228 ? 53.248 62.906 64.812 1.00 48.25 247 ASP A CA 1
ATOM 1453 C C . ASP B 2 228 ? 52.278 63.972 65.290 1.00 46.66 247 ASP A C 1
ATOM 1454 O O . ASP B 2 228 ? 51.642 63.798 66.311 1.00 47.29 247 ASP A O 1
ATOM 1459 N N . ALA B 2 229 ? 52.163 65.084 64.566 1.00 45.50 248 ALA A N 1
ATOM 1460 C CA . ALA B 2 229 ? 51.104 66.055 64.855 1.00 44.20 248 ALA A CA 1
ATOM 1461 C C . ALA B 2 229 ? 49.714 65.453 64.570 1.00 44.00 248 ALA A C 1
ATOM 1462 O O . ALA B 2 229 ? 48.745 65.714 65.295 1.00 43.23 248 ALA A O 1
ATOM 1464 N N . VAL B 2 230 ? 49.611 64.689 63.478 1.00 44.34 249 VAL A N 1
ATOM 1465 C CA . VAL B 2 230 ? 48.353 64.058 63.081 1.00 44.87 249 VAL A CA 1
ATOM 1466 C C . VAL B 2 230 ? 47.943 63.046 64.186 1.00 45.76 249 VAL A C 1
ATOM 1467 O O . VAL B 2 230 ? 46.791 63.041 64.660 1.00 45.48 249 VAL A O 1
ATOM 1471 N N . GLU B 2 231 ? 48.909 62.268 64.663 1.00 46.74 250 GLU A N 1
ATOM 1472 C CA . GLU B 2 231 ? 48.645 61.315 65.727 1.00 48.12 250 GLU A CA 1
ATOM 1473 C C . GLU B 2 231 ? 48.177 61.940 67.027 1.00 46.88 250 GLU A C 1
ATOM 1474 O O . GLU B 2 231 ? 47.333 61.402 67.751 1.00 47.90 250 GLU A O 1
ATOM 1480 N N . GLN B 2 232 ? 48.721 63.094 67.323 1.00 45.50 251 GLN A N 1
ATOM 1481 C CA . GLN B 2 232 ? 48.367 63.815 68.516 1.00 44.70 251 GLN A CA 1
ATOM 1482 C C . GLN B 2 232 ? 46.932 64.394 68.450 1.00 43.69 251 GLN A C 1
ATOM 1483 O O . GLN B 2 232 ? 46.192 64.426 69.426 1.00 42.57 251 GLN A O 1
ATOM 1489 N N . ILE B 2 233 ? 46.575 64.906 67.285 1.00 42.36 252 ILE A N 1
ATOM 1490 C CA . ILE B 2 233 ? 45.293 65.570 67.100 1.00 41.26 252 ILE A CA 1
ATOM 1491 C C . ILE B 2 233 ? 44.124 64.565 66.930 1.00 40.96 252 ILE A C 1
ATOM 1492 O O . ILE B 2 233 ? 43.003 64.810 67.395 1.00 39.39 252 ILE A O 1
ATOM 1497 N N . LEU B 2 234 ? 44.396 63.441 66.266 1.00 41.67 253 LEU A N 1
ATOM 1498 C CA . LEU B 2 234 ? 43.310 62.478 65.904 1.00 43.15 253 LEU A CA 1
ATOM 1499 C C . LEU B 2 234 ? 42.317 62.059 67.027 1.00 42.26 253 LEU A C 1
ATOM 1500 O O . LEU B 2 234 ? 41.134 62.213 66.868 1.00 42.11 253 LEU A O 1
ATOM 1505 N N . PRO B 2 235 ? 42.805 61.599 68.183 1.00 42.95 254 PRO A N 1
ATOM 1506 C CA . PRO B 2 235 ? 41.876 61.293 69.301 1.00 42.99 254 PRO A CA 1
ATOM 1507 C C . PRO B 2 235 ? 40.817 62.360 69.606 1.00 44.22 254 PRO A C 1
ATOM 1508 O O . PRO B 2 235 ? 39.650 62.011 69.781 1.00 44.89 254 PRO A O 1
ATOM 1512 N N . THR B 2 236 ? 41.230 63.643 69.689 1.00 45.26 255 THR A N 1
ATOM 1513 C CA . THR B 2 236 ? 40.332 64.793 69.892 1.00 43.10 255 THR A CA 1
ATOM 1514 C C . THR B 2 236 ? 39.431 64.982 68.682 1.00 42.85 255 THR A C 1
ATOM 1515 O O . THR B 2 236 ? 38.267 65.288 68.807 1.00 42.47 255 THR A O 1
ATOM 1519 N N . LEU B 2 237 ? 39.951 64.761 67.496 1.00 42.47 256 LEU A N 1
ATOM 1520 C CA . LEU B 2 237 ? 39.128 64.912 66.323 1.00 42.62 256 LEU A CA 1
ATOM 1521 C C . LEU B 2 237 ? 38.022 63.836 66.299 1.00 43.56 256 LEU A C 1
ATOM 1522 O O . LEU B 2 237 ? 36.880 64.106 65.890 1.00 43.26 256 LEU A O 1
ATOM 1527 N N . VAL B 2 238 ? 38.352 62.609 66.730 1.00 42.92 257 VAL A N 1
ATOM 1528 C CA . VAL B 2 238 ? 37.360 61.544 66.824 1.00 42.97 257 VAL A CA 1
ATOM 1529 C C . VAL B 2 238 ? 36.199 61.935 67.797 1.00 42.73 257 VAL A C 1
ATOM 1530 O O . VAL B 2 238 ? 35.012 61.698 67.529 1.00 41.30 257 VAL A O 1
ATOM 1534 N N . ARG B 2 239 ? 36.568 62.567 68.908 1.00 42.91 258 ARG A N 1
ATOM 1535 C CA . ARG B 2 239 ? 35.605 63.063 69.849 1.00 42.91 258 ARG A CA 1
ATOM 1536 C C . ARG B 2 239 ? 34.697 64.132 69.252 1.00 43.19 258 ARG A C 1
ATOM 1537 O O . ARG B 2 239 ? 33.471 64.134 69.490 1.00 44.61 258 ARG A O 1
ATOM 1545 N N . LEU B 2 240 ? 35.260 65.044 68.464 1.00 42.21 259 LEU A N 1
ATOM 1546 C CA . LEU B 2 240 ? 34.476 66.172 67.957 1.00 41.24 259 LEU A CA 1
ATOM 1547 C C . LEU B 2 240 ? 33.467 65.674 66.916 1.00 40.40 259 LEU A C 1
ATOM 1548 O O . LEU B 2 240 ? 32.410 66.268 66.683 1.00 40.53 259 LEU A O 1
ATOM 1553 N N . LEU B 2 241 ? 33.835 64.574 66.280 1.00 39.62 260 LEU A N 1
ATOM 1554 C CA . LEU B 2 241 ? 33.035 63.939 65.269 1.00 39.77 260 LEU A CA 1
ATOM 1555 C C . LEU B 2 241 ? 31.774 63.297 65.881 1.00 39.50 260 LEU A C 1
ATOM 1556 O O . LEU B 2 241 ? 30.842 62.908 65.159 1.00 39.83 260 LEU A O 1
ATOM 1561 N N . HIS B 2 242 ? 31.721 63.200 67.208 1.00 39.42 261 HIS A N 1
ATOM 1562 C CA . HIS B 2 242 ? 30.528 62.706 67.850 1.00 40.00 261 HIS A CA 1
ATOM 1563 C C . HIS B 2 242 ? 29.789 63.815 68.552 1.00 40.83 261 HIS A C 1
ATOM 1564 O O . HIS B 2 242 ? 28.866 63.514 69.312 1.00 41.77 261 HIS A O 1
ATOM 1571 N N . HIS B 2 243 ? 30.192 65.062 68.328 1.00 41.33 262 HIS A N 1
ATOM 1572 C CA . HIS B 2 243 ? 29.556 66.150 69.000 1.00 44.24 262 HIS A CA 1
ATOM 1573 C C . HIS B 2 243 ? 28.301 66.524 68.238 1.00 46.59 262 HIS A C 1
ATOM 1574 O O . HIS B 2 243 ? 28.206 66.289 67.073 1.00 49.15 262 HIS A O 1
ATOM 1581 N N . ASN B 2 244 ? 27.308 67.095 68.873 1.00 48.11 263 ASN A N 1
ATOM 1582 C CA . ASN B 2 244 ? 26.018 67.242 68.186 1.00 50.78 263 ASN A CA 1
ATOM 1583 C C . ASN B 2 244 ? 25.858 68.609 67.453 1.00 49.69 263 ASN A C 1
ATOM 1584 O O . ASN B 2 244 ? 24.797 68.890 66.939 1.00 53.20 263 ASN A O 1
ATOM 1589 N N . ASP B 2 245 ? 26.842 69.484 67.426 1.00 47.98 264 ASP A N 1
ATOM 1590 C CA . ASP B 2 245 ? 26.670 70.745 66.689 1.00 45.96 264 ASP A CA 1
ATOM 1591 C C . ASP B 2 245 ? 26.982 70.613 65.199 1.00 44.18 264 ASP A C 1
ATOM 1592 O O . ASP B 2 245 ? 28.005 70.064 64.834 1.00 45.54 264 ASP A O 1
ATOM 1597 N N . PRO B 2 246 ? 26.109 71.111 64.326 1.00 42.79 265 PRO A N 1
ATOM 1598 C CA . PRO B 2 246 ? 26.391 70.958 62.868 1.00 41.75 265 PRO A CA 1
ATOM 1599 C C . PRO B 2 246 ? 27.711 71.570 62.334 1.00 41.13 265 PRO A C 1
ATOM 1600 O O . PRO B 2 246 ? 28.369 70.958 61.532 1.00 42.15 265 PRO A O 1
ATOM 1604 N N . GLU B 2 247 ? 28.093 72.772 62.743 1.00 40.22 266 GLU A N 1
ATOM 1605 C CA . GLU B 2 247 ? 29.358 73.295 62.342 1.00 40.31 266 GLU A CA 1
ATOM 1606 C C . GLU B 2 247 ? 30.588 72.516 62.863 1.00 38.87 266 GLU A C 1
ATOM 1607 O O . GLU B 2 247 ? 31.575 72.380 62.152 1.00 39.34 266 GLU A O 1
ATOM 1613 N N . VAL B 2 248 ? 30.536 72.057 64.102 1.00 37.15 267 VAL A N 1
ATOM 1614 C CA . VAL B 2 248 ? 31.592 71.250 64.677 1.00 36.24 267 VAL A CA 1
ATOM 1615 C C . VAL B 2 248 ? 31.669 69.961 63.865 1.00 36.60 267 VAL A C 1
ATOM 1616 O O . VAL B 2 248 ? 32.775 69.522 63.496 1.00 36.21 267 VAL A O 1
ATOM 1620 N N . LEU B 2 249 ? 30.513 69.379 63.541 1.00 34.98 268 LEU A N 1
ATOM 1621 C CA . LEU B 2 249 ? 30.548 68.164 62.740 1.00 35.61 268 LEU A CA 1
ATOM 1622 C C . LEU B 2 249 ? 31.084 68.399 61.317 1.00 35.59 268 LEU A C 1
ATOM 1623 O O . LEU B 2 249 ? 31.843 67.573 60.801 1.00 37.09 268 LEU A O 1
ATOM 1628 N N . ALA B 2 250 ? 30.602 69.446 60.648 1.00 34.92 269 ALA A N 1
ATOM 1629 C CA . ALA B 2 250 ? 31.078 69.800 59.336 1.00 34.97 269 ALA A CA 1
ATOM 1630 C C . ALA B 2 250 ? 32.614 69.947 59.353 1.00 35.88 269 ALA A C 1
ATOM 1631 O O . ALA B 2 250 ? 33.316 69.373 58.504 1.00 37.56 269 ALA A O 1
ATOM 1633 N N . ASP B 2 251 ? 33.152 70.718 60.291 1.00 36.15 270 ASP A N 1
ATOM 1634 C CA . ASP B 2 251 ? 34.599 71.009 60.267 1.00 35.47 270 ASP A CA 1
ATOM 1635 C C . ASP B 2 251 ? 35.420 69.851 60.743 1.00 34.60 270 ASP A C 1
ATOM 1636 O O . ASP B 2 251 ? 36.571 69.754 60.350 1.00 33.43 270 ASP A O 1
ATOM 1641 N N . SER B 2 252 ? 34.880 69.003 61.626 1.00 34.58 271 SER A N 1
ATOM 1642 C CA . SER B 2 252 ? 35.520 67.681 61.913 1.00 35.20 271 SER A CA 1
ATOM 1643 C C . SER B 2 252 ? 35.560 66.762 60.635 1.00 35.77 271 SER A C 1
ATOM 1644 O O . SER B 2 252 ? 36.571 66.058 60.383 1.00 35.92 271 SER A O 1
ATOM 1647 N N . CYS B 2 253 ? 34.451 66.709 59.870 1.00 34.44 272 CYS A N 1
ATOM 1648 C CA . CYS B 2 253 ? 34.498 65.938 58.626 1.00 35.41 272 CYS A CA 1
ATOM 1649 C C . CYS B 2 253 ? 35.527 66.518 57.664 1.00 34.52 272 CYS A C 1
ATOM 1650 O O . CYS B 2 253 ? 36.235 65.752 57.022 1.00 35.02 272 CYS A O 1
ATOM 1653 N N . TRP B 2 254 ? 35.591 67.850 57.549 1.00 34.27 273 TRP A N 1
ATOM 1654 C CA . TRP B 2 254 ? 36.615 68.480 56.720 1.00 34.03 273 TRP A CA 1
ATOM 1655 C C . TRP B 2 254 ? 38.027 68.032 57.138 1.00 33.91 273 TRP A C 1
ATOM 1656 O O . TRP B 2 254 ? 38.783 67.589 56.270 1.00 33.23 273 TRP A O 1
ATOM 1667 N N . ALA B 2 255 ? 38.336 68.111 58.444 1.00 32.51 274 ALA A N 1
ATOM 1668 C CA . ALA B 2 255 ? 39.636 67.702 58.965 1.00 34.56 274 ALA A CA 1
ATOM 1669 C C . ALA B 2 255 ? 39.940 66.232 58.525 1.00 35.69 274 ALA A C 1
ATOM 1670 O O . ALA B 2 255 ? 41.031 65.972 57.925 1.00 35.33 274 ALA A O 1
ATOM 1672 N N . ILE B 2 256 ? 38.982 65.309 58.769 1.00 36.64 275 ILE A N 1
ATOM 1673 C CA . ILE B 2 256 ? 39.145 63.862 58.352 1.00 36.46 275 ILE A CA 1
ATOM 1674 C C . ILE B 2 256 ? 39.333 63.783 56.834 1.00 36.48 275 ILE A C 1
ATOM 1675 O O . ILE B 2 256 ? 40.192 63.057 56.356 1.00 37.18 275 ILE A O 1
ATOM 1680 N N . SER B 2 257 ? 38.609 64.599 56.083 1.00 36.13 276 SER A N 1
ATOM 1681 C CA . SER B 2 257 ? 38.821 64.611 54.663 1.00 36.72 276 SER A CA 1
ATOM 1682 C C . SER B 2 257 ? 40.229 65.033 54.234 1.00 37.68 276 SER A C 1
ATOM 1683 O O . SER B 2 257 ? 40.765 64.511 53.240 1.00 39.99 276 SER A O 1
ATOM 1686 N N . TYR B 2 258 ? 40.814 66.001 54.927 1.00 37.38 277 TYR A N 1
ATOM 1687 C CA . TYR B 2 258 ? 42.182 66.415 54.664 1.00 36.39 277 TYR A CA 1
ATOM 1688 C C . TYR B 2 258 ? 43.148 65.262 54.965 1.00 36.80 277 TYR A C 1
ATOM 1689 O O . TYR B 2 258 ? 44.057 64.992 54.193 1.00 37.61 277 TYR A O 1
ATOM 1698 N N . LEU B 2 259 ? 42.943 64.599 56.092 1.00 37.71 278 LEU A N 1
ATOM 1699 C CA . LEU B 2 259 ? 43.820 63.577 56.584 1.00 39.49 278 LEU A CA 1
ATOM 1700 C C . LEU B 2 259 ? 43.712 62.277 55.745 1.00 41.98 278 LEU A C 1
ATOM 1701 O O . LEU B 2 259 ? 44.619 61.467 55.740 1.00 44.36 278 LEU A O 1
ATOM 1706 N N . THR B 2 260 ? 42.626 62.067 55.008 1.00 42.82 279 THR A N 1
ATOM 1707 C CA . THR B 2 260 ? 42.495 60.858 54.178 1.00 42.73 279 THR A CA 1
ATOM 1708 C C . THR B 2 260 ? 42.861 61.169 52.716 1.00 43.99 279 THR A C 1
ATOM 1709 O O . THR B 2 260 ? 42.767 60.313 51.849 1.00 44.48 279 THR A O 1
ATOM 1713 N N . ASP B 2 261 ? 43.277 62.397 52.437 1.00 45.15 280 ASP A N 1
ATOM 1714 C CA . ASP B 2 261 ? 43.641 62.755 51.094 1.00 46.50 280 ASP A CA 1
ATOM 1715 C C . ASP B 2 261 ? 45.155 62.565 50.837 1.00 48.20 280 ASP A C 1
ATOM 1716 O O . ASP B 2 261 ? 45.955 63.463 51.071 1.00 50.28 280 ASP A O 1
ATOM 1721 N N . GLY B 2 262 ? 45.551 61.399 50.348 1.00 48.68 281 GLY A N 1
ATOM 1722 C CA . GLY B 2 262 ? 46.947 61.150 49.968 1.00 49.17 281 GLY A CA 1
ATOM 1723 C C . GLY B 2 262 ? 47.274 59.664 50.053 1.00 50.48 281 GLY A C 1
ATOM 1724 O O . GLY B 2 262 ? 46.395 58.818 49.783 1.00 51.02 281 GLY A O 1
ATOM 1725 N N . PRO B 2 263 ? 48.511 59.326 50.496 1.00 50.86 282 PRO A N 1
ATOM 1726 C CA . PRO B 2 263 ? 48.999 57.938 50.514 1.00 50.20 282 PRO A CA 1
ATOM 1727 C C . PRO B 2 263 ? 48.211 57.047 51.469 1.00 49.24 282 PRO A C 1
ATOM 1728 O O . PRO B 2 263 ? 47.668 57.511 52.473 1.00 49.76 282 PRO A O 1
ATOM 1732 N N . ASN B 2 264 ? 48.145 55.761 51.158 1.00 48.41 283 ASN A N 1
ATOM 1733 C CA . ASN B 2 264 ? 47.325 54.876 51.948 1.00 46.95 283 ASN A CA 1
ATOM 1734 C C . ASN B 2 264 ? 47.753 54.752 53.384 1.00 46.84 283 ASN A C 1
ATOM 1735 O O . ASN B 2 264 ? 46.932 54.370 54.233 1.00 45.96 283 ASN A O 1
ATOM 1740 N N . GLU B 2 265 ? 49.017 55.094 53.680 1.00 46.95 284 GLU A N 1
ATOM 1741 C CA . GLU B 2 265 ? 49.468 55.130 55.094 1.00 48.46 284 GLU A CA 1
ATOM 1742 C C . GLU B 2 265 ? 48.722 56.163 55.899 1.00 46.55 284 GLU A C 1
ATOM 1743 O O . GLU B 2 265 ? 48.419 55.935 57.039 1.00 45.76 284 GLU A O 1
ATOM 1749 N N . ARG B 2 266 ? 48.401 57.295 55.268 1.00 46.35 285 ARG A N 1
ATOM 1750 C CA . ARG B 2 266 ? 47.623 58.343 55.920 1.00 45.95 285 ARG A CA 1
ATOM 1751 C C . ARG B 2 266 ? 46.152 57.941 56.093 1.00 44.83 285 ARG A C 1
ATOM 1752 O O . ARG B 2 266 ? 45.575 58.210 57.147 1.00 44.95 285 ARG A O 1
ATOM 1760 N N . ILE B 2 267 ? 45.541 57.318 55.069 1.00 43.37 286 ILE A N 1
ATOM 1761 C CA . ILE B 2 267 ? 44.198 56.728 55.226 1.00 42.02 286 ILE A CA 1
ATOM 1762 C C . ILE B 2 267 ? 44.177 55.779 56.458 1.00 42.39 286 ILE A C 1
ATOM 1763 O O . ILE B 2 267 ? 43.307 55.892 57.379 1.00 41.14 286 ILE A O 1
ATOM 1768 N N . GLU B 2 268 ? 45.192 54.893 56.501 1.00 43.03 287 GLU A N 1
ATOM 1769 C CA . GLU B 2 268 ? 45.293 53.878 57.556 1.00 44.17 287 GLU A CA 1
ATOM 1770 C C . GLU B 2 268 ? 45.195 54.449 58.967 1.00 44.17 287 GLU A C 1
ATOM 1771 O O . GLU B 2 268 ? 44.409 53.974 59.786 1.00 43.84 287 GLU A O 1
ATOM 1777 N N . MET B 2 269 ? 46.003 55.461 59.265 1.00 45.07 288 MET A N 1
ATOM 1778 C CA . MET B 2 269 ? 45.952 56.075 60.586 1.00 47.70 288 MET A CA 1
ATOM 1779 C C . MET B 2 269 ? 44.598 56.636 60.967 1.00 44.99 288 MET A C 1
ATOM 1780 O O . MET B 2 269 ? 44.243 56.662 62.136 1.00 44.39 288 MET A O 1
ATOM 1785 N N . VAL B 2 270 ? 43.817 57.066 59.985 1.00 44.48 289 VAL A N 1
ATOM 1786 C CA . VAL B 2 270 ? 42.438 57.510 60.263 1.00 42.12 289 VAL A CA 1
ATOM 1787 C C . VAL B 2 270 ? 41.477 56.325 60.488 1.00 42.83 289 VAL A C 1
ATOM 1788 O O . VAL B 2 270 ? 40.711 56.270 61.470 1.00 41.78 289 VAL A O 1
ATOM 1792 N N . VAL B 2 271 ? 41.496 55.398 59.553 1.00 43.59 290 VAL A N 1
ATOM 1793 C CA . VAL B 2 271 ? 40.601 54.239 59.563 1.00 45.34 290 VAL A CA 1
ATOM 1794 C C . VAL B 2 271 ? 40.814 53.437 60.851 1.00 46.32 290 VAL A C 1
ATOM 1795 O O . VAL B 2 271 ? 39.849 52.921 61.472 1.00 44.65 290 VAL A O 1
ATOM 1799 N N . LYS B 2 272 ? 42.080 53.367 61.269 1.00 48.78 291 LYS A N 1
ATOM 1800 C CA . LYS B 2 272 ? 42.456 52.726 62.552 1.00 50.86 291 LYS A CA 1
ATOM 1801 C C . LYS B 2 272 ? 41.790 53.272 63.778 1.00 50.43 291 LYS A C 1
ATOM 1802 O O . LYS B 2 272 ? 41.672 52.550 64.752 1.00 50.94 291 LYS A O 1
ATOM 1808 N N . LYS B 2 273 ? 41.354 54.533 63.744 1.00 50.15 292 LYS A N 1
ATOM 1809 C CA . LYS B 2 273 ? 40.656 55.130 64.868 1.00 49.61 292 LYS A CA 1
ATOM 1810 C C . LYS B 2 273 ? 39.183 54.721 64.898 1.00 49.45 292 LYS A C 1
ATOM 1811 O O . LYS B 2 273 ? 38.460 55.019 65.868 1.00 49.58 292 LYS A O 1
ATOM 1817 N N . GLY B 2 274 ? 38.733 54.050 63.832 1.00 48.49 293 GLY A N 1
ATOM 1818 C CA . GLY B 2 274 ? 37.416 53.386 63.821 1.00 47.49 293 GLY A CA 1
ATOM 1819 C C . GLY B 2 274 ? 36.308 54.377 63.535 1.00 46.20 293 GLY A C 1
ATOM 1820 O O . GLY B 2 274 ? 35.178 54.200 64.014 1.00 46.41 293 GLY A O 1
ATOM 1821 N N . VAL B 2 275 ? 36.646 55.436 62.781 1.00 44.88 294 VAL A N 1
ATOM 1822 C CA . VAL B 2 275 ? 35.710 56.563 62.464 1.00 43.16 294 VAL A CA 1
ATOM 1823 C C . VAL B 2 275 ? 34.723 56.292 61.328 1.00 41.52 294 VAL A C 1
ATOM 1824 O O . VAL B 2 27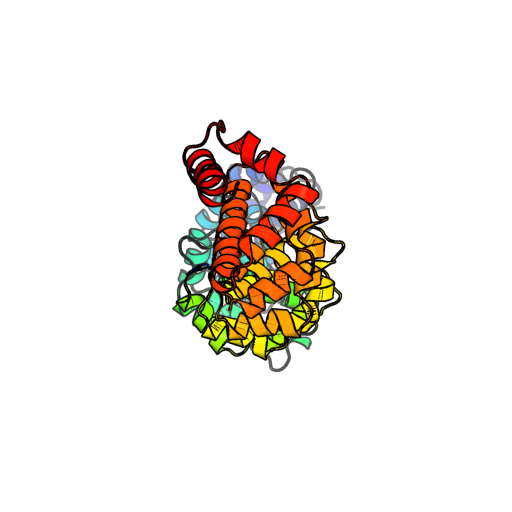5 ? 33.768 57.032 61.188 1.00 40.72 294 VAL A O 1
ATOM 1828 N N . VAL B 2 276 ? 35.002 55.272 60.511 1.00 40.91 295 VAL A N 1
ATOM 1829 C CA . VAL B 2 276 ? 34.245 55.005 59.290 1.00 40.59 295 VAL A CA 1
ATOM 1830 C C . VAL B 2 276 ? 32.701 54.895 59.540 1.00 40.65 295 VAL A C 1
ATOM 1831 O O . VAL B 2 276 ? 31.915 55.573 58.857 1.00 41.31 295 VAL A O 1
ATOM 1835 N N . PRO B 2 277 ? 32.267 54.102 60.554 1.00 41.07 296 PRO A N 1
ATOM 1836 C CA . PRO B 2 277 ? 30.829 54.114 60.859 1.00 40.18 296 PRO A CA 1
ATOM 1837 C C . PRO B 2 277 ? 30.243 55.497 61.167 1.00 40.36 296 PRO A C 1
ATOM 1838 O O . PRO B 2 277 ? 29.101 55.781 60.763 1.00 42.24 296 PRO A O 1
ATOM 1842 N N . GLN B 2 278 ? 30.974 56.349 61.870 1.00 40.34 297 GLN A N 1
ATOM 1843 C CA . GLN B 2 278 ? 30.474 57.673 62.238 1.00 39.13 297 GLN A CA 1
ATOM 1844 C C . GLN B 2 278 ? 30.458 58.536 61.002 1.00 39.26 297 GLN A C 1
ATOM 1845 O O . GLN B 2 278 ? 29.487 59.322 60.767 1.00 40.68 297 GLN A O 1
ATOM 1851 N N . LEU B 2 279 ? 31.480 58.380 60.163 1.00 38.65 298 LEU A N 1
ATOM 1852 C CA . LEU B 2 279 ? 31.441 59.002 58.828 1.00 37.61 298 LEU A CA 1
ATOM 1853 C C . LEU B 2 279 ? 30.216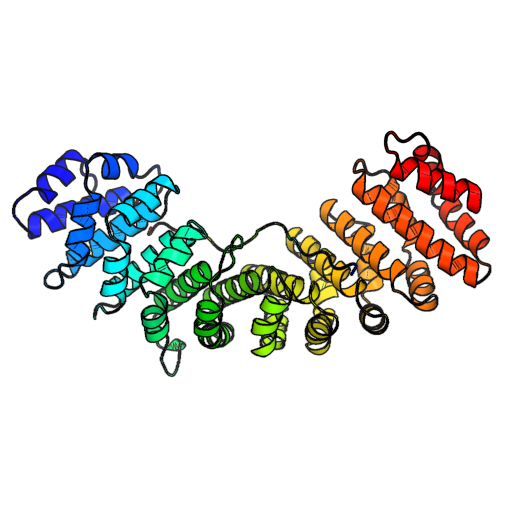 58.656 57.983 1.00 37.73 298 LEU A C 1
ATOM 1854 O O . LEU B 2 279 ? 29.595 59.522 57.306 1.00 34.78 298 LEU A O 1
ATOM 1859 N N . VAL B 2 280 ? 29.885 57.374 58.007 1.00 38.10 299 VAL A N 1
ATOM 1860 C CA . VAL B 2 280 ? 28.817 56.865 57.174 1.00 38.68 299 VAL A CA 1
ATOM 1861 C C . VAL B 2 280 ? 27.508 57.405 57.743 1.00 40.68 299 VAL A C 1
ATOM 1862 O O . VAL B 2 280 ? 26.585 57.804 57.004 1.00 41.70 299 VAL A O 1
ATOM 1866 N N . LYS B 2 281 ? 27.424 57.465 59.062 1.00 41.55 300 LYS A N 1
ATOM 1867 C CA . LYS B 2 281 ? 26.230 58.042 59.687 1.00 43.41 300 LYS A CA 1
ATOM 1868 C C . LYS B 2 281 ? 26.053 59.511 59.262 1.00 42.34 300 LYS A C 1
ATOM 1869 O O . LYS B 2 281 ? 24.939 59.934 58.921 1.00 42.26 300 LYS A O 1
ATOM 1875 N N . LEU B 2 282 ? 27.164 60.273 59.216 1.00 41.62 301 LEU A N 1
ATOM 1876 C CA . LEU B 2 282 ? 27.108 61.685 58.858 1.00 40.79 301 LEU A CA 1
ATOM 1877 C C . LEU B 2 282 ? 26.799 61.831 57.388 1.00 42.14 301 LEU A C 1
ATOM 1878 O O . LEU B 2 282 ? 26.333 62.879 56.958 1.00 43.79 301 LEU A O 1
ATOM 1883 N N . LEU B 2 283 ? 27.073 60.791 56.617 1.00 42.15 302 LEU A N 1
ATOM 1884 C CA . LEU B 2 283 ? 26.871 60.816 55.211 1.00 43.43 302 LEU A CA 1
ATOM 1885 C C . LEU B 2 283 ? 25.375 60.805 54.949 1.00 44.73 302 LEU A C 1
ATOM 1886 O O . LEU B 2 283 ? 24.901 61.369 53.959 1.00 43.72 302 LEU A O 1
ATOM 1891 N N . GLY B 2 284 ? 24.636 60.182 55.878 1.00 46.23 303 GLY A N 1
ATOM 1892 C CA . GLY B 2 284 ? 23.192 60.232 55.875 1.00 47.16 303 GLY A CA 1
ATOM 1893 C C . GLY B 2 284 ? 22.637 61.513 56.470 1.00 49.05 303 GLY A C 1
ATOM 1894 O O . GLY B 2 284 ? 21.454 61.632 56.601 1.00 50.70 303 GLY A O 1
ATOM 1895 N N . ALA B 2 285 ? 23.438 62.488 56.862 1.00 49.56 304 ALA A N 1
ATOM 1896 C CA . ALA B 2 285 ? 22.831 63.712 57.512 1.00 50.21 304 ALA A CA 1
ATOM 1897 C C . ALA B 2 285 ? 21.902 64.582 56.590 1.00 51.02 304 ALA A C 1
ATOM 1898 O O . ALA B 2 285 ? 22.010 64.578 55.336 1.00 51.02 304 ALA A O 1
ATOM 1900 N N . THR B 2 286 ? 21.011 65.360 57.189 1.00 51.93 305 THR A N 1
ATOM 1901 C CA . THR B 2 286 ? 20.149 66.153 56.336 1.00 53.68 305 THR A CA 1
ATOM 1902 C C . THR B 2 286 ? 20.884 67.443 55.930 1.00 53.70 305 THR A C 1
ATOM 1903 O O . THR B 2 286 ? 20.554 68.025 54.919 1.00 55.05 305 THR A O 1
ATOM 1907 N N . GLU B 2 287 ? 21.871 67.888 56.711 1.00 52.66 306 GLU A N 1
ATOM 1908 C CA . GLU B 2 287 ? 22.612 69.132 56.390 1.00 51.98 306 GLU A CA 1
ATOM 1909 C C . GLU B 2 287 ? 23.669 68.965 55.290 1.00 50.27 306 GLU A C 1
ATOM 1910 O O . GLU B 2 287 ? 24.666 68.220 55.428 1.00 49.90 306 GLU A O 1
ATOM 1916 N N . LEU B 2 288 ? 23.462 69.667 54.196 1.00 48.81 307 LEU A N 1
ATOM 1917 C CA . LEU B 2 288 ? 24.396 69.603 53.086 1.00 47.48 307 LEU A CA 1
ATOM 1918 C C . LEU B 2 288 ? 25.884 69.915 53.492 1.00 46.76 307 LEU A C 1
ATOM 1919 O O . LEU B 2 288 ? 26.812 69.277 52.954 1.00 46.96 307 LEU A O 1
ATOM 1924 N N . PRO B 2 289 ? 26.112 70.920 54.390 1.00 45.55 308 PRO A N 1
ATOM 1925 C CA . PRO B 2 289 ? 27.462 71.195 54.950 1.00 44.35 308 PRO A CA 1
ATOM 1926 C C . PRO B 2 289 ? 28.123 70.046 55.733 1.00 41.95 308 PRO A C 1
ATOM 1927 O O . PRO B 2 289 ? 29.304 70.092 55.976 1.00 40.45 308 PRO A O 1
ATOM 1931 N N . ILE B 2 290 ? 27.354 69.066 56.150 1.00 40.35 309 ILE A N 1
ATOM 1932 C CA . ILE B 2 290 ? 27.908 67.896 56.780 1.00 39.98 309 ILE A CA 1
ATOM 1933 C C . ILE B 2 290 ? 28.110 66.784 55.767 1.00 40.36 309 ILE A C 1
ATOM 1934 O O . ILE B 2 290 ? 29.152 66.166 55.795 1.00 41.57 309 ILE A O 1
ATOM 1939 N N . VAL B 2 291 ? 27.164 66.603 54.834 1.00 39.19 310 VAL A N 1
ATOM 1940 C CA . VAL B 2 291 ? 27.247 65.566 53.828 1.00 37.61 310 VAL A CA 1
ATOM 1941 C C . VAL B 2 291 ? 28.441 65.804 52.893 1.00 39.04 310 VAL A C 1
ATOM 1942 O O . VAL B 2 291 ? 29.133 64.844 52.501 1.00 39.26 310 VAL A O 1
ATOM 1946 N N . THR B 2 292 ? 28.692 67.060 52.514 1.00 39.26 311 THR A N 1
ATOM 1947 C CA . THR B 2 292 ? 29.752 67.351 51.570 1.00 39.55 311 THR A CA 1
ATOM 1948 C C . THR B 2 292 ? 31.121 66.858 52.098 1.00 40.30 311 THR A C 1
ATOM 1949 O O . THR B 2 292 ? 31.736 66.025 51.453 1.00 41.08 311 THR A O 1
ATOM 1953 N N . PRO B 2 293 ? 31.577 67.327 53.292 1.00 40.22 312 PRO A N 1
ATOM 1954 C CA . PRO B 2 293 ? 32.845 66.756 53.795 1.00 39.80 312 PRO A CA 1
ATOM 1955 C C . PRO B 2 293 ? 32.766 65.280 54.221 1.00 39.85 312 PRO A C 1
ATOM 1956 O O . PRO B 2 293 ? 33.792 64.571 54.123 1.00 41.67 312 PRO A O 1
ATOM 1960 N N . ALA B 2 294 ? 31.614 64.785 54.685 1.00 38.28 313 ALA A N 1
ATOM 1961 C CA . ALA B 2 294 ? 31.553 63.336 55.016 1.00 36.20 313 ALA A CA 1
ATOM 1962 C C . ALA B 2 294 ? 31.751 62.512 53.749 1.00 34.79 313 ALA A C 1
ATOM 1963 O O . ALA B 2 294 ? 32.453 61.500 53.749 1.00 35.16 313 ALA A O 1
ATOM 1965 N N . LEU B 2 295 ? 31.199 62.991 52.645 1.00 34.05 314 LEU A N 1
ATOM 1966 C CA . LEU B 2 295 ? 31.329 62.277 51.369 1.00 33.54 314 LEU A CA 1
ATOM 1967 C C . LEU B 2 295 ? 32.729 62.377 50.819 1.00 34.37 314 LEU A C 1
ATOM 1968 O O . LEU B 2 295 ? 33.247 61.371 50.343 1.00 34.58 314 LEU A O 1
ATOM 1973 N N . ARG B 2 296 ? 33.352 63.572 50.884 1.00 34.60 315 ARG A N 1
ATOM 1974 C CA . ARG B 2 296 ? 34.726 63.697 50.433 1.00 35.21 315 ARG A CA 1
ATOM 1975 C C . ARG B 2 296 ? 35.594 62.723 51.213 1.00 35.30 315 ARG A C 1
ATOM 1976 O O . ARG B 2 296 ? 36.428 62.084 50.614 1.00 36.90 315 ARG A O 1
ATOM 1984 N N . ALA B 2 297 ? 35.367 62.529 52.521 1.00 36.57 316 ALA A N 1
ATOM 1985 C CA . ALA B 2 297 ? 36.271 61.735 53.353 1.00 36.34 316 ALA A CA 1
ATOM 1986 C C . ALA B 2 297 ? 36.055 60.267 52.992 1.00 37.41 316 ALA A C 1
ATOM 1987 O O . ALA B 2 297 ? 37.034 59.488 52.852 1.00 37.47 316 ALA A O 1
ATOM 1989 N N . ILE B 2 298 ? 34.776 59.888 52.843 1.00 37.12 317 ILE A N 1
ATOM 1990 C CA . ILE B 2 298 ? 34.448 58.514 52.446 1.00 37.12 317 ILE A CA 1
ATOM 1991 C C . ILE B 2 298 ? 35.057 58.190 51.098 1.00 37.07 317 ILE A C 1
ATOM 1992 O O . ILE B 2 298 ? 35.623 57.100 50.923 1.00 37.21 317 ILE A O 1
ATOM 1997 N N . GLY B 2 299 ? 34.937 59.139 50.160 1.00 36.86 318 GLY A N 1
ATOM 1998 C CA . GLY B 2 299 ? 35.528 59.025 48.848 1.00 37.79 318 GLY A CA 1
ATOM 1999 C C . GLY B 2 299 ? 37.044 58.911 48.907 1.00 39.99 318 GLY A C 1
ATOM 2000 O O . GLY B 2 299 ? 37.638 58.140 48.114 1.00 40.57 318 GLY A O 1
ATOM 2001 N N . ASN B 2 300 ? 37.701 59.630 49.848 1.00 39.82 319 ASN A N 1
ATOM 2002 C CA . ASN B 2 300 ? 39.170 59.530 49.960 1.00 37.94 319 ASN A CA 1
ATOM 2003 C C . ASN B 2 300 ? 39.557 58.179 50.482 1.00 37.71 319 ASN A C 1
ATOM 2004 O O . ASN B 2 300 ? 40.569 57.575 50.083 1.00 37.46 319 ASN A O 1
ATOM 2009 N N . ILE B 2 301 ? 38.733 57.635 51.348 1.00 37.84 320 ILE A N 1
ATOM 2010 C CA . ILE B 2 301 ? 39.086 56.316 51.925 1.00 37.67 320 ILE A CA 1
ATOM 2011 C C . ILE B 2 301 ? 39.032 55.181 50.879 1.00 38.48 320 ILE A C 1
ATOM 2012 O O . ILE B 2 301 ? 39.864 54.251 50.896 1.00 38.33 320 ILE A O 1
ATOM 2017 N N . VAL B 2 302 ? 38.072 55.263 49.952 1.00 39.87 321 VAL A N 1
ATOM 2018 C CA . VAL B 2 302 ? 37.883 54.184 48.991 1.00 40.53 321 VAL A CA 1
ATOM 2019 C C . VAL B 2 302 ? 38.874 54.302 47.839 1.00 41.70 321 VAL A C 1
ATOM 2020 O O . VAL B 2 302 ? 38.872 53.445 46.965 1.00 42.56 321 VAL A O 1
ATOM 2024 N N . THR B 2 303 ? 39.697 55.355 47.799 1.00 41.74 322 THR A N 1
ATOM 2025 C CA . THR B 2 303 ? 40.857 55.386 46.898 1.00 41.19 322 THR A CA 1
ATOM 2026 C C . THR B 2 303 ? 42.005 54.530 47.514 1.00 42.93 322 THR A C 1
ATOM 2027 O O . THR B 2 303 ? 43.058 54.382 46.889 1.00 43.74 322 THR A O 1
ATOM 2031 N N . GLY B 2 304 ? 41.822 53.988 48.723 1.00 43.45 323 GLY A N 1
ATOM 2032 C CA . GLY B 2 304 ? 42.910 53.294 49.435 1.00 45.18 323 GLY A CA 1
ATOM 2033 C C . GLY B 2 304 ? 42.932 51.808 49.088 1.00 46.38 323 GLY A C 1
ATOM 2034 O O . GLY B 2 304 ? 42.473 51.414 48.027 1.00 47.02 323 GLY A O 1
ATOM 2035 N N . THR B 2 305 ? 43.422 50.975 49.997 1.00 45.48 324 THR A N 1
ATOM 2036 C CA . THR B 2 305 ? 43.552 49.572 49.693 1.00 45.44 324 THR A CA 1
ATOM 2037 C C . THR B 2 305 ? 42.151 48.933 49.652 1.00 47.69 324 THR A C 1
ATOM 2038 O O . THR B 2 305 ? 41.163 49.544 50.120 1.00 49.21 324 THR A O 1
ATOM 2042 N N . ASP B 2 306 ? 42.077 47.699 49.135 1.00 48.10 325 ASP A N 1
ATOM 2043 C CA . ASP B 2 306 ? 40.868 46.907 49.138 1.00 48.95 325 ASP A CA 1
ATOM 2044 C C . ASP B 2 306 ? 40.307 46.717 50.538 1.00 48.39 325 ASP A C 1
ATOM 2045 O O . ASP B 2 306 ? 39.098 46.650 50.728 1.00 49.56 325 ASP A O 1
ATOM 2050 N N . GLU B 2 307 ? 41.173 46.601 51.520 1.00 48.39 326 GLU A N 1
ATOM 2051 C CA . GLU B 2 307 ? 40.759 46.360 52.891 1.00 49.15 326 GLU A CA 1
ATOM 2052 C C . GLU B 2 307 ? 40.153 47.639 53.501 1.00 48.06 326 GLU A C 1
ATOM 2053 O O . GLU B 2 307 ? 39.161 47.567 54.248 1.00 48.46 326 GLU A O 1
ATOM 2059 N N . GLN B 2 308 ? 40.790 48.782 53.198 1.00 46.48 327 GLN A N 1
ATOM 2060 C CA . GLN B 2 308 ? 40.312 50.125 53.591 1.00 44.87 327 GLN A CA 1
ATOM 2061 C C . GLN B 2 308 ? 38.943 50.425 52.975 1.00 44.28 327 GLN A C 1
ATOM 2062 O O . GLN B 2 308 ? 38.027 50.779 53.720 1.00 42.48 327 GLN A O 1
ATOM 2068 N N . THR B 2 309 ? 38.843 50.270 51.635 1.00 44.09 328 THR A N 1
ATOM 2069 C CA . THR B 2 309 ? 37.563 50.258 50.908 1.00 44.53 328 THR A CA 1
ATOM 2070 C C . THR B 2 309 ? 36.464 49.379 51.556 1.00 45.36 328 THR A C 1
ATOM 2071 O O . THR B 2 309 ? 35.341 49.852 51.765 1.00 46.64 328 THR A O 1
ATOM 2075 N N . GLN B 2 310 ? 36.798 48.126 51.890 1.00 45.62 329 GLN A N 1
ATOM 2076 C CA . GLN B 2 310 ? 35.835 47.169 52.470 1.00 45.60 329 GLN A CA 1
ATOM 2077 C C . GLN B 2 310 ? 35.230 47.700 53.756 1.00 45.01 329 GLN A C 1
ATOM 2078 O O . GLN B 2 310 ? 34.085 47.445 54.061 1.00 44.52 329 GLN A O 1
ATOM 2084 N N . LYS B 2 311 ? 36.032 48.408 54.533 1.00 45.73 330 LYS A N 1
ATOM 2085 C CA . LYS B 2 311 ? 35.539 49.084 55.736 1.00 46.43 330 LYS A CA 1
ATOM 2086 C C . LYS B 2 311 ? 34.366 50.074 55.541 1.00 45.80 330 LYS A C 1
ATOM 2087 O O . LYS B 2 311 ? 33.468 50.144 56.413 1.00 44.48 330 LYS A O 1
ATOM 2093 N N . VAL B 2 312 ? 34.358 50.832 54.429 1.00 45.07 331 VAL A N 1
ATOM 2094 C CA . VAL B 2 312 ? 33.208 51.676 54.224 1.00 46.00 331 VAL A CA 1
ATOM 2095 C C . VAL B 2 312 ? 31.991 50.845 53.761 1.00 45.29 331 VAL A C 1
ATOM 2096 O O . VAL B 2 312 ? 30.870 51.150 54.157 1.00 44.67 331 VAL A O 1
ATOM 2100 N N . ILE B 2 313 ? 32.242 49.792 52.985 1.00 44.78 332 ILE A N 1
ATOM 2101 C CA . ILE B 2 313 ? 31.205 48.870 52.626 1.00 45.65 332 ILE A CA 1
ATOM 2102 C C . ILE B 2 313 ? 30.600 48.190 53.865 1.00 45.70 332 ILE A C 1
ATOM 2103 O O . ILE B 2 313 ? 29.377 48.223 54.042 1.00 44.96 332 ILE A O 1
ATOM 2108 N N . ASP B 2 314 ? 31.442 47.615 54.728 1.00 45.82 333 ASP A N 1
ATOM 2109 C CA . ASP B 2 314 ? 30.972 46.999 55.991 1.00 46.05 333 ASP A CA 1
ATOM 2110 C C . ASP B 2 314 ? 30.208 47.954 56.873 1.00 45.34 333 ASP A C 1
ATOM 2111 O O . ASP B 2 314 ? 29.306 47.504 57.604 1.00 43.79 333 ASP A O 1
ATOM 2116 N N . ALA B 2 315 ? 30.553 49.256 56.797 1.00 44.41 334 ALA A N 1
ATOM 2117 C CA . ALA B 2 315 ? 29.847 50.328 57.560 1.00 44.37 334 ALA A CA 1
ATOM 2118 C C . ALA B 2 315 ? 28.422 50.649 57.080 1.00 44.99 334 ALA A C 1
ATOM 2119 O O . ALA B 2 315 ? 27.703 51.367 57.774 1.00 47.08 334 ALA A O 1
ATOM 2121 N N . GLY B 2 316 ? 27.999 50.123 55.935 1.00 44.35 335 GLY A N 1
ATOM 2122 C CA . GLY B 2 316 ? 26.659 50.366 55.399 1.00 44.01 335 GLY A CA 1
ATOM 2123 C C . GLY B 2 316 ? 26.643 51.497 54.352 1.00 44.11 335 GLY A C 1
ATOM 2124 O O . GLY B 2 316 ? 25.569 51.948 53.964 1.00 44.69 335 GLY A O 1
ATOM 2125 N N . ALA B 2 317 ? 27.811 51.988 53.911 1.00 42.92 336 ALA A N 1
ATOM 2126 C CA . ALA B 2 317 ? 27.828 53.186 53.093 1.00 41.76 336 ALA A CA 1
ATOM 2127 C C . ALA B 2 317 ? 26.938 53.060 51.846 1.00 42.07 336 ALA A C 1
ATOM 2128 O O . ALA B 2 317 ? 26.302 54.051 51.428 1.00 42.98 336 ALA A O 1
ATOM 2130 N N . LEU B 2 318 ? 26.925 51.897 51.213 1.00 41.58 337 LEU A N 1
ATOM 2131 C CA . LEU B 2 318 ? 26.283 51.838 49.903 1.00 42.13 337 LEU A CA 1
ATOM 2132 C C . LEU B 2 318 ? 24.770 52.024 49.982 1.00 41.76 337 LEU A C 1
ATOM 2133 O O . LEU B 2 318 ? 24.165 52.370 48.992 1.00 41.40 337 LEU A O 1
ATOM 2138 N N . ALA B 2 319 ? 24.169 51.832 51.161 1.00 41.90 338 ALA A N 1
ATOM 2139 C CA . ALA B 2 319 ? 22.698 52.086 51.323 1.00 42.52 338 ALA A CA 1
ATOM 2140 C C . ALA B 2 319 ? 22.330 53.558 51.144 1.00 42.38 338 ALA A C 1
ATOM 2141 O O . ALA B 2 319 ? 21.195 53.857 50.886 1.00 43.45 338 ALA A O 1
ATOM 2143 N N . VAL B 2 320 ? 23.285 54.474 51.282 1.00 42.15 339 VAL A N 1
ATOM 2144 C CA . VAL B 2 320 ? 22.998 55.903 51.169 1.00 41.24 339 VAL A CA 1
ATOM 2145 C C . VAL B 2 320 ? 23.110 56.371 49.731 1.00 40.77 339 VAL A C 1
ATOM 2146 O O . VAL B 2 320 ? 22.631 57.453 49.366 1.00 42.28 339 VAL A O 1
ATOM 2150 N N . PHE B 2 321 ? 23.740 55.574 48.890 1.00 39.44 340 PHE A N 1
ATOM 2151 C CA . PHE B 2 321 ? 24.012 56.011 47.556 1.00 37.65 340 PHE A CA 1
ATOM 2152 C C . PHE B 2 321 ? 22.869 56.184 46.581 1.00 38.15 340 PHE A C 1
ATOM 2153 O O . PHE B 2 321 ? 23.013 56.952 45.656 1.00 37.97 340 PHE A O 1
ATOM 2161 N N . PRO B 2 322 ? 21.766 55.388 46.693 1.00 39.74 341 PRO A N 1
ATOM 2162 C CA . PRO B 2 322 ? 20.579 55.790 45.842 1.00 39.85 341 PRO A CA 1
ATOM 2163 C C . PRO B 2 322 ? 20.242 57.247 46.003 1.00 40.18 341 PRO A C 1
ATOM 2164 O O . PRO B 2 322 ? 19.976 57.934 45.015 1.00 41.18 341 PRO A O 1
ATOM 2168 N N . SER B 2 323 ? 20.311 57.784 47.205 1.00 40.08 342 SER A N 1
ATOM 2169 C CA . SER B 2 323 ? 19.973 59.190 47.230 1.00 41.12 342 SER A CA 1
ATOM 2170 C C . SER B 2 323 ? 21.113 60.141 46.896 1.00 39.26 342 SER A C 1
ATOM 2171 O O . SER B 2 323 ? 20.873 61.170 46.255 1.00 38.64 342 SER A O 1
ATOM 2174 N N . LEU B 2 324 ? 22.340 59.824 47.340 1.00 38.41 343 LEU A N 1
ATOM 2175 C CA . LEU B 2 324 ? 23.529 60.584 46.885 1.00 36.10 343 LEU A CA 1
ATOM 2176 C C . LEU B 2 324 ? 23.639 60.663 45.355 1.00 35.40 343 LEU A C 1
ATOM 2177 O O . LEU B 2 324 ? 23.910 61.711 44.783 1.00 34.01 343 LEU A O 1
ATOM 2182 N N . LEU B 2 325 ? 23.376 59.554 44.675 1.00 36.26 344 LEU A N 1
ATOM 2183 C CA . LEU B 2 325 ? 23.484 59.504 43.192 1.00 35.75 344 LEU A CA 1
ATOM 2184 C C . LEU B 2 325 ? 22.368 60.235 42.467 1.00 36.72 344 LEU A C 1
ATOM 2185 O O . LEU B 2 325 ? 22.489 60.472 41.234 1.00 38.86 344 LEU A O 1
ATOM 2190 N N . THR B 2 326 ? 21.306 60.596 43.180 1.00 36.47 345 THR A N 1
ATOM 2191 C CA . THR B 2 326 ? 20.234 61.381 42.613 1.00 37.71 345 THR A CA 1
ATOM 2192 C C . THR B 2 326 ? 20.061 62.729 43.351 1.00 40.66 345 THR A C 1
ATOM 2193 O O . THR B 2 326 ? 19.047 63.459 43.147 1.00 40.41 345 THR A O 1
ATOM 2197 N N . ASN B 2 327 ? 21.057 63.075 44.180 1.00 41.78 346 ASN A N 1
ATOM 2198 C CA . ASN B 2 327 ? 21.043 64.332 44.860 1.00 41.72 346 ASN A CA 1
ATOM 2199 C C . ASN B 2 327 ? 20.888 65.503 43.906 1.00 42.66 346 ASN A C 1
ATOM 2200 O O . ASN B 2 327 ? 21.567 65.588 42.914 1.00 41.12 346 ASN A O 1
ATOM 2205 N N . PRO B 2 328 ? 19.981 66.422 44.249 1.00 44.86 347 PRO A N 1
ATOM 2206 C CA . PRO B 2 328 ? 19.744 67.617 43.466 1.00 46.58 347 PRO A CA 1
ATOM 2207 C C . PRO B 2 328 ? 20.923 68.606 43.458 1.00 47.35 347 PRO A C 1
ATOM 2208 O O . PRO B 2 328 ? 20.984 69.452 42.549 1.00 48.11 347 PRO A O 1
ATOM 2212 N N . LYS B 2 329 ? 21.815 68.529 44.450 1.00 47.69 348 LYS A N 1
ATOM 2213 C CA . LYS B 2 329 ? 23.059 69.301 44.445 1.00 49.21 348 LYS A CA 1
ATOM 2214 C C . LYS B 2 329 ? 24.045 68.632 43.471 1.00 48.96 348 LYS A C 1
ATOM 2215 O O . LYS B 2 329 ? 24.469 67.477 43.655 1.00 49.21 348 LYS A O 1
ATOM 2221 N N . THR B 2 330 ? 24.366 69.323 42.387 1.00 48.68 349 THR A N 1
ATOM 2222 C CA . THR B 2 330 ? 25.160 68.683 41.358 1.00 49.41 349 THR A CA 1
ATOM 2223 C C . THR B 2 330 ? 26.566 68.246 41.852 1.00 48.47 349 THR A C 1
ATOM 2224 O O . THR B 2 330 ? 27.095 67.213 41.429 1.00 47.87 349 THR A O 1
ATOM 2228 N N . ASN B 2 331 ? 27.116 68.969 42.822 1.00 47.52 350 ASN A N 1
ATOM 2229 C CA . ASN B 2 331 ? 28.396 68.572 43.390 1.00 47.25 350 ASN A CA 1
ATOM 2230 C C . ASN B 2 331 ? 28.386 67.278 44.247 1.00 45.25 350 ASN A C 1
ATOM 2231 O O . ASN B 2 331 ? 29.383 66.530 44.239 1.00 45.78 350 ASN A O 1
ATOM 2236 N N . ILE B 2 332 ? 27.279 66.978 44.931 1.00 42.40 351 ILE A N 1
ATOM 2237 C CA . ILE B 2 332 ? 27.168 65.723 45.695 1.00 40.78 351 ILE A CA 1
ATOM 2238 C C . ILE B 2 332 ? 27.092 64.477 44.746 1.00 40.75 351 ILE A C 1
ATOM 2239 O O . ILE B 2 332 ? 27.584 63.350 45.069 1.00 40.05 351 ILE A O 1
ATOM 2244 N N . GLN B 2 333 ? 26.444 64.698 43.593 1.00 40.34 352 GLN A N 1
ATOM 2245 C CA . GLN B 2 333 ? 26.337 63.654 42.563 1.00 40.70 352 GLN A CA 1
ATOM 2246 C C . GLN B 2 333 ? 27.692 63.358 41.932 1.00 39.88 352 GLN A C 1
ATOM 2247 O O . GLN B 2 333 ? 28.042 62.200 41.717 1.00 40.61 352 GLN A O 1
ATOM 2253 N N . LYS B 2 334 ? 28.419 64.411 41.609 1.00 39.59 353 LYS A N 1
ATOM 2254 C CA . LYS B 2 334 ? 29.726 64.271 41.054 1.00 41.28 353 LYS A CA 1
ATOM 2255 C C . LYS B 2 334 ? 30.615 63.432 41.967 1.00 40.35 353 LYS A C 1
ATOM 2256 O O . LYS B 2 334 ? 31.198 62.404 41.524 1.00 40.50 353 LYS A O 1
ATOM 2262 N N . GLU B 2 335 ? 30.638 63.828 43.252 1.00 39.80 354 GLU A N 1
ATOM 2263 C CA . GLU B 2 335 ? 31.507 63.232 44.277 1.00 38.95 354 GLU A CA 1
ATOM 2264 C C . GLU B 2 335 ? 31.110 61.819 44.618 1.00 38.19 354 GLU A C 1
ATOM 2265 O O . GLU B 2 335 ? 31.968 60.988 44.969 1.00 37.41 354 GLU A O 1
ATOM 2271 N N . ALA B 2 336 ? 29.793 61.575 44.620 1.00 37.92 355 ALA A N 1
ATOM 2272 C CA . ALA B 2 336 ? 29.263 60.261 44.884 1.00 37.54 355 ALA A CA 1
ATOM 2273 C C . ALA B 2 336 ? 29.615 59.317 43.705 1.00 37.40 355 ALA A C 1
ATOM 2274 O O . ALA B 2 336 ? 29.994 58.173 43.894 1.00 36.07 355 ALA A O 1
ATOM 2276 N N . THR B 2 337 ? 29.530 59.818 42.484 1.00 37.84 356 THR A N 1
ATOM 2277 C CA . THR B 2 337 ? 29.877 59.009 41.324 1.00 39.10 356 THR A CA 1
ATOM 2278 C C . THR B 2 337 ? 31.384 58.676 41.266 1.00 40.28 356 THR A C 1
ATOM 2279 O O . THR B 2 337 ? 31.776 57.561 40.906 1.00 41.88 356 THR A O 1
ATOM 2283 N N . TRP B 2 338 ? 32.222 59.632 41.653 1.00 41.54 357 TRP A N 1
ATOM 2284 C CA . TRP B 2 338 ? 33.676 59.451 41.710 1.00 40.34 357 TRP A CA 1
ATOM 2285 C C . TRP B 2 338 ? 33.929 58.391 42.728 1.00 40.50 357 TRP A C 1
ATOM 2286 O O . TRP B 2 338 ? 34.709 57.447 42.508 1.00 42.77 357 TRP A O 1
ATOM 2297 N N . THR B 2 339 ? 33.268 58.510 43.862 1.00 39.69 358 THR A N 1
ATOM 2298 C CA . THR B 2 339 ? 33.334 57.477 44.909 1.00 39.24 358 THR A CA 1
ATOM 2299 C C . THR B 2 339 ? 32.973 56.058 44.439 1.00 38.60 358 THR A C 1
ATOM 2300 O O . THR B 2 339 ? 33.717 55.103 44.707 1.00 38.29 358 THR A O 1
ATOM 2304 N N . MET B 2 340 ? 31.821 55.945 43.754 1.00 38.35 359 MET A N 1
ATOM 2305 C CA . MET B 2 340 ? 31.388 54.705 43.112 1.00 39.18 359 MET A CA 1
ATOM 2306 C C . MET B 2 340 ? 32.453 54.151 42.176 1.00 38.77 359 MET A C 1
ATOM 2307 O O . MET B 2 340 ? 32.732 52.964 42.243 1.00 39.34 359 MET A O 1
ATOM 2312 N N . SER B 2 341 ? 33.023 55.002 41.322 1.00 39.21 360 SER A N 1
ATOM 2313 C CA . SER B 2 341 ? 34.184 54.624 40.474 1.00 41.47 360 SER A CA 1
ATOM 2314 C C . SER B 2 341 ? 35.371 53.962 41.203 1.00 42.06 360 SER A C 1
ATOM 2315 O O . SER B 2 341 ? 35.925 53.016 40.681 1.00 42.82 360 SER A O 1
ATOM 2318 N N . ASN B 2 342 ? 35.731 54.414 42.414 1.00 42.49 361 ASN A N 1
ATOM 2319 C CA . ASN B 2 342 ? 36.828 53.773 43.130 1.00 41.60 361 ASN A CA 1
ATOM 2320 C C . ASN B 2 342 ? 36.401 52.507 43.802 1.00 42.91 361 ASN A C 1
ATOM 2321 O O . ASN B 2 342 ? 37.257 51.705 44.140 1.00 44.60 361 ASN A O 1
ATOM 2326 N N . ILE B 2 343 ? 35.096 52.336 44.062 1.00 43.44 362 ILE A N 1
ATOM 2327 C CA . ILE B 2 343 ? 34.578 51.092 44.600 1.00 42.33 362 ILE A CA 1
ATOM 2328 C C . ILE B 2 343 ? 34.451 50.106 43.453 1.00 44.12 362 ILE A C 1
ATOM 2329 O O . ILE B 2 343 ? 34.740 48.920 43.599 1.00 45.06 362 ILE A O 1
ATOM 2334 N N . THR B 2 344 ? 34.052 50.568 42.286 1.00 44.37 363 THR A N 1
ATOM 2335 C CA . THR B 2 344 ? 34.019 49.610 41.192 1.00 44.36 363 THR A CA 1
ATOM 2336 C C . THR B 2 344 ? 35.438 49.204 40.751 1.00 45.26 363 THR A C 1
ATOM 2337 O O . THR B 2 344 ? 35.590 48.180 40.089 1.00 46.79 363 THR A O 1
ATOM 2341 N N . ALA B 2 345 ? 36.450 49.975 41.141 1.00 44.58 364 ALA A N 1
ATOM 2342 C CA . ALA B 2 345 ? 37.855 49.625 40.908 1.00 44.32 364 ALA A CA 1
ATOM 2343 C C . ALA B 2 345 ? 38.311 48.639 41.975 1.00 44.83 364 ALA A C 1
ATOM 2344 O O . ALA B 2 345 ? 39.464 48.360 42.045 1.00 45.70 364 ALA A O 1
ATOM 2346 N N . GLY B 2 346 ? 37.416 48.124 42.817 1.00 45.28 365 GLY A N 1
ATOM 2347 C CA . GLY B 2 346 ? 37.830 47.187 43.867 1.00 45.96 365 GLY A CA 1
ATOM 2348 C C . GLY B 2 346 ? 37.765 45.711 43.437 1.00 46.84 365 GLY A C 1
ATOM 2349 O O . GLY B 2 346 ? 37.699 45.379 42.243 1.00 47.27 365 GLY A O 1
ATOM 2350 N N . ARG B 2 347 ? 37.816 44.825 44.415 1.00 47.35 366 ARG A N 1
ATOM 2351 C CA . ARG B 2 347 ? 37.601 43.406 44.196 1.00 48.52 366 ARG A CA 1
ATOM 2352 C C . ARG B 2 347 ? 36.225 43.085 43.574 1.00 49.19 366 ARG A C 1
ATOM 2353 O O . ARG B 2 347 ? 35.196 43.841 43.718 1.00 48.45 366 ARG A O 1
ATOM 2361 N N . GLN B 2 348 ? 36.203 41.934 42.893 1.00 48.95 367 GLN A N 1
ATOM 2362 C CA . GLN B 2 348 ? 34.961 41.356 42.424 1.00 48.39 367 GLN A CA 1
ATOM 2363 C C . GLN B 2 348 ? 33.784 41.285 43.415 1.00 48.44 367 GLN A C 1
ATOM 2364 O O . GLN B 2 348 ? 32.623 41.573 43.029 1.00 47.97 367 GLN A O 1
ATOM 2370 N N . ASP B 2 349 ? 34.088 40.902 44.660 1.00 48.05 368 ASP A N 1
ATOM 2371 C CA . ASP B 2 349 ? 33.124 40.818 45.734 1.00 49.11 368 ASP A CA 1
ATOM 2372 C C . ASP B 2 349 ? 32.711 42.222 46.212 1.00 48.73 368 ASP A C 1
ATOM 2373 O O . ASP B 2 349 ? 31.635 42.388 46.796 1.00 49.56 368 ASP A O 1
ATOM 2378 N N . GLN B 2 350 ? 33.556 43.228 45.964 1.00 47.64 369 GLN A N 1
ATOM 2379 C CA . GLN B 2 350 ? 33.166 44.619 46.236 1.00 46.34 369 GLN A CA 1
ATOM 2380 C C . GLN B 2 350 ? 32.239 45.114 45.175 1.00 46.05 369 GLN A C 1
ATOM 2381 O O . GLN B 2 350 ? 31.219 45.725 45.498 1.00 46.26 369 GLN A O 1
ATOM 2387 N N . ILE B 2 351 ? 32.589 44.824 43.910 1.00 45.58 370 ILE A N 1
ATOM 2388 C CA . ILE B 2 351 ? 31.687 45.035 42.801 1.00 44.07 370 ILE A CA 1
ATOM 2389 C C . ILE B 2 351 ? 30.335 44.350 43.049 1.00 44.50 370 ILE A C 1
ATOM 2390 O O . ILE B 2 351 ? 29.303 44.901 42.725 1.00 44.78 370 ILE A O 1
ATOM 2395 N N . GLN B 2 352 ? 30.353 43.132 43.593 1.00 44.49 371 GLN A N 1
ATOM 2396 C CA . GLN B 2 352 ? 29.131 42.391 43.813 1.00 44.54 371 GLN A CA 1
ATOM 2397 C C . GLN B 2 352 ? 28.231 43.125 44.804 1.00 45.52 371 GLN A C 1
ATOM 2398 O O . GLN B 2 352 ? 27.006 42.961 44.829 1.00 45.49 371 GLN A O 1
ATOM 2404 N N . GLN B 2 353 ? 28.828 43.945 45.643 1.00 47.30 372 GLN A N 1
ATOM 2405 C CA . GLN B 2 353 ? 28.058 44.614 46.706 1.00 47.33 372 GLN A CA 1
ATOM 2406 C C . GLN B 2 353 ? 27.357 45.836 46.137 1.00 45.96 372 GLN A C 1
ATOM 2407 O O . GLN B 2 353 ? 26.281 46.230 46.621 1.00 45.15 372 GLN A O 1
ATOM 2413 N N . VAL B 2 354 ? 28.001 46.418 45.117 1.00 44.41 373 VAL A N 1
ATOM 2414 C CA . VAL B 2 354 ? 27.428 47.458 44.299 1.00 43.80 373 VAL A CA 1
ATOM 2415 C C . VAL B 2 354 ? 26.189 46.889 43.573 1.00 44.57 373 VAL A C 1
ATOM 2416 O O . VAL B 2 354 ? 25.112 47.522 43.563 1.00 44.37 373 VAL A O 1
ATOM 2420 N N . VAL B 2 355 ? 26.332 45.669 43.035 1.00 44.04 374 VAL A N 1
ATOM 2421 C CA . VAL B 2 355 ? 25.220 44.971 42.430 1.00 44.45 374 VAL A CA 1
ATOM 2422 C C . VAL B 2 355 ? 24.082 44.725 43.427 1.00 46.00 374 VAL A C 1
ATOM 2423 O O . VAL B 2 355 ? 22.906 45.124 43.163 1.00 47.04 374 VAL A O 1
ATOM 2427 N N . ASN B 2 356 ? 24.420 44.124 44.575 1.00 45.27 375 ASN A N 1
ATOM 2428 C CA . ASN B 2 356 ? 23.419 43.729 45.527 1.00 45.23 375 ASN A CA 1
ATOM 2429 C C . ASN B 2 356 ? 22.637 44.889 46.077 1.00 45.98 375 ASN A C 1
ATOM 2430 O O . ASN B 2 356 ? 21.482 44.709 46.462 1.00 47.02 375 ASN A O 1
ATOM 2435 N N . HIS B 2 357 ? 23.258 46.069 46.121 1.00 44.75 376 HIS A N 1
ATOM 2436 C CA . HIS B 2 357 ? 22.619 47.241 46.670 1.00 43.93 376 HIS A CA 1
ATOM 2437 C C . HIS B 2 357 ? 21.719 47.974 45.703 1.00 43.73 376 HIS A C 1
ATOM 2438 O O . HIS B 2 357 ? 21.159 48.992 46.072 1.00 44.32 376 HIS A O 1
ATOM 2445 N N . GLY B 2 358 ? 21.638 47.487 44.465 1.00 42.94 377 GLY A N 1
ATOM 2446 C CA . GLY B 2 358 ? 20.787 48.032 43.430 1.00 41.34 377 GLY A CA 1
ATOM 2447 C C . GLY B 2 358 ? 21.367 49.244 42.787 1.00 41.91 377 GLY A C 1
ATOM 2448 O O . GLY B 2 358 ? 20.621 50.026 42.171 1.00 42.71 377 GLY A O 1
ATOM 2449 N N . LEU B 2 359 ? 22.702 49.360 42.840 1.00 40.89 378 LEU A N 1
ATOM 2450 C CA . LEU B 2 359 ? 23.384 50.578 42.418 1.00 39.51 378 LEU A CA 1
ATOM 2451 C C . LEU B 2 359 ? 23.680 50.682 41.009 1.00 39.35 378 LEU A C 1
ATOM 2452 O O . LEU B 2 359 ? 23.965 51.783 40.552 1.00 38.24 378 LEU A O 1
ATOM 2457 N N . VAL B 2 360 ? 23.607 49.564 40.273 1.00 40.03 379 VAL A N 1
ATOM 2458 C CA . VAL B 2 360 ? 23.990 49.639 38.844 1.00 39.40 379 VAL A CA 1
ATOM 2459 C C . VAL B 2 360 ? 22.937 50.446 38.015 1.00 38.16 379 VAL A C 1
ATOM 2460 O O . VAL B 2 360 ? 23.315 51.266 37.140 1.00 39.01 379 VAL A O 1
ATOM 2464 N N . PRO B 2 361 ? 21.632 50.218 38.272 1.00 36.09 380 PRO A N 1
ATOM 2465 C CA . PRO B 2 361 ? 20.680 51.174 37.631 1.00 36.07 380 PRO A CA 1
ATOM 2466 C C . PRO B 2 361 ? 20.897 52.642 37.962 1.00 36.36 380 PRO A C 1
ATOM 2467 O O . PRO B 2 361 ? 20.627 53.487 37.110 1.00 36.53 380 PRO A O 1
ATOM 2471 N N . PHE B 2 362 ? 21.364 52.964 39.176 1.00 37.14 381 PHE A N 1
ATOM 2472 C CA . PHE B 2 362 ? 21.734 54.332 39.490 1.00 37.34 381 PHE A CA 1
ATOM 2473 C C . PHE B 2 362 ? 22.911 54.790 38.662 1.00 38.59 381 PHE A C 1
ATOM 2474 O O . PHE B 2 362 ? 22.952 55.923 38.219 1.00 40.85 381 PHE A O 1
ATOM 2482 N N . LEU B 2 363 ? 23.864 53.916 38.396 1.00 40.15 382 LEU A N 1
ATOM 2483 C CA . LEU B 2 363 ? 24.960 54.286 37.489 1.00 41.93 382 LEU A CA 1
ATOM 2484 C C . LEU B 2 363 ? 24.493 54.498 36.054 1.00 40.23 382 LEU A C 1
ATOM 2485 O O . LEU B 2 363 ? 24.935 55.433 35.381 1.00 40.01 382 LEU A O 1
ATOM 2490 N N . VAL B 2 364 ? 23.570 53.655 35.611 1.00 39.47 383 VAL A N 1
ATOM 2491 C CA . VAL B 2 364 ? 22.915 53.886 34.321 1.00 39.14 383 VAL A CA 1
ATOM 2492 C C . VAL B 2 364 ? 22.225 55.264 34.271 1.00 40.87 383 VAL A C 1
ATOM 2493 O O . VAL B 2 364 ? 22.417 56.028 33.301 1.00 42.08 383 VAL A O 1
ATOM 2497 N N . GLY B 2 365 ? 21.449 55.595 35.312 1.00 40.61 384 GLY A N 1
ATOM 2498 C CA . GLY B 2 365 ? 20.791 56.850 35.371 1.00 40.34 384 GLY A CA 1
ATOM 2499 C C . GLY B 2 365 ? 21.746 58.032 35.242 1.00 41.28 384 GLY A C 1
ATOM 2500 O O . GLY B 2 365 ? 21.501 58.914 34.459 1.00 41.87 384 GLY A O 1
ATOM 2501 N N . VAL B 2 366 ? 22.830 58.053 36.016 1.00 42.64 385 VAL A N 1
ATOM 2502 C CA . VAL B 2 366 ? 23.855 59.151 35.982 1.00 43.82 385 VAL A CA 1
ATOM 2503 C C . VAL B 2 366 ? 24.564 59.256 34.608 1.00 43.78 385 VAL A C 1
ATOM 2504 O O . VAL B 2 366 ? 24.772 60.363 34.057 1.00 44.40 385 VAL A O 1
ATOM 2508 N N . LEU B 2 367 ? 24.914 58.107 34.033 1.00 43.28 386 LEU A N 1
ATOM 2509 C CA . LEU B 2 367 ? 25.467 58.082 32.692 1.00 43.55 386 LEU A CA 1
ATOM 2510 C C . LEU B 2 367 ? 24.479 58.647 31.647 1.00 44.19 386 LEU A C 1
ATOM 2511 O O . LEU B 2 367 ? 24.903 59.361 30.711 1.00 44.48 386 LEU A O 1
ATOM 2516 N N . SER B 2 368 ? 23.176 58.332 31.803 1.00 43.27 387 SER A N 1
ATOM 2517 C CA . SER B 2 368 ? 22.122 58.896 30.960 1.00 43.23 387 SER A CA 1
ATOM 2518 C C . SER B 2 368 ? 21.886 60.409 31.056 1.00 43.48 387 SER A C 1
ATOM 2519 O O . SER B 2 368 ? 21.647 61.076 30.050 1.00 42.08 387 SER A O 1
ATOM 2522 N N . LYS B 2 369 ? 21.841 60.920 32.288 1.00 45.11 388 LYS A N 1
ATOM 2523 C CA . LYS B 2 369 ? 21.477 62.285 32.555 1.00 46.30 388 LYS A CA 1
ATOM 2524 C C . LYS B 2 369 ? 22.108 62.792 33.841 1.00 47.09 388 LYS A C 1
ATOM 2525 O O . LYS B 2 369 ? 21.808 62.301 34.935 1.00 47.56 388 LYS A O 1
ATOM 2531 N N . ALA B 2 370 ? 22.957 63.806 33.695 1.00 46.94 389 ALA A N 1
ATOM 2532 C CA . ALA B 2 370 ? 23.769 64.341 34.784 1.00 47.42 389 ALA A CA 1
ATOM 2533 C C . ALA B 2 370 ? 24.536 65.520 34.205 1.00 47.94 389 ALA A C 1
ATOM 2534 O O . ALA B 2 370 ? 24.701 65.631 32.989 1.00 47.84 389 ALA A O 1
ATOM 2536 N N . ASP B 2 371 ? 25.058 66.392 35.048 1.00 49.29 390 ASP A N 1
ATOM 2537 C CA . ASP B 2 371 ? 25.992 67.344 34.487 1.00 50.70 390 ASP A CA 1
ATOM 2538 C C . ASP B 2 371 ? 27.200 66.567 33.891 1.00 49.61 390 ASP A C 1
ATOM 2539 O O . ASP B 2 371 ? 27.543 65.488 34.368 1.00 48.82 390 ASP A O 1
ATOM 2544 N N . PHE B 2 372 ? 27.778 67.089 32.809 1.00 49.65 391 PHE A N 1
ATOM 2545 C CA . PHE B 2 372 ? 28.852 66.423 32.105 1.00 49.68 391 PHE A CA 1
ATOM 2546 C C . PHE B 2 372 ? 29.974 65.858 32.997 1.00 48.58 391 PHE A C 1
ATOM 2547 O O . PHE B 2 372 ? 30.439 64.743 32.788 1.00 48.17 391 PHE A O 1
ATOM 2555 N N . LYS B 2 373 ? 30.421 66.624 33.972 1.00 47.28 392 LYS A N 1
ATOM 2556 C CA . LYS B 2 373 ? 31.448 66.128 34.903 1.00 47.74 392 LYS A CA 1
ATOM 2557 C C . LYS B 2 373 ? 31.059 64.917 35.723 1.00 46.63 392 LYS A C 1
ATOM 2558 O O . LYS B 2 373 ? 31.899 64.070 36.004 1.00 46.84 392 LYS A O 1
ATOM 2564 N N . THR B 2 374 ? 29.793 64.844 36.148 1.00 46.08 393 THR A N 1
ATOM 2565 C CA . THR B 2 374 ? 29.254 63.639 36.758 1.00 45.07 393 THR A CA 1
ATOM 2566 C C . THR B 2 374 ? 29.234 62.457 35.752 1.00 44.49 393 THR A C 1
ATOM 2567 O O . THR B 2 374 ? 29.619 61.362 36.115 1.00 44.30 393 THR A O 1
ATOM 2571 N N . GLN B 2 375 ? 28.786 62.680 34.512 1.00 44.59 394 GLN A N 1
ATOM 2572 C CA . GLN B 2 375 ? 28.813 61.632 33.438 1.00 45.20 394 GLN A CA 1
ATOM 2573 C C . GLN B 2 375 ? 30.209 61.063 33.243 1.00 46.02 394 GLN A C 1
ATOM 2574 O O . GLN B 2 375 ? 30.399 59.839 33.139 1.00 46.09 394 GLN A O 1
ATOM 2580 N N . LYS B 2 376 ? 31.191 61.958 33.268 1.00 47.12 395 LYS A N 1
ATOM 2581 C CA . LYS B 2 376 ? 32.615 61.577 33.151 1.00 49.87 395 LYS A CA 1
ATOM 2582 C C . LYS B 2 376 ? 33.070 60.587 34.247 1.00 47.67 395 LYS A C 1
ATOM 2583 O O . LYS B 2 376 ? 33.757 59.576 33.975 1.00 47.96 395 LYS A O 1
ATOM 2589 N N . GLU B 2 377 ? 32.653 60.866 35.475 1.00 46.97 396 GLU A N 1
ATOM 2590 C CA . GLU B 2 377 ? 32.889 59.977 36.638 1.00 45.79 396 GLU A CA 1
ATOM 2591 C C . GLU B 2 377 ? 32.153 58.673 36.491 1.00 45.19 396 GLU A C 1
ATOM 2592 O O . GLU B 2 377 ? 32.634 57.623 36.884 1.00 44.86 396 GLU A O 1
ATOM 2598 N N . ALA B 2 378 ? 30.955 58.753 35.924 1.00 44.62 397 ALA A N 1
ATOM 2599 C CA . ALA B 2 378 ? 30.166 57.560 35.659 1.00 44.22 397 ALA A CA 1
ATOM 2600 C C . ALA B 2 378 ? 30.869 56.669 34.607 1.00 42.70 397 ALA A C 1
ATOM 2601 O O . ALA B 2 378 ? 30.969 55.444 34.732 1.00 42.48 397 ALA A O 1
ATOM 2603 N N . ALA B 2 379 ? 31.302 57.294 33.532 1.00 42.74 398 ALA A N 1
ATOM 2604 C CA . ALA B 2 379 ? 32.080 56.582 32.500 1.00 41.99 398 ALA A CA 1
ATOM 2605 C C . ALA B 2 379 ? 33.254 55.856 33.149 1.00 42.46 398 ALA A C 1
ATOM 2606 O O . ALA B 2 379 ? 33.450 54.646 32.939 1.00 44.82 398 ALA A O 1
ATOM 2608 N N . TRP B 2 380 ? 34.013 56.542 33.994 1.00 42.00 399 TRP A N 1
ATOM 2609 C CA . TRP B 2 380 ? 35.014 55.841 34.829 1.00 41.80 399 TRP A CA 1
ATOM 2610 C C . TRP B 2 380 ? 34.521 54.686 35.658 1.00 40.75 399 TRP A C 1
ATOM 2611 O O . TRP B 2 380 ? 35.174 53.650 35.705 1.00 41.23 399 TRP A O 1
ATOM 2622 N N . ALA B 2 381 ? 33.429 54.876 36.398 1.00 40.20 400 ALA A N 1
ATOM 2623 C CA . ALA B 2 381 ? 32.880 53.796 37.226 1.00 40.09 400 ALA A CA 1
ATOM 2624 C C . ALA B 2 381 ? 32.602 52.550 36.373 1.00 41.31 400 ALA A C 1
ATOM 2625 O O . ALA B 2 381 ? 32.851 51.425 36.843 1.00 40.76 400 ALA A O 1
ATOM 2627 N N . ILE B 2 382 ? 32.114 52.760 35.133 1.00 42.60 401 ILE A N 1
ATOM 2628 C CA . ILE B 2 382 ? 31.815 51.668 34.178 1.00 44.33 401 ILE A CA 1
ATOM 2629 C C . ILE B 2 382 ? 33.092 50.999 33.623 1.00 45.50 401 ILE A C 1
ATOM 2630 O O . ILE B 2 382 ? 33.218 49.747 33.616 1.00 44.42 401 ILE A O 1
ATOM 2635 N N . THR B 2 383 ? 34.036 51.833 33.182 1.00 45.52 402 THR A N 1
ATOM 2636 C CA . THR B 2 383 ? 35.340 51.323 32.775 1.00 46.45 402 THR A CA 1
ATOM 2637 C C . THR B 2 383 ? 35.985 50.544 33.868 1.00 45.42 402 THR A C 1
ATOM 2638 O O . THR B 2 383 ? 36.558 49.497 33.591 1.00 46.15 402 THR A O 1
ATOM 2642 N N . ASN B 2 384 ? 35.873 50.993 35.116 1.00 44.77 403 ASN A N 1
ATOM 2643 C CA . ASN B 2 384 ? 36.516 50.221 36.174 1.00 44.48 403 ASN A CA 1
ATOM 2644 C C . ASN B 2 384 ? 35.811 48.892 36.374 1.00 44.54 403 ASN A C 1
ATOM 2645 O O . ASN B 2 384 ? 36.459 47.848 36.528 1.00 45.51 403 ASN A O 1
ATOM 2650 N N . TYR B 2 385 ? 34.486 48.938 36.413 1.00 43.73 404 TYR A N 1
ATOM 2651 C CA . TYR B 2 385 ? 33.661 47.794 36.748 1.00 43.33 404 TYR A CA 1
ATOM 2652 C C . TYR B 2 385 ? 33.858 46.683 35.695 1.00 44.71 404 TYR A C 1
ATOM 2653 O O . TYR B 2 385 ? 33.926 45.478 36.019 1.00 43.33 404 TYR A O 1
ATOM 2662 N N . THR B 2 386 ? 33.907 47.107 34.419 1.00 47.53 405 THR A N 1
ATOM 2663 C CA . THR B 2 386 ? 34.071 46.185 33.302 1.00 49.69 405 THR A CA 1
ATOM 2664 C C . THR B 2 386 ? 35.461 45.588 33.215 1.00 51.94 405 THR A C 1
ATOM 2665 O O . THR B 2 386 ? 35.667 44.490 32.676 1.00 53.35 405 THR A O 1
ATOM 2669 N N . SER B 2 387 ? 36.428 46.317 33.736 1.00 54.45 406 SER A N 1
ATOM 2670 C CA . SER B 2 387 ? 37.805 45.821 33.801 1.00 54.54 406 SER A CA 1
ATOM 2671 C C . SER B 2 387 ? 38.036 44.842 34.983 1.00 53.40 406 SER A C 1
ATOM 2672 O O . SER B 2 387 ? 38.766 43.901 34.822 1.00 54.66 406 SER A O 1
ATOM 2675 N N . GLY B 2 388 ? 37.365 44.972 36.125 1.00 52.53 407 GLY A N 1
ATOM 2676 C CA . GLY B 2 388 ? 37.580 44.030 37.250 1.00 50.09 407 GLY A CA 1
ATOM 2677 C C . GLY B 2 388 ? 36.436 43.044 37.477 1.00 50.97 407 GLY A C 1
ATOM 2678 O O . GLY B 2 388 ? 36.594 42.048 38.253 1.00 50.03 407 GLY A O 1
ATOM 2679 N N . GLY B 2 389 ? 35.282 43.273 36.815 1.00 49.82 408 GLY A N 1
ATOM 2680 C CA . GLY B 2 389 ? 34.109 42.381 36.990 1.00 50.29 408 GLY A CA 1
ATOM 2681 C C . GLY B 2 389 ? 34.202 40.939 36.441 1.00 50.71 408 GLY A C 1
ATOM 2682 O O . GLY B 2 389 ? 34.917 40.659 35.461 1.00 50.89 408 GLY A O 1
ATOM 2683 N N . THR B 2 390 ? 33.491 40.003 37.075 1.00 50.85 409 THR A N 1
ATOM 2684 C CA . THR B 2 390 ? 33.193 38.711 36.444 1.00 50.86 409 THR A CA 1
ATOM 2685 C C . THR B 2 390 ? 32.388 38.949 35.181 1.00 51.84 409 THR A C 1
ATOM 2686 O O . THR B 2 390 ? 31.785 40.017 35.003 1.00 52.98 409 THR A O 1
ATOM 2690 N N . VAL B 2 391 ? 32.422 37.995 34.267 1.00 52.64 410 VAL A N 1
ATOM 2691 C CA . VAL B 2 391 ? 31.589 38.034 33.045 1.00 52.42 410 VAL A CA 1
ATOM 2692 C C . VAL B 2 391 ? 30.084 38.174 33.381 1.00 52.09 410 VAL A C 1
ATOM 2693 O O . VAL B 2 391 ? 29.354 38.905 32.745 1.00 52.11 410 VAL A O 1
ATOM 2697 N N . GLU B 2 392 ? 29.646 37.462 34.394 1.00 52.40 411 GLU A N 1
ATOM 2698 C CA . GLU B 2 392 ? 28.296 37.566 34.873 1.00 53.64 411 GLU A CA 1
ATOM 2699 C C . GLU B 2 392 ? 27.918 38.991 35.380 1.00 52.43 411 GLU A C 1
ATOM 2700 O O . GLU B 2 392 ? 26.854 39.521 35.066 1.00 52.92 411 GLU A O 1
ATOM 2706 N N . GLN B 2 393 ? 28.809 39.621 36.132 1.00 51.49 412 GLN A N 1
ATOM 2707 C CA . GLN B 2 393 ? 28.684 41.056 36.447 1.00 49.22 412 GLN A CA 1
ATOM 2708 C C . GLN B 2 393 ? 28.580 41.952 35.236 1.00 47.82 412 GLN A C 1
ATOM 2709 O O . GLN B 2 393 ? 27.751 42.836 35.182 1.00 48.22 412 GLN A O 1
ATOM 2715 N N . ILE B 2 394 ? 29.416 41.733 34.255 1.00 47.87 413 ILE A N 1
ATOM 2716 C CA . ILE B 2 394 ? 29.376 42.534 33.041 1.00 48.11 413 ILE A CA 1
ATOM 2717 C C . ILE B 2 394 ? 28.097 42.279 32.203 1.00 48.88 413 ILE A C 1
ATOM 2718 O O . ILE B 2 394 ? 27.557 43.218 31.643 1.00 49.28 413 ILE A O 1
ATOM 2723 N N . VAL B 2 395 ? 27.622 41.026 32.122 1.00 48.94 414 VAL A N 1
ATOM 2724 C CA . VAL B 2 395 ? 26.348 40.703 31.462 1.00 49.31 414 VAL A CA 1
ATOM 2725 C C . VAL B 2 395 ? 25.194 41.472 32.128 1.00 49.83 414 VAL A C 1
ATOM 2726 O O . VAL B 2 395 ? 24.407 42.132 31.441 1.00 51.09 414 VAL A O 1
ATOM 2730 N N . TYR B 2 396 ? 25.130 41.364 33.459 1.00 49.85 415 TYR A N 1
ATOM 2731 C CA . TYR B 2 396 ? 24.249 42.137 34.309 1.00 49.45 415 TYR A CA 1
ATOM 2732 C C . TYR B 2 396 ? 24.284 43.654 34.016 1.00 49.26 415 TYR A C 1
ATOM 2733 O O . TYR B 2 396 ? 23.236 44.305 33.779 1.00 47.87 415 TYR A O 1
ATOM 2742 N N . LEU B 2 397 ? 25.484 44.202 33.966 1.00 48.47 416 LEU A N 1
ATOM 2743 C CA . LEU B 2 397 ? 25.587 45.614 33.610 1.00 49.66 416 LEU A CA 1
ATOM 2744 C C . LEU B 2 397 ? 24.892 45.945 32.273 1.00 48.77 416 LEU A C 1
ATOM 2745 O O . LEU B 2 397 ? 24.193 46.979 32.143 1.00 47.63 416 LEU A O 1
ATOM 2750 N N . VAL B 2 398 ? 25.028 45.042 31.303 1.00 48.93 417 VAL A N 1
ATOM 2751 C CA . VAL B 2 398 ? 24.418 45.246 29.973 1.00 47.70 417 VAL A CA 1
ATOM 2752 C C . VAL B 2 398 ? 22.904 45.082 30.024 1.00 47.30 417 VAL A C 1
ATOM 2753 O O . VAL B 2 398 ? 22.191 45.862 29.410 1.00 47.59 417 VAL A O 1
ATOM 2757 N N . HIS B 2 399 ? 22.422 44.091 30.752 1.00 45.97 418 HIS A N 1
ATOM 2758 C CA . HIS B 2 399 ? 21.011 43.960 31.000 1.00 48.25 418 HIS A CA 1
ATOM 2759 C C . HIS B 2 399 ? 20.337 45.190 31.667 1.00 47.67 418 HIS A C 1
ATOM 2760 O O . HIS B 2 399 ? 19.174 45.457 31.404 1.00 48.58 418 HIS A O 1
ATOM 2767 N N . CYS B 2 400 ? 21.046 45.919 32.519 1.00 45.90 419 CYS A N 1
ATOM 2768 C CA . CYS B 2 400 ? 20.522 47.149 33.087 1.00 45.01 419 CYS A CA 1
ATOM 2769 C C . CYS B 2 400 ? 20.422 48.318 32.109 1.00 43.79 419 CYS A C 1
ATOM 2770 O O . CYS B 2 400 ? 19.776 49.317 32.448 1.00 43.55 419 CYS A O 1
ATOM 2773 N N . GLY B 2 401 ? 21.031 48.230 30.929 1.00 42.85 420 GLY A N 1
ATOM 2774 C CA . GLY B 2 401 ? 20.907 49.319 29.982 1.00 42.17 420 GLY A CA 1
ATOM 2775 C C . GLY B 2 401 ? 22.131 50.193 29.766 1.00 43.72 420 GLY A C 1
ATOM 2776 O O . GLY B 2 401 ? 22.013 51.313 29.222 1.00 43.09 420 GLY A O 1
ATOM 2777 N N . ILE B 2 402 ? 23.322 49.696 30.117 1.00 44.89 421 ILE A N 1
ATOM 2778 C CA . ILE B 2 402 ? 24.529 50.526 29.969 1.00 46.89 421 ILE A CA 1
ATOM 2779 C C . ILE B 2 402 ? 24.904 50.978 28.530 1.00 48.12 421 ILE A C 1
ATOM 2780 O O . ILE B 2 402 ? 25.436 52.092 28.341 1.00 48.41 421 ILE A O 1
ATOM 2785 N N . ILE B 2 403 ? 24.614 50.141 27.535 1.00 49.64 422 ILE A N 1
ATOM 2786 C CA . ILE B 2 403 ? 25.142 50.333 26.164 1.00 49.78 422 ILE A CA 1
ATOM 2787 C C . ILE B 2 403 ? 24.690 51.647 25.564 1.00 50.90 422 ILE A C 1
ATOM 2788 O O . ILE B 2 403 ? 25.508 52.486 25.116 1.00 52.24 422 ILE A O 1
ATOM 2793 N N . GLU B 2 404 ? 23.389 51.854 25.532 1.00 51.06 423 GLU A N 1
ATOM 2794 C CA . GLU B 2 404 ? 22.924 53.026 24.834 1.00 52.06 423 GLU A CA 1
ATOM 2795 C C . GLU B 2 404 ? 23.445 54.357 25.475 1.00 50.77 423 GLU A C 1
ATOM 2796 O O . GLU B 2 404 ? 24.013 55.166 24.766 1.00 52.32 423 GLU A O 1
ATOM 2802 N N . PRO B 2 405 ? 23.251 54.595 26.798 1.00 49.50 424 PRO A N 1
ATOM 2803 C CA . PRO B 2 405 ? 23.891 55.811 27.316 1.00 49.93 424 PRO A CA 1
ATOM 2804 C C . PRO B 2 405 ? 25.445 55.892 27.142 1.00 49.89 424 PRO A C 1
ATOM 2805 O O . PRO B 2 405 ? 25.961 56.975 27.006 1.00 49.87 424 PRO A O 1
ATOM 2809 N N . LEU B 2 406 ? 26.172 54.779 27.141 1.00 50.95 425 LEU A N 1
ATOM 2810 C CA . LEU B 2 406 ? 27.625 54.785 26.845 1.00 51.92 425 LEU A CA 1
ATOM 2811 C C . LEU B 2 406 ? 27.915 55.303 25.436 1.00 53.86 425 LEU A C 1
ATOM 2812 O O . LEU B 2 406 ? 28.812 56.105 25.258 1.00 54.83 425 LEU A O 1
ATOM 2817 N N . MET B 2 407 ? 27.124 54.884 24.449 1.00 55.54 426 MET A N 1
ATOM 2818 C CA . MET B 2 407 ? 27.258 55.358 23.075 1.00 56.87 426 MET A CA 1
ATOM 2819 C C . MET B 2 407 ? 26.924 56.827 22.909 1.00 57.65 426 MET A C 1
ATOM 2820 O O . MET B 2 407 ? 27.652 57.532 22.187 1.00 57.79 426 MET A O 1
ATOM 2825 N N . ASN B 2 408 ? 25.853 57.298 23.559 1.00 58.14 427 ASN A N 1
ATOM 2826 C CA . ASN B 2 408 ? 25.470 58.702 23.437 1.00 59.71 427 ASN A CA 1
ATOM 2827 C C . ASN B 2 408 ? 26.611 59.628 23.825 1.00 60.33 427 ASN A C 1
ATOM 2828 O O . ASN B 2 408 ? 26.777 60.723 23.255 1.00 60.42 427 ASN A O 1
ATOM 2833 N N . LEU B 2 409 ? 27.430 59.146 24.755 1.00 61.23 428 LEU A N 1
ATOM 2834 C CA . LEU B 2 409 ? 28.542 59.912 25.263 1.00 61.89 428 LEU A CA 1
ATOM 2835 C C . LEU B 2 409 ? 29.740 60.008 24.309 1.00 63.43 428 LEU A C 1
ATOM 2836 O O . LEU B 2 409 ? 30.530 60.977 24.381 1.00 64.16 428 LEU A O 1
ATOM 2841 N N . LEU B 2 410 ? 29.862 59.053 23.388 1.00 64.48 429 LEU A N 1
ATOM 2842 C CA . LEU B 2 410 ? 30.895 59.132 22.363 1.00 64.89 429 LEU A CA 1
ATOM 2843 C C . LEU B 2 410 ? 30.821 60.415 21.500 1.00 66.40 429 LEU A C 1
ATOM 2844 O O . LEU B 2 410 ? 31.758 60.719 20.795 1.00 67.11 429 LEU A O 1
ATOM 2849 N N . SER B 2 411 ? 29.729 61.171 21.585 1.00 68.44 430 SER A N 1
ATOM 2850 C CA . SER B 2 411 ? 29.616 62.488 20.963 1.00 70.58 430 SER A CA 1
ATOM 2851 C C . SER B 2 411 ? 30.262 63.620 21.765 1.00 71.90 430 SER A C 1
ATOM 2852 O O . SER B 2 411 ? 30.194 64.789 21.369 1.00 72.18 430 SER A O 1
ATOM 2855 N N . ALA B 2 412 ? 30.851 63.307 22.915 1.00 73.21 431 ALA A N 1
ATOM 2856 C CA . ALA B 2 412 ? 31.413 64.363 23.752 1.00 74.19 431 ALA A CA 1
ATOM 2857 C C . ALA B 2 412 ? 32.769 64.859 23.214 1.00 74.78 431 ALA A C 1
ATOM 2858 O O . ALA B 2 412 ? 33.601 64.061 22.744 1.00 74.60 431 ALA A O 1
ATOM 2860 N N . LYS B 2 413 ? 32.963 66.183 23.244 1.00 75.92 432 LYS A N 1
ATOM 2861 C CA . LYS B 2 413 ? 34.266 66.785 22.875 1.00 76.58 432 LYS A CA 1
ATOM 2862 C C . LYS B 2 413 ? 35.086 66.773 24.168 1.00 76.96 432 LYS A C 1
ATOM 2863 O O . LYS B 2 413 ? 35.093 67.756 24.949 1.00 77.74 432 LYS A O 1
ATOM 2865 N N . ASP B 2 414 ? 35.759 65.652 24.408 1.00 75.86 433 ASP A N 1
ATOM 2866 C CA . ASP B 2 414 ? 36.561 65.465 25.612 1.00 75.07 433 ASP A CA 1
ATOM 2867 C C . ASP B 2 414 ? 37.419 64.211 25.482 1.00 74.48 433 ASP A C 1
ATOM 2868 O O . ASP B 2 414 ? 37.100 63.163 26.044 1.00 74.63 433 ASP A O 1
ATOM 2873 N N . THR B 2 415 ? 38.508 64.331 24.731 1.00 73.45 434 THR A N 1
ATOM 2874 C CA . THR B 2 415 ? 39.401 63.209 24.458 1.00 72.19 434 THR A CA 1
ATOM 2875 C C . THR B 2 415 ? 39.376 62.117 25.528 1.00 70.86 434 THR A C 1
ATOM 2876 O O . THR B 2 415 ? 39.271 60.933 25.208 1.00 71.11 434 THR A O 1
ATOM 2880 N N . LYS B 2 416 ? 39.485 62.513 26.792 1.00 69.66 435 LYS A N 1
ATOM 2881 C CA . LYS B 2 416 ? 39.609 61.532 27.893 1.00 67.45 435 LYS A CA 1
ATOM 2882 C C . LYS B 2 416 ? 38.363 60.650 28.094 1.00 64.99 435 LYS A C 1
ATOM 2883 O O . LYS B 2 416 ? 38.507 59.447 28.278 1.00 64.26 435 LYS A O 1
ATOM 2889 N N . ILE B 2 417 ? 37.157 61.231 28.037 1.00 62.72 436 ILE A N 1
ATOM 2890 C CA . ILE B 2 417 ? 35.949 60.415 28.235 1.00 61.37 436 ILE A CA 1
ATOM 2891 C C . ILE B 2 417 ? 35.835 59.311 27.159 1.00 61.07 436 ILE A C 1
ATOM 2892 O O . ILE B 2 417 ? 35.536 58.126 27.474 1.00 60.12 436 ILE A O 1
ATOM 2897 N N . ILE B 2 418 ? 36.133 59.704 25.911 1.00 61.10 437 ILE A N 1
ATOM 2898 C CA . ILE B 2 418 ? 36.164 58.801 24.731 1.00 60.78 437 ILE A CA 1
ATOM 2899 C C . ILE B 2 418 ? 37.088 57.574 24.938 1.00 59.92 437 ILE A C 1
ATOM 2900 O O . ILE B 2 418 ? 36.683 56.414 24.744 1.00 58.36 437 ILE A O 1
ATOM 2905 N N . GLN B 2 419 ? 38.309 57.840 25.387 1.00 59.94 438 GLN A N 1
ATOM 2906 C CA . GLN B 2 419 ? 39.228 56.769 25.749 1.00 61.35 438 GLN A CA 1
ATOM 2907 C C . GLN B 2 419 ? 38.639 55.849 26.800 1.00 60.38 438 GLN A C 1
ATOM 2908 O O . GLN B 2 419 ? 38.698 54.608 26.674 1.00 61.43 438 GLN A O 1
ATOM 2914 N N . VAL B 2 420 ? 38.132 56.456 27.878 1.00 58.72 439 VAL A N 1
ATOM 2915 C CA . VAL B 2 420 ? 37.491 55.711 28.955 1.00 56.16 439 VAL A CA 1
ATOM 2916 C C . VAL B 2 420 ? 36.311 54.851 28.399 1.00 54.70 439 VAL A C 1
ATOM 2917 O O . VAL B 2 420 ? 36.173 53.677 28.727 1.00 52.51 439 VAL A O 1
ATOM 2921 N N . ILE B 2 421 ? 35.493 55.425 27.525 1.00 54.30 440 ILE A N 1
ATOM 2922 C CA . ILE B 2 421 ? 34.354 54.659 26.997 1.00 54.64 440 ILE A CA 1
ATOM 2923 C C . ILE B 2 421 ? 34.759 53.503 26.049 1.00 55.78 440 ILE A C 1
ATOM 2924 O O . ILE B 2 421 ? 34.221 52.383 26.163 1.00 56.02 440 ILE A O 1
ATOM 2929 N N . LEU B 2 422 ? 35.698 53.771 25.125 1.00 56.82 441 LEU A N 1
ATOM 2930 C CA . LEU B 2 422 ? 36.198 52.748 24.170 1.00 57.06 441 LEU A CA 1
ATOM 2931 C C . LEU B 2 422 ? 36.832 51.579 24.898 1.00 57.51 441 LEU A C 1
ATOM 2932 O O . LEU B 2 422 ? 36.699 50.415 24.523 1.00 57.87 441 LEU A O 1
ATOM 2937 N N . ASP B 2 423 ? 37.517 51.912 25.975 1.00 58.28 442 ASP A N 1
ATOM 2938 C CA . ASP B 2 423 ? 38.001 50.935 26.896 1.00 59.72 442 ASP A CA 1
ATOM 2939 C C . ASP B 2 423 ? 36.911 50.042 27.496 1.00 59.15 442 ASP A C 1
ATOM 2940 O O . ASP B 2 423 ? 37.153 48.832 27.735 1.00 59.23 442 ASP A O 1
ATOM 2945 N N . ALA B 2 424 ? 35.750 50.644 27.811 1.00 57.58 443 ALA A N 1
ATOM 2946 C CA . ALA B 2 424 ? 34.673 49.912 28.418 1.00 56.86 443 ALA A CA 1
ATOM 2947 C C . ALA B 2 424 ? 34.031 49.026 27.361 1.00 57.06 443 ALA A C 1
ATOM 2948 O O . ALA B 2 424 ? 33.781 47.824 27.618 1.00 56.37 443 ALA A O 1
ATOM 2950 N N . ILE B 2 425 ? 33.774 49.593 26.173 1.00 57.39 444 ILE A N 1
ATOM 2951 C CA . ILE B 2 425 ? 33.341 48.769 25.007 1.00 58.59 444 ILE A CA 1
ATOM 2952 C C . ILE B 2 425 ? 34.234 47.529 24.840 1.00 58.02 444 ILE A C 1
ATOM 2953 O O . ILE B 2 425 ? 33.766 46.392 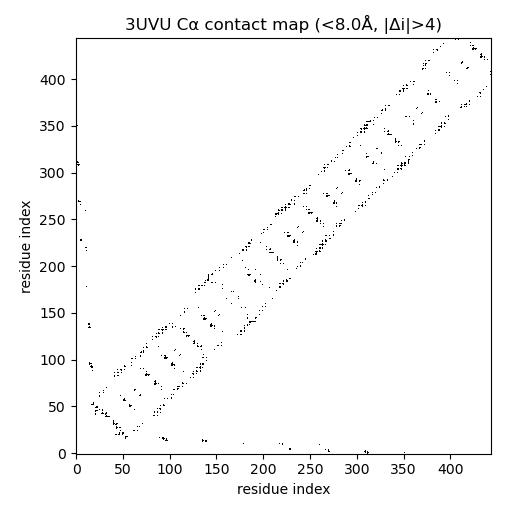24.907 1.00 57.92 444 ILE A O 1
ATOM 2958 N N . SER B 2 426 ? 35.536 47.758 24.704 1.00 58.52 445 SER A N 1
ATOM 2959 C CA . SER B 2 426 ? 36.482 46.678 24.536 1.00 58.41 445 SER A CA 1
ATOM 2960 C C . SER B 2 426 ? 36.336 45.676 25.660 1.00 58.66 445 SER A C 1
ATOM 2961 O O . SER B 2 426 ? 36.211 44.468 25.388 1.00 59.47 445 SER A O 1
ATOM 2964 N N . ASN B 2 427 ? 36.297 46.141 26.917 1.00 59.04 446 ASN A N 1
ATOM 2965 C CA . ASN B 2 427 ? 36.125 45.216 28.059 1.00 58.34 446 ASN A CA 1
ATOM 2966 C C . ASN B 2 427 ? 34.860 44.377 27.978 1.00 58.26 446 ASN A C 1
ATOM 2967 O O . ASN B 2 427 ? 34.810 43.263 28.502 1.00 57.52 446 ASN A O 1
ATOM 2972 N N . ILE B 2 428 ? 33.808 44.954 27.392 1.00 58.54 447 ILE A N 1
ATOM 2973 C CA . ILE B 2 428 ? 32.490 44.300 27.366 1.00 58.88 447 ILE A CA 1
ATOM 2974 C C . ILE B 2 428 ? 32.477 43.266 26.255 1.00 59.12 447 ILE A C 1
ATOM 2975 O O . ILE B 2 428 ? 31.952 42.160 26.457 1.00 58.42 447 ILE A O 1
ATOM 2980 N N . PHE B 2 429 ? 33.050 43.645 25.101 1.00 59.66 448 PHE A N 1
ATOM 2981 C CA . PHE B 2 429 ? 33.356 42.706 24.012 1.00 60.51 448 PHE A CA 1
ATOM 2982 C C . PHE B 2 429 ? 34.170 41.540 24.495 1.00 62.42 448 PHE A C 1
ATOM 2983 O O . PHE B 2 429 ? 33.787 40.392 24.269 1.00 62.43 448 PHE A O 1
ATOM 2991 N N . GLN B 2 430 ? 35.245 41.816 25.225 1.00 64.26 449 GLN A N 1
ATOM 2992 C CA . GLN B 2 430 ? 36.001 40.727 25.848 1.00 67.90 449 GLN A CA 1
ATOM 2993 C C . GLN B 2 430 ? 35.197 39.757 26.718 1.00 68.06 449 GLN A C 1
ATOM 2994 O O . GLN B 2 430 ? 35.633 38.629 26.968 1.00 68.88 449 GLN A O 1
ATOM 3000 N N . ALA B 2 431 ? 34.045 40.184 27.219 1.00 69.31 450 ALA A N 1
ATOM 3001 C CA . ALA B 2 431 ? 33.262 39.290 28.050 1.00 69.52 450 ALA A CA 1
ATOM 3002 C C . ALA B 2 431 ? 32.262 38.576 27.157 1.00 70.21 450 ALA A C 1
ATOM 3003 O O . ALA B 2 431 ? 31.888 37.443 27.453 1.00 70.30 450 ALA A O 1
ATOM 3005 N N . ALA B 2 432 ? 31.849 39.260 26.078 1.00 70.88 451 ALA A N 1
ATOM 3006 C CA . ALA B 2 432 ? 30.934 38.739 25.050 1.00 72.35 451 ALA A CA 1
ATOM 3007 C C . ALA B 2 432 ? 31.582 37.623 24.229 1.00 73.79 451 ALA A C 1
ATOM 3008 O O . ALA B 2 432 ? 30.939 36.614 23.978 1.00 74.48 451 ALA A O 1
ATOM 3010 N N . GLU B 2 433 ? 32.842 37.826 23.824 1.00 75.40 452 GLU A N 1
ATOM 3011 C CA . GLU B 2 433 ? 33.739 36.792 23.261 1.00 76.96 452 GLU A CA 1
ATOM 3012 C C . GLU B 2 433 ? 33.724 35.480 24.046 1.00 77.02 452 GLU A C 1
ATOM 3013 O O . GLU B 2 433 ? 33.503 34.418 23.467 1.00 77.38 452 GLU A O 1
ATOM 3019 N N . LYS B 2 434 ? 33.920 35.569 25.356 1.00 76.41 453 LYS A N 1
ATOM 3020 C CA . LYS B 2 434 ? 33.937 34.390 26.214 1.00 76.48 453 LYS A CA 1
ATOM 3021 C C . LYS B 2 434 ? 32.596 33.654 26.257 1.00 76.60 453 LYS A C 1
ATOM 3022 O O . LYS B 2 434 ? 32.514 32.548 26.791 1.00 76.63 453 LYS A O 1
ATOM 3028 N N . LEU B 2 435 ? 31.548 34.260 25.704 1.00 76.76 454 LEU A N 1
ATOM 3029 C CA . LEU B 2 435 ? 30.240 33.635 25.728 1.00 77.08 454 LEU A CA 1
ATOM 3030 C C . LEU B 2 435 ? 29.678 33.411 24.301 1.00 78.14 454 LEU A C 1
ATOM 3031 O O . LEU B 2 435 ? 28.571 32.887 24.144 1.00 78.61 454 LEU A O 1
ATOM 3036 N N . GLY B 2 436 ? 30.445 33.802 23.273 1.00 78.95 455 GLY A N 1
ATOM 3037 C CA . GLY B 2 436 ? 30.045 33.667 21.863 1.00 79.61 455 GLY A CA 1
ATOM 3038 C C . GLY B 2 436 ? 28.918 34.617 21.490 1.00 80.48 455 GLY A C 1
ATOM 3039 O O . GLY B 2 436 ? 27.994 34.249 20.737 1.00 80.95 455 GLY A O 1
ATOM 3040 N N . GLU B 2 437 ? 28.999 35.848 22.011 1.00 80.43 456 GLU A N 1
ATOM 3041 C CA . GLU B 2 437 ? 27.877 36.786 21.990 1.00 79.75 456 GLU A CA 1
ATOM 3042 C C . GLU B 2 437 ? 28.241 38.128 21.403 1.00 79.12 456 GLU A C 1
ATOM 3043 O O . GLU B 2 437 ? 27.441 39.079 21.462 1.00 78.70 456 GLU A O 1
ATOM 3049 N N . THR B 2 438 ? 29.428 38.211 20.814 1.00 78.54 457 THR A N 1
ATOM 3050 C CA . THR B 2 438 ? 29.880 39.485 20.289 1.00 78.53 457 THR A CA 1
ATOM 3051 C C . THR B 2 438 ? 28.916 40.068 19.237 1.00 78.48 457 THR A C 1
ATOM 3052 O O . THR B 2 438 ? 28.690 41.288 19.211 1.00 78.24 457 THR A O 1
ATOM 3056 N N . GLU B 2 439 ? 28.353 39.180 18.393 1.00 78.39 458 GLU A N 1
ATOM 3057 C CA . GLU B 2 439 ? 27.352 39.508 17.348 1.00 77.31 458 GLU A CA 1
ATOM 3058 C C . GLU B 2 439 ? 26.102 40.103 17.961 1.00 76.48 458 GLU A C 1
ATOM 3059 O O . GLU B 2 439 ? 25.618 41.143 17.473 1.00 76.27 458 GLU A O 1
ATOM 3061 N N . LYS B 2 440 ? 25.584 39.447 19.013 1.00 75.64 459 LYS A N 1
ATOM 3062 C CA . LYS B 2 440 ? 24.447 39.996 19.775 1.00 75.39 459 LYS A CA 1
ATOM 3063 C C . LYS B 2 440 ? 24.768 41.406 20.333 1.00 75.06 459 LYS A C 1
ATOM 3064 O O . LYS B 2 440 ? 23.912 42.313 20.264 1.00 75.73 459 LYS A O 1
ATOM 3066 N N . LEU B 2 441 ? 26.003 41.610 20.809 1.00 73.79 460 LEU A N 1
ATOM 3067 C CA . LEU B 2 441 ? 26.479 42.941 21.242 1.00 72.87 460 LEU A CA 1
ATOM 3068 C C . LEU B 2 441 ? 26.658 43.978 20.117 1.00 72.26 460 LEU A C 1
ATOM 3069 O O . LEU B 2 441 ? 26.340 45.168 20.269 1.00 71.54 460 LEU A O 1
ATOM 3074 N N . SER B 2 442 ? 27.197 43.523 18.989 1.00 72.77 461 SER A N 1
ATOM 3075 C CA . SER B 2 442 ? 27.410 44.382 17.810 1.00 72.06 461 SER A CA 1
ATOM 3076 C C . SER B 2 442 ? 26.109 44.939 17.300 1.00 72.19 461 SER A C 1
ATOM 3077 O O . SER B 2 442 ? 26.067 46.089 16.864 1.00 72.55 461 SER A O 1
ATOM 3080 N N . ILE B 2 443 ? 25.055 44.120 17.369 1.00 72.65 462 ILE A N 1
ATOM 3081 C CA . ILE B 2 443 ? 23.710 44.518 16.951 1.00 73.14 462 ILE A CA 1
ATOM 3082 C C . ILE B 2 443 ? 23.122 45.614 17.838 1.00 72.98 462 ILE A C 1
ATOM 3083 O O . ILE B 2 443 ? 22.606 46.601 17.307 1.00 72.43 462 ILE A O 1
ATOM 3088 N N . MET B 2 444 ? 23.199 45.451 19.169 1.00 72.84 463 MET A N 1
ATOM 3089 C CA . MET B 2 444 ? 22.792 46.528 20.096 1.00 73.39 463 MET A CA 1
ATOM 3090 C C . MET B 2 444 ? 23.536 47.832 19.849 1.00 72.06 463 MET A C 1
ATOM 3091 O O . MET B 2 444 ? 22.909 48.899 19.772 1.00 71.70 463 MET A O 1
ATOM 3096 N N . ILE B 2 445 ? 24.868 47.756 19.755 1.00 71.22 464 ILE A N 1
ATOM 3097 C CA . ILE B 2 445 ? 25.668 48.951 19.434 1.00 70.07 464 ILE A CA 1
ATOM 3098 C C . ILE B 2 445 ? 25.240 49.559 18.102 1.00 70.30 464 ILE A C 1
ATOM 3099 O O . ILE B 2 445 ? 25.038 50.778 18.018 1.00 69.84 464 ILE A O 1
ATOM 3104 N N . GLU B 2 446 ? 25.069 48.697 17.088 1.00 71.14 465 GLU A N 1
ATOM 3105 C CA . GLU B 2 446 ? 24.478 49.077 15.788 1.00 71.73 465 GLU A CA 1
ATOM 3106 C C . GLU B 2 446 ? 23.091 49.756 15.946 1.00 72.04 465 GLU A C 1
ATOM 3107 O O . GLU B 2 446 ? 22.932 50.921 15.544 1.00 71.54 465 GLU A O 1
ATOM 3109 N N . GLU B 2 447 ? 22.126 49.040 16.556 1.00 72.33 466 GLU A N 1
ATOM 3110 C CA . GLU B 2 447 ? 20.734 49.514 16.724 1.00 73.40 466 GLU A CA 1
ATOM 3111 C C . GLU B 2 447 ? 20.595 50.858 17.482 1.00 74.34 466 GLU A C 1
ATOM 3112 O O . GLU B 2 447 ? 19.735 51.674 17.139 1.00 74.82 466 GLU A O 1
ATOM 3114 N N . CYS B 2 448 ? 21.432 51.111 18.489 1.00 74.96 467 CYS A N 1
ATOM 3115 C CA . CYS B 2 448 ? 21.352 52.387 19.220 1.00 75.71 467 CYS A CA 1
ATOM 3116 C C . CYS B 2 448 ? 22.153 53.542 18.573 1.00 75.84 467 CYS A C 1
ATOM 3117 O O . CYS B 2 448 ? 22.116 54.671 19.061 1.00 76.03 467 CYS A O 1
ATOM 3120 N N . GLY B 2 449 ? 22.870 53.263 17.484 1.00 75.95 468 GLY A N 1
ATOM 3121 C CA . GLY B 2 449 ? 23.595 54.316 16.740 1.00 75.64 468 GLY A CA 1
ATOM 3122 C C . GLY B 2 449 ? 25.037 54.463 17.168 1.00 75.42 468 GLY A C 1
ATOM 3123 O O . GLY B 2 449 ? 25.650 55.511 16.952 1.00 74.46 468 GLY A O 1
ATOM 3124 N N . GLY B 2 450 ? 25.574 53.391 17.760 1.00 75.90 469 GLY A N 1
ATOM 3125 C CA . GLY B 2 450 ? 26.921 53.391 18.351 1.00 76.99 469 GLY A CA 1
ATOM 3126 C C . GLY B 2 450 ? 28.016 53.176 17.331 1.00 77.77 469 GLY A C 1
ATOM 3127 O O . GLY B 2 450 ? 29.091 53.740 17.456 1.00 77.22 469 GLY A O 1
ATOM 3128 N N . LEU B 2 451 ? 27.719 52.356 16.317 1.00 79.31 470 LEU A N 1
ATOM 3129 C CA . LEU B 2 451 ? 28.608 52.153 15.168 1.00 80.16 470 LEU A CA 1
ATOM 3130 C C . LEU B 2 451 ? 28.935 53.449 14.404 1.00 80.45 470 LEU A C 1
ATOM 3131 O O . LEU B 2 451 ? 30.091 53.711 14.118 1.00 80.27 470 LEU A O 1
ATOM 3136 N N . ASP B 2 452 ? 27.934 54.264 14.101 1.00 81.28 471 ASP A N 1
ATOM 3137 C CA . ASP B 2 452 ? 28.188 55.581 13.497 1.00 82.71 471 ASP A CA 1
ATOM 3138 C C . ASP B 2 452 ? 29.178 56.409 14.314 1.00 82.76 471 ASP A C 1
ATOM 3139 O O . ASP B 2 452 ? 30.065 57.050 13.752 1.00 83.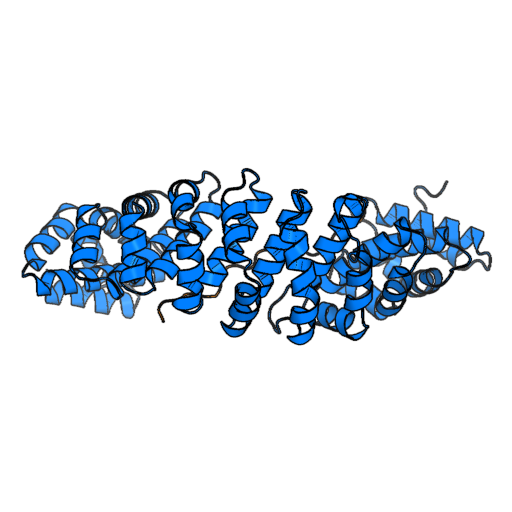09 471 ASP A O 1
ATOM 3144 N N . LYS B 2 453 ? 29.026 56.378 15.637 1.00 82.62 472 LYS A N 1
ATOM 3145 C CA . LYS B 2 453 ? 29.939 57.087 16.535 1.00 82.17 472 LYS A CA 1
ATOM 3146 C C . LYS B 2 453 ? 31.360 56.479 16.608 1.00 82.37 472 LYS A C 1
ATOM 3147 O O . LYS B 2 453 ? 32.330 57.224 16.676 1.00 82.35 472 LYS A O 1
ATOM 3153 N N . ILE B 2 454 ? 31.480 55.148 16.583 1.00 82.44 473 ILE A N 1
ATOM 3154 C CA . ILE B 2 454 ? 32.792 54.479 16.560 1.00 82.54 473 ILE A CA 1
ATOM 3155 C C . ILE B 2 454 ? 33.500 54.647 15.207 1.00 83.96 473 ILE A C 1
ATOM 3156 O O . ILE B 2 454 ? 34.719 54.877 15.179 1.00 83.93 473 ILE A O 1
ATOM 3161 N N . GLU B 2 455 ? 32.730 54.549 14.108 1.00 85.32 474 GLU A N 1
ATOM 3162 C CA . GLU B 2 455 ? 33.226 54.765 12.723 1.00 86.62 474 GLU A CA 1
ATOM 3163 C C . GLU B 2 455 ? 33.799 56.171 12.544 1.00 87.29 474 GLU A C 1
ATOM 3164 O O . GLU B 2 455 ? 34.923 56.320 12.057 1.00 87.82 474 GLU A O 1
ATOM 3166 N N . ALA B 2 456 ? 33.037 57.183 12.963 1.00 87.83 475 ALA A N 1
ATOM 3167 C CA . ALA B 2 456 ? 33.494 58.578 12.977 1.00 88.60 475 ALA A CA 1
ATOM 3168 C C . ALA B 2 456 ? 34.780 58.834 13.779 1.00 89.37 475 ALA A C 1
ATOM 3169 O O . ALA B 2 456 ? 35.437 59.854 13.578 1.00 89.72 475 ALA A O 1
ATOM 3171 N N . LEU B 2 457 ? 35.140 57.925 14.684 1.00 90.05 476 LEU A N 1
ATOM 3172 C CA . LEU B 2 457 ? 36.256 58.177 15.595 1.00 90.41 476 LEU A CA 1
ATOM 3173 C C . LEU B 2 457 ? 37.602 57.699 15.082 1.00 91.04 476 LEU A C 1
ATOM 3174 O O . LEU B 2 457 ? 38.633 57.974 15.708 1.00 91.01 476 LEU A O 1
ATOM 3179 N N . GLN B 2 458 ? 37.597 56.991 13.957 1.00 92.08 477 GLN A N 1
ATOM 3180 C CA . GLN B 2 458 ? 38.828 56.480 13.368 1.00 92.82 477 GLN A CA 1
ATOM 3181 C C . GLN B 2 458 ? 39.725 57.619 12.894 1.00 93.34 477 GLN A C 1
ATOM 3182 O O . GLN B 2 458 ? 40.927 57.628 13.160 1.00 93.42 477 GLN A O 1
ATOM 3188 N N . ARG B 2 459 ? 39.133 58.578 12.189 1.00 93.81 478 ARG A N 1
ATOM 3189 C CA . ARG B 2 459 ? 39.875 59.724 11.680 1.00 93.88 478 ARG A CA 1
ATOM 3190 C C . ARG B 2 459 ? 39.958 60.833 12.724 1.00 93.92 478 ARG A C 1
ATOM 3191 O O . ARG B 2 459 ? 40.017 62.015 12.385 1.00 94.07 478 ARG A O 1
ATOM 3193 N N . HIS B 2 460 ? 39.962 60.443 13.994 1.00 93.75 479 HIS A N 1
ATOM 3194 C CA . HIS B 2 460 ? 40.035 61.401 15.090 1.00 93.72 479 HIS A CA 1
ATOM 3195 C C . HIS B 2 460 ? 41.470 61.862 15.325 1.00 93.69 479 HIS A C 1
ATOM 3196 O O . HIS B 2 460 ? 42.395 61.051 15.363 1.00 93.52 479 HIS A O 1
ATOM 3203 N N . GLU B 2 461 ? 41.641 63.168 15.517 1.00 93.21 480 GLU A N 1
ATOM 3204 C CA . GLU B 2 461 ? 42.959 63.759 15.744 1.00 93.13 480 GLU A CA 1
ATOM 3205 C C . GLU B 2 461 ? 43.496 63.373 17.123 1.00 92.78 480 GLU A C 1
ATOM 3206 O O . GLU B 2 461 ? 43.872 64.235 17.918 1.00 93.29 480 GLU A O 1
ATOM 3208 N N . ASN B 2 462 ? 43.534 62.073 17.395 1.00 91.97 481 ASN A N 1
ATOM 3209 C CA . ASN B 2 462 ? 44.153 61.528 18.603 1.00 90.92 481 ASN A CA 1
ATOM 3210 C C . ASN B 2 462 ? 44.590 60.098 18.418 1.00 90.86 481 ASN A C 1
ATOM 3211 O O . ASN B 2 462 ? 43.773 59.235 18.086 1.00 90.74 481 ASN A O 1
ATOM 3216 N N . GLU B 2 463 ? 45.878 59.855 18.660 1.00 91.00 482 GLU A N 1
ATOM 3217 C CA . GLU B 2 463 ? 46.504 58.541 18.408 1.00 91.01 482 GLU A CA 1
ATOM 3218 C C . GLU B 2 463 ? 45.815 57.392 19.164 1.00 90.57 482 GLU A C 1
ATOM 3219 O O . GLU B 2 463 ? 45.753 56.264 18.676 1.00 90.98 482 GLU A O 1
ATOM 3221 N N . SER B 2 464 ? 45.274 57.678 20.336 1.00 90.02 483 SER A N 1
ATOM 3222 C CA . SER B 2 464 ? 44.732 56.608 21.170 1.00 89.95 483 SER A CA 1
ATOM 3223 C C . SER B 2 464 ? 43.291 56.198 20.810 1.00 89.34 483 SER A C 1
ATOM 3224 O O . SER B 2 464 ? 42.914 55.016 20.859 1.00 89.06 483 SER A O 1
ATOM 3227 N N . VAL B 2 465 ? 42.511 57.214 20.454 1.00 88.87 484 VAL A N 1
ATOM 3228 C CA . VAL B 2 465 ? 41.141 57.087 19.967 1.00 88.43 484 VAL A CA 1
ATOM 3229 C C . VAL B 2 465 ? 41.081 56.351 18.631 1.00 88.12 484 VAL A C 1
ATOM 3230 O O . VAL B 2 465 ? 40.372 55.354 18.537 1.00 87.84 484 VAL A O 1
ATOM 3234 N N . TYR B 2 466 ? 41.818 56.851 17.622 1.00 88.06 485 TYR A N 1
ATOM 3235 C CA . TYR B 2 466 ? 41.964 56.199 16.304 1.00 87.75 485 TYR A CA 1
ATOM 3236 C C . TYR B 2 466 ? 42.316 54.706 16.383 1.00 87.53 485 TYR A C 1
ATOM 3237 O O . TYR B 2 466 ? 41.595 53.872 15.830 1.00 86.96 485 TYR A O 1
ATOM 3239 N N . LYS B 2 467 ? 43.400 54.376 17.091 1.00 87.19 486 LYS A N 1
ATOM 3240 C CA . LYS B 2 467 ? 43.862 52.987 17.208 1.00 86.96 486 LYS A CA 1
ATOM 3241 C C . LYS B 2 467 ? 42.767 52.073 17.773 1.00 86.85 486 LYS A C 1
ATOM 3242 O O . LYS B 2 467 ? 42.364 51.102 17.110 1.00 86.79 486 LYS A O 1
ATOM 3244 N N . ALA B 2 468 ? 42.262 52.404 18.969 1.00 86.88 487 ALA A N 1
ATOM 3245 C CA . ALA B 2 468 ? 41.241 51.586 19.649 1.00 85.94 487 ALA A CA 1
ATOM 3246 C C . ALA B 2 468 ? 39.877 51.534 18.941 1.00 85.34 487 ALA A C 1
ATOM 3247 O O . ALA B 2 468 ? 39.189 50.528 19.048 1.00 84.74 487 ALA A O 1
ATOM 3249 N N . SER B 2 469 ? 39.511 52.585 18.204 1.00 84.97 488 SER A N 1
ATOM 3250 C CA . SER B 2 469 ? 38.249 52.602 17.457 1.00 85.51 488 SER A CA 1
ATOM 3251 C C . SER B 2 469 ? 38.301 51.899 16.098 1.00 86.19 488 SER A C 1
ATOM 3252 O O . SER B 2 469 ? 37.293 51.324 15.670 1.00 86.09 488 SER A O 1
ATOM 3255 N N . LEU B 2 470 ? 39.451 51.988 15.407 1.00 87.36 489 LEU A N 1
ATOM 3256 C CA . LEU B 2 470 ? 39.757 51.137 14.224 1.00 87.63 489 LEU A CA 1
ATOM 3257 C C . LEU B 2 470 ? 39.878 49.688 14.672 1.00 87.70 489 LEU A C 1
ATOM 3258 O O . LEU B 2 470 ? 39.220 48.822 14.113 1.00 87.97 489 LEU A O 1
ATOM 3260 N N . ASN B 2 471 ? 40.675 49.432 15.707 1.00 87.68 490 ASN A N 1
ATOM 3261 C CA . ASN B 2 471 ? 40.706 48.110 16.326 1.00 87.85 490 ASN A CA 1
ATOM 3262 C C . ASN B 2 471 ? 39.336 47.482 16.650 1.00 87.92 490 ASN A C 1
ATOM 3263 O O . ASN B 2 471 ? 39.168 46.262 16.526 1.00 88.27 490 ASN A O 1
ATOM 3268 N N . LEU B 2 472 ? 38.362 48.295 17.083 1.00 87.69 491 LEU A N 1
ATOM 3269 C CA . LEU B 2 472 ? 37.028 47.768 17.432 1.00 86.66 491 LEU A CA 1
ATOM 3270 C C . LEU B 2 472 ? 36.279 47.360 16.187 1.00 86.60 491 LEU A C 1
ATOM 3271 O O . LEU B 2 472 ? 35.675 46.280 16.175 1.00 86.47 491 LEU A O 1
ATOM 3276 N N . ILE B 2 473 ? 36.297 48.219 15.160 1.00 86.23 492 ILE A N 1
ATOM 3277 C CA . ILE B 2 473 ? 35.742 47.826 13.861 1.00 86.42 492 ILE A CA 1
ATOM 3278 C C . ILE B 2 473 ? 36.463 46.595 13.230 1.00 86.66 492 ILE A C 1
ATOM 3279 O O . ILE B 2 473 ? 35.791 45.607 12.887 1.00 86.53 492 ILE A O 1
ATOM 3284 N N . GLU B 2 474 ? 37.805 46.630 13.155 1.00 86.89 493 GLU A N 1
ATOM 3285 C CA . GLU B 2 474 ? 38.617 45.475 12.666 1.00 86.76 493 GLU A CA 1
ATOM 3286 C C . GLU B 2 474 ? 38.072 44.184 13.277 1.00 86.68 493 GLU A C 1
ATOM 3287 O O . GLU B 2 474 ? 37.639 43.294 12.552 1.00 86.99 493 GLU A O 1
ATOM 3289 N N . LYS B 2 475 ? 38.036 44.123 14.611 1.00 86.49 494 LYS A N 1
ATOM 3290 C CA . LYS B 2 475 ? 37.580 42.942 15.379 1.00 85.60 494 LYS A CA 1
ATOM 3291 C C . LYS B 2 475 ? 36.035 42.653 15.320 1.00 84.65 494 LYS A C 1
ATOM 3292 O O . LYS B 2 475 ? 35.624 41.494 15.432 1.00 84.12 494 LYS A O 1
ATOM 3298 N N . TYR B 2 476 ? 35.185 43.674 15.137 1.00 83.62 495 TYR A N 1
ATOM 3299 C CA . TYR B 2 476 ? 33.753 43.488 15.439 1.00 83.22 495 TYR A CA 1
ATOM 3300 C C . TYR B 2 476 ? 32.749 44.069 14.457 1.00 83.92 495 TYR A C 1
ATOM 3301 O O . TYR B 2 476 ? 31.553 43.843 14.619 1.00 83.78 495 TYR A O 1
ATOM 3310 N N . PHE B 2 477 ? 33.197 44.827 13.464 1.00 85.32 496 PHE A N 1
ATOM 3311 C CA . PHE B 2 477 ? 32.251 45.504 12.553 1.00 86.52 496 PHE A CA 1
ATOM 3312 C C . PHE B 2 477 ? 32.716 45.501 11.088 1.00 87.17 496 PHE A C 1
ATOM 3313 O O . PHE B 2 477 ? 32.285 44.667 10.285 1.00 87.93 496 PHE A O 1
#

Solvent-accessible surface area: 18061 Å² total; per-residue (Å²): 144,45,31,58,59,137,20,110,125,64,28,23,66,128,40,59,56,38,112,104,14,101,125,64,54,34,135,74,0,41,160,11,0,97,33,168,79,59,102,41,21,20,69,0,0,44,1,0,37,62,15,2,20,110,158,84,85,40,21,18,73,64,0,44,177,38,41,4,7,82,73,0,19,64,3,2,58,66,109,121,11,24,69,0,10,38,10,0,0,27,0,0,0,1,0,0,22,22,81,67,123,20,0,95,23,0,19,93,22,33,0,2,68,22,0,23,82,9,3,88,22,123,70,65,86,0,2,37,3,0,0,31,0,0,0,0,0,0,6,42,16,22,79,29,0,31,63,0,27,173,74,28,0,3,86,40,0,25,66,44,0,78,39,149,76,11,65,107,34,69,64,39,20,4,71,11,0,1,6,0,0,0,0,1,1,16,48,72,139,84,27,5,48,103,108,2,3,80,67,2,0,70,15,0,33,88,0,0,115,23,115,17,59,96,1,19,10,18,0,0,20,0,0,3,26,9,0,26,9,78,41,130,41,0,54,27,0,5,153,79,50,2,5,82,17,0,13,144,9,2,48,27,137,71,67,88,4,11,19,0,0,0,6,0,0,0,2,0,0,4,3,54,53,117,7,0,33,103,0,9,107,29,33,0,1,71,31,0,41,72,5,3,88,28,116,100,86,50,1,28,36,8,0,0,18,0,0,0,0,0,0,19,11,82,85,72,0,0,68,54,0,25,98,72,31,0,0,65,66,0,19,38,5,2,64,176,25,68,74,123,1,25,52,25,0,0,50,0,0,14,8,0,6,77,30,14,49,42,139,8,8,46,73,0,23,144,38,32,0,11,97,14,0,0,79,14,7,82,22,116,36,73,91,0,5,39,5,0,3,74,0,1,39,24,6,0,99,6,10,78,163,97,68,84,36,68,45,7,16,117,79,0,48,92,39,24,0,48,109,57,0,46,78,14,63,105,61,109,47,94,62,0,26,65,43,0,41,85,6,39,95,134,30,76

Foldseek 3Di:
DPDDPDDDDDDDDPDDDDD/DLEDDDVVCLLVQLPDPDPVSPLSSLLSLLVLLPDPPDRPLVSCLVSVCLLSLLVLLPPLVDPSSVLSSLSNLLSQLQDAPVSVVSNVVSVNLLSLLVQCPPPDLSNVLSSLSSLLSQLLNADVSLQVSVVSPNLVSLVVVCPDPDNVVDDPVSLLSSLSSVLSNQAYPVPGHDPVSCVSCQVVLLVLCPPPDPSSVLSSLSSLLRQLADAQVSLVSNVVVVCLLSLLVQCPDPDPSSVLSSLSNLLSQLLHALVSVVSNVVSVNLLCLVDQCVPPPQNSNLSSLLSLLSQLLHAQVSLVSCVVSVNLLSLQVQLQDGPPSSVLSSLSSLLNNLVRYDLVSLVVSVVSPNQLSLLVCLPDPDVVSLLSSLSNVVSSCVSCVVVVRLQVVLVVCVVSCNLVSLVVQLPPPDPRSNVSSVVCVVPRD